Protein 1VE3 (pdb70)

Nearest PDB structures (foldseek):
  1ve3-assembly1_A-3  TM=1.005E+00  e=2.078E-43  Pyrococcus horikoshii
  1ve3-assembly2_B-2  TM=9.599E-01  e=2.653E-37  Pyrococcus horikoshii
  3ujd-assembly1_A  TM=7.142E-01  e=8.315E-11  Plasmodium falciparum
  4mwz-assembly1_A  TM=7.120E-01  e=3.456E-10  Plasmodium vivax Sal-1
  3ujc-assembly1_A  TM=6.939E-01  e=1.133E-10  Plasmodium falciparum

Structure (mmCIF, N/CA/C/O backbone):
data_1VE3
#
_entry.id   1VE3
#
_cell.length_a   58.167
_cell.length_b   58.167
_cell.length_c   252.463
_cell.angle_alpha   90.00
_cell.angle_beta   90.00
_cell.angle_gamma   120.00
#
_symmetry.space_group_name_H-M   'P 32 2 1'
#
loop_
_entity.id
_entity.type
_entity.pdbx_description
1 polymer 'hypothetical protein PH0226'
2 non-polymer S-ADENOSYLMETHIONINE
3 water water
#
loop_
_atom_site.group_PDB
_atom_site.id
_atom_site.type_symbol
_atom_site.label_atom_id
_atom_site.label_alt_id
_atom_site.label_comp_id
_atom_site.label_asym_id
_atom_site.label_entity_id
_atom_site.label_seq_id
_atom_site.pdbx_PDB_ins_code
_atom_site.Cartn_x
_atom_site.Cartn_y
_atom_site.Cartn_z
_atom_site.occupancy
_atom_site.B_iso_or_equiv
_atom_site.auth_seq_id
_atom_site.auth_comp_id
_atom_site.auth_asym_id
_atom_site.auth_atom_id
_atom_site.pdbx_PDB_model_num
ATOM 1 N N . GLY A 1 2 ? 23.370 2.105 84.994 1.00 46.66 2 GLY A N 1
ATOM 2 C CA . GLY A 1 2 ? 23.194 2.922 83.759 1.00 46.93 2 GLY A CA 1
ATOM 3 C C . GLY A 1 2 ? 24.282 2.608 82.755 1.00 47.57 2 GLY A C 1
ATOM 4 O O . GLY A 1 2 ? 25.226 1.891 83.083 1.00 48.03 2 GLY A O 1
ATOM 5 N N . PHE A 1 3 ? 24.158 3.129 81.534 1.00 48.47 3 PHE A N 1
ATOM 6 C CA . PHE A 1 3 ? 25.170 2.879 80.515 1.00 47.16 3 PHE A CA 1
ATOM 7 C C . PHE A 1 3 ? 25.231 3.888 79.355 1.00 45.64 3 PHE A C 1
ATOM 8 O O . PHE A 1 3 ? 24.446 4.838 79.292 1.00 40.92 3 PHE A O 1
ATOM 16 N N . LYS A 1 4 ? 26.178 3.656 78.447 1.00 44.56 4 LYS A N 1
ATOM 17 C CA . LYS A 1 4 ? 26.419 4.517 77.287 1.00 44.34 4 LYS A CA 1
ATOM 18 C C . LYS A 1 4 ? 25.189 5.051 76.545 1.00 42.41 4 LYS A C 1
ATOM 19 O O . LYS A 1 4 ? 25.017 6.260 76.423 1.00 40.84 4 LYS A O 1
ATOM 25 N N . GLU A 1 5 ? 24.336 4.166 76.044 1.00 42.61 5 GLU A N 1
ATOM 26 C CA . GLU A 1 5 ? 23.150 4.612 75.311 1.00 41.85 5 GLU A CA 1
ATOM 27 C C . GLU A 1 5 ? 22.194 5.416 76.181 1.00 39.90 5 GLU A C 1
ATOM 28 O O . GLU A 1 5 ? 21.661 6.443 75.766 1.00 37.35 5 GLU A O 1
ATOM 34 N N . TYR A 1 6 ? 21.969 4.936 77.391 1.00 37.65 6 TYR A N 1
ATOM 35 C CA . TYR A 1 6 ? 21.088 5.612 78.328 1.00 39.04 6 TYR A CA 1
ATOM 36 C C . TYR A 1 6 ? 21.488 7.066 78.520 1.00 37.73 6 TYR A C 1
ATOM 37 O O . TYR A 1 6 ? 20.634 7.943 78.586 1.00 39.31 6 TYR A O 1
ATOM 46 N N . TYR A 1 7 ? 22.788 7.307 78.636 1.00 36.20 7 TYR A N 1
ATOM 47 C CA . TYR A 1 7 ? 23.282 8.661 78.841 1.00 36.83 7 TYR A CA 1
ATOM 48 C C . TYR A 1 7 ? 23.313 9.483 77.553 1.00 39.19 7 TYR A C 1
ATOM 49 O O . TYR A 1 7 ? 23.090 10.691 77.583 1.00 40.74 7 TYR A O 1
ATOM 58 N N . ARG A 1 8 ? 23.575 8.832 76.425 1.00 41.20 8 ARG A N 1
ATOM 59 C CA . ARG A 1 8 ? 23.604 9.527 75.137 1.00 42.82 8 ARG A CA 1
ATOM 60 C C . ARG A 1 8 ? 22.201 10.010 74.771 1.00 42.97 8 ARG A C 1
ATOM 61 O O . ARG A 1 8 ? 22.025 11.112 74.250 1.00 43.85 8 ARG A O 1
ATOM 69 N N . VAL A 1 9 ? 21.207 9.178 75.062 1.00 43.90 9 VAL A N 1
ATOM 70 C CA . VAL A 1 9 ? 19.814 9.490 74.769 1.00 45.04 9 VAL A CA 1
ATOM 71 C C . VAL A 1 9 ? 19.185 10.588 75.635 1.00 45.22 9 VAL A C 1
ATOM 72 O O . VAL A 1 9 ? 18.482 11.456 75.115 1.00 44.40 9 VAL A O 1
ATOM 76 N N . PHE A 1 10 ? 19.422 10.550 76.946 1.00 44.50 10 PHE A N 1
ATOM 77 C CA . PHE A 1 10 ? 18.846 11.556 77.843 1.00 43.14 10 PHE A CA 1
ATOM 78 C C . PHE A 1 10 ? 19.840 12.643 78.247 1.00 39.94 10 PHE A C 1
ATOM 79 O O . PHE A 1 10 ? 21.016 12.369 78.472 1.00 40.85 10 PHE A O 1
ATOM 87 N N . PRO A 1 11 ? 19.369 13.899 78.342 1.00 36.54 11 PRO A N 1
ATOM 88 C CA . PRO A 1 11 ? 20.201 15.044 78.712 1.00 33.97 11 PRO A CA 1
ATOM 89 C C . PRO A 1 11 ? 20.360 15.258 80.212 1.00 32.95 11 PRO A C 1
ATOM 90 O O . PRO A 1 11 ? 21.283 15.951 80.649 1.00 33.28 11 PRO A O 1
ATOM 94 N N . THR A 1 12 ? 19.460 14.663 80.989 1.00 30.88 12 THR A N 1
ATOM 95 C CA . THR A 1 12 ? 19.450 14.797 82.446 1.00 31.97 12 THR A CA 1
ATOM 96 C C . THR A 1 12 ? 20.809 14.775 83.147 1.00 30.07 12 THR A C 1
ATOM 97 O O . THR A 1 12 ? 21.034 15.521 84.093 1.00 30.63 12 THR A O 1
ATOM 101 N N . TYR A 1 13 ? 21.723 13.936 82.684 1.00 29.02 13 TYR A N 1
ATOM 102 C CA . TYR A 1 13 ? 23.016 13.853 83.340 1.00 29.25 13 TYR A CA 1
ATOM 103 C C . TYR A 1 13 ? 24.190 14.209 82.435 1.00 30.89 13 TYR A C 1
ATOM 104 O O . TYR A 1 13 ? 25.350 14.126 82.854 1.00 29.48 13 TYR A O 1
ATOM 113 N N . THR A 1 14 ? 23.898 14.627 81.206 1.00 29.94 14 THR A N 1
ATOM 114 C CA . THR A 1 14 ? 24.968 14.953 80.273 1.00 32.29 14 THR A CA 1
ATOM 115 C C . THR A 1 14 ? 24.918 16.331 79.633 1.00 30.76 14 THR A C 1
ATOM 116 O O . THR A 1 14 ? 25.930 16.802 79.133 1.00 30.36 14 THR A O 1
ATOM 120 N N . ASP A 1 15 ? 23.759 16.983 79.665 1.00 32.05 15 ASP A N 1
ATOM 121 C CA . ASP A 1 15 ? 23.620 18.311 79.069 1.00 32.15 15 ASP A CA 1
ATOM 122 C C . ASP A 1 15 ? 23.333 19.364 80.133 1.00 32.50 15 ASP A C 1
ATOM 123 O O . ASP A 1 15 ? 22.177 19.664 80.437 1.00 31.15 15 ASP A O 1
ATOM 128 N N . ILE A 1 16 ? 24.405 19.933 80.679 1.00 34.08 16 ILE A N 1
ATOM 129 C CA . ILE A 1 16 ? 24.325 20.936 81.737 1.00 35.16 16 ILE A CA 1
ATOM 130 C C . ILE A 1 16 ? 23.393 22.103 81.449 1.00 34.00 16 ILE A C 1
ATOM 131 O O . ILE A 1 16 ? 22.906 22.739 82.378 1.00 35.16 16 ILE A O 1
ATOM 136 N N . ASN A 1 17 ? 23.132 22.391 80.179 1.00 34.99 17 ASN A N 1
ATOM 137 C CA . ASN A 1 17 ? 22.235 23.501 79.853 1.00 36.06 17 ASN A CA 1
ATOM 138 C C . ASN A 1 17 ? 20.796 23.082 79.545 1.00 35.82 17 ASN A C 1
ATOM 139 O O . ASN A 1 17 ? 19.946 23.930 79.267 1.00 35.48 17 ASN A O 1
ATOM 144 N N . SER A 1 18 ? 20.514 21.782 79.603 1.00 34.35 18 SER A N 1
ATOM 145 C CA . SER A 1 18 ? 19.160 21.307 79.347 1.00 32.43 18 SER A CA 1
ATOM 146 C C . SER A 1 18 ? 18.267 21.668 80.526 1.00 32.70 18 SER A C 1
ATOM 147 O O . SER A 1 18 ? 18.754 21.914 81.636 1.00 31.00 18 SER A O 1
ATOM 150 N N . GLN A 1 19 ? 16.959 21.702 80.282 1.00 32.36 19 GLN A N 1
ATOM 151 C CA . GLN A 1 19 ? 16.007 22.013 81.338 1.00 30.97 19 GLN A CA 1
ATOM 152 C C . GLN A 1 19 ? 16.031 20.879 82.368 1.00 30.49 19 GLN A C 1
ATOM 153 O O . GLN A 1 19 ? 15.870 21.117 83.564 1.00 29.70 19 GLN A O 1
ATOM 159 N N . GLU A 1 20 ? 16.245 19.651 81.899 1.00 29.34 20 GLU A N 1
ATOM 160 C CA . GLU A 1 20 ? 16.285 18.489 82.790 1.00 31.71 20 GLU A CA 1
ATOM 161 C C . GLU A 1 20 ? 17.389 18.626 83.838 1.00 32.71 20 GLU A C 1
ATOM 162 O O . GLU A 1 20 ? 17.142 18.475 85.037 1.00 31.55 20 GLU A O 1
ATOM 168 N N . TYR A 1 21 ? 18.601 18.921 83.373 1.00 30.54 21 TYR A N 1
ATOM 169 C CA . TYR A 1 21 ? 19.764 19.075 84.240 1.00 29.99 21 TYR A CA 1
ATOM 170 C C . TYR A 1 21 ? 19.618 20.276 85.182 1.00 31.08 21 TYR A C 1
ATOM 171 O O . TYR A 1 21 ? 19.928 20.182 86.375 1.00 28.76 21 TYR A O 1
ATOM 180 N N . ARG A 1 22 ? 19.149 21.403 84.649 1.00 31.70 22 ARG A N 1
ATOM 181 C CA . ARG A 1 22 ? 18.977 22.610 85.454 1.00 33.24 22 ARG A CA 1
ATOM 182 C C . ARG A 1 22 ? 17.987 22.369 86.581 1.00 32.14 22 ARG A C 1
ATOM 183 O O . ARG A 1 22 ? 18.171 22.857 87.695 1.00 30.66 22 ARG A O 1
ATOM 191 N N . SER A 1 23 ? 16.938 21.614 86.278 1.00 32.55 23 SER A N 1
ATOM 192 C CA . SER A 1 23 ? 15.916 21.276 87.258 1.00 35.33 23 SER A CA 1
ATOM 193 C C . SER A 1 23 ? 16.544 20.573 88.461 1.00 35.34 23 SER A C 1
ATOM 194 O O . SER A 1 23 ? 16.202 20.862 89.607 1.00 36.03 23 SER A O 1
ATOM 197 N N . ARG A 1 24 ? 17.462 19.648 88.189 1.00 35.15 24 ARG A N 1
ATOM 198 C CA . ARG A 1 24 ? 18.141 18.903 89.241 1.00 35.82 24 ARG A CA 1
ATOM 199 C C . ARG A 1 24 ? 19.011 19.835 90.081 1.00 37.18 24 ARG A C 1
ATOM 200 O O . ARG A 1 24 ? 19.016 19.757 91.311 1.00 36.33 24 ARG A O 1
ATOM 208 N N . ILE A 1 25 ? 19.741 20.722 89.414 1.00 37.52 25 ILE A N 1
ATOM 209 C CA . ILE A 1 25 ? 20.599 21.667 90.112 1.00 40.35 25 ILE A CA 1
ATOM 210 C C . ILE A 1 25 ? 19.792 22.586 91.027 1.00 42.07 25 ILE A C 1
ATOM 211 O O . ILE A 1 25 ? 20.054 22.674 92.227 1.00 42.30 25 ILE A O 1
ATOM 216 N N . GLU A 1 26 ? 18.792 23.253 90.467 1.00 43.62 26 GLU A N 1
ATOM 217 C CA . GLU A 1 26 ? 17.988 24.184 91.244 1.00 46.37 26 GLU A CA 1
ATOM 218 C C . GLU A 1 26 ? 17.184 23.528 92.364 1.00 46.50 26 GLU A C 1
ATOM 219 O O . GLU A 1 26 ? 16.772 24.192 93.317 1.00 45.20 26 GLU A O 1
ATOM 225 N N . THR A 1 27 ? 16.958 22.225 92.262 1.00 46.43 27 THR A N 1
ATOM 226 C CA . THR A 1 27 ? 16.218 21.541 93.310 1.00 46.71 27 THR A CA 1
ATOM 227 C C . THR A 1 27 ? 17.151 21.276 94.493 1.00 45.91 27 THR A C 1
ATOM 228 O O . THR A 1 27 ? 16.782 21.486 95.646 1.00 45.53 27 THR A O 1
ATOM 232 N N . LEU A 1 28 ? 18.370 20.839 94.197 1.00 45.89 28 LEU A N 1
ATOM 233 C CA . LEU A 1 28 ? 19.347 20.536 95.240 1.00 46.41 28 LEU A CA 1
ATOM 234 C C . LEU A 1 28 ? 20.120 21.743 95.765 1.00 46.49 28 LEU A C 1
ATOM 235 O O . LEU A 1 28 ? 20.489 21.776 96.935 1.00 45.30 28 LEU A O 1
ATOM 240 N N . GLU A 1 29 ? 20.360 22.724 94.901 1.00 47.78 29 GLU A N 1
ATOM 241 C CA . GLU A 1 29 ? 21.108 23.927 95.265 1.00 50.00 29 GLU A CA 1
ATOM 242 C C . GLU A 1 29 ? 20.825 24.488 96.665 1.00 49.51 29 GLU A C 1
ATOM 243 O O . GLU A 1 29 ? 21.739 24.634 97.476 1.00 48.71 29 GLU A O 1
ATOM 249 N N . PRO A 1 30 ? 19.557 24.812 96.965 1.00 49.36 30 PRO A N 1
ATOM 250 C CA . PRO A 1 30 ? 19.212 25.356 98.282 1.00 49.96 30 PRO A CA 1
ATOM 251 C C . PRO A 1 30 ? 19.509 24.401 99.441 1.00 50.59 30 PRO A C 1
ATOM 252 O O . PRO A 1 30 ? 19.886 24.826 100.533 1.00 49.87 30 PRO A O 1
ATOM 256 N N . LEU A 1 31 ? 19.342 23.107 99.198 1.00 50.96 31 LEU A N 1
ATOM 257 C CA . LEU A 1 31 ? 19.598 22.110 100.226 1.00 50.44 31 LEU A CA 1
ATOM 258 C C . LEU A 1 31 ? 21.097 21.961 100.479 1.00 50.67 31 LEU A C 1
ATOM 259 O O . LEU A 1 31 ? 21.526 21.755 101.614 1.00 49.99 31 LEU A O 1
ATOM 264 N N . LEU A 1 32 ? 21.892 22.074 99.419 1.00 50.84 32 LEU A N 1
ATOM 265 C CA . LEU A 1 32 ? 23.338 21.947 99.536 1.00 51.63 32 LEU A CA 1
ATOM 266 C C . LEU A 1 32 ? 23.947 23.118 100.295 1.00 53.73 32 LEU A C 1
ATOM 267 O O . LEU A 1 32 ? 24.947 22.965 100.997 1.00 53.54 32 LEU A O 1
ATOM 280 N N . LYS A 1 34 ? 22.368 24.742 102.621 1.00 52.52 34 LYS A N 1
ATOM 281 C CA . LYS A 1 34 ? 21.872 24.664 103.983 1.00 52.47 34 LYS A CA 1
ATOM 282 C C . LYS A 1 34 ? 22.845 23.882 104.857 1.00 52.18 34 LYS A C 1
ATOM 283 O O . LYS A 1 34 ? 22.825 24.006 106.082 1.00 54.09 34 LYS A O 1
ATOM 289 N N . TYR A 1 35 ? 23.705 23.089 104.226 1.00 49.47 35 TYR A N 1
ATOM 290 C CA . TYR A 1 35 ? 24.664 22.280 104.967 1.00 47.85 35 TYR A CA 1
ATOM 291 C C . TYR A 1 35 ? 26.109 22.504 104.541 1.00 47.23 35 TYR A C 1
ATOM 292 O O . TYR A 1 35 ? 27.012 21.798 104.983 1.00 47.15 35 TYR A O 1
ATOM 309 N N . LYS A 1 37 ? 27.629 25.782 104.585 1.00 51.71 37 LYS A N 1
ATOM 310 C CA . LYS A 1 37 ? 27.850 27.185 104.901 1.00 52.73 37 LYS A CA 1
ATOM 311 C C . LYS A 1 37 ? 29.336 27.522 104.884 1.00 52.22 37 LYS A C 1
ATOM 312 O O . LYS A 1 37 ? 29.739 28.530 104.304 1.00 53.61 37 LYS A O 1
ATOM 318 N N . LYS A 1 38 ? 30.155 26.678 105.504 1.00 51.83 38 LYS A N 1
ATOM 319 C CA . LYS A 1 38 ? 31.595 26.917 105.522 1.00 51.31 38 LYS A CA 1
ATOM 320 C C . LYS A 1 38 ? 32.244 26.416 104.236 1.00 50.94 38 LYS A C 1
ATOM 321 O O . LYS A 1 38 ? 32.146 25.235 103.900 1.00 51.12 38 LYS A O 1
ATOM 327 N N . ARG A 1 39 ? 32.910 27.314 103.518 1.00 49.25 39 ARG A N 1
ATOM 328 C CA . ARG A 1 39 ? 33.568 26.943 102.274 1.00 49.18 39 ARG A CA 1
ATOM 329 C C . ARG A 1 39 ? 34.745 26.039 102.587 1.00 48.33 39 ARG A C 1
ATOM 330 O O . ARG A 1 39 ? 35.240 26.029 103.715 1.00 49.21 39 ARG A O 1
ATOM 338 N N . GLY A 1 40 ? 35.189 25.284 101.586 1.00 46.38 40 GLY A N 1
ATOM 339 C CA . GLY A 1 40 ? 36.310 24.386 101.777 1.00 45.45 40 GLY A CA 1
ATOM 340 C C . GLY A 1 40 ? 36.648 23.602 100.525 1.00 44.58 40 GLY A C 1
ATOM 341 O O . GLY A 1 40 ? 36.264 23.981 99.419 1.00 46.25 40 GLY A O 1
ATOM 342 N N . LYS A 1 41 ? 37.367 22.500 100.698 1.00 44.05 41 LYS A N 1
ATOM 343 C CA . LYS A 1 41 ? 37.766 21.655 99.576 1.00 43.08 41 LYS A CA 1
ATOM 344 C C . LYS A 1 41 ? 36.692 20.586 99.344 1.00 42.80 41 LYS A C 1
ATOM 345 O O . LYS A 1 41 ? 36.407 19.773 100.229 1.00 41.70 41 LYS A O 1
ATOM 351 N N . VAL A 1 42 ? 36.100 20.587 98.152 1.00 41.42 42 VAL A N 1
ATOM 352 C CA . VAL A 1 42 ? 35.043 19.635 97.831 1.00 39.81 42 VAL A CA 1
ATOM 353 C C . VAL A 1 42 ? 35.413 18.604 96.767 1.00 38.33 42 VAL A C 1
ATOM 354 O O . VAL A 1 42 ? 36.100 18.916 95.795 1.00 36.41 42 VAL A O 1
ATOM 358 N N . LEU A 1 43 ? 34.951 17.372 96.966 1.00 36.23 43 LEU A N 1
ATOM 359 C CA . LEU A 1 43 ? 35.189 16.299 96.006 1.00 35.67 43 LEU A CA 1
ATOM 360 C C . LEU A 1 43 ? 33.847 15.876 95.402 1.00 35.94 43 LEU A C 1
ATOM 361 O O . LEU A 1 43 ? 32.943 15.433 96.117 1.00 35.18 43 LEU A O 1
ATOM 366 N N . ASP A 1 44 ? 33.716 16.033 94.088 1.00 35.80 44 ASP A N 1
ATOM 367 C CA . ASP A 1 44 ? 32.491 15.652 93.388 1.00 36.01 44 ASP A CA 1
ATOM 368 C C . ASP A 1 44 ? 32.714 14.229 92.865 1.00 34.22 44 ASP A C 1
ATOM 369 O O . ASP A 1 44 ? 33.205 14.033 91.753 1.00 34.80 44 ASP A O 1
ATOM 374 N N . LEU A 1 45 ? 32.357 13.243 93.679 1.00 32.63 45 LEU A N 1
ATOM 375 C CA . LEU A 1 45 ? 32.548 11.844 93.318 1.00 31.13 45 LEU A CA 1
ATOM 376 C C . LEU A 1 45 ? 31.494 11.394 92.303 1.00 29.89 45 LEU A C 1
ATOM 377 O O . LEU A 1 45 ? 30.283 11.499 92.553 1.00 30.45 45 LEU A O 1
ATOM 382 N N . ALA A 1 46 ? 31.966 10.875 91.170 1.00 27.34 46 ALA A N 1
ATOM 383 C CA . ALA A 1 46 ? 31.086 10.457 90.076 1.00 27.19 46 ALA A CA 1
ATOM 384 C C . ALA A 1 46 ? 30.394 11.751 89.623 1.00 26.80 46 ALA A C 1
ATOM 385 O O . ALA A 1 46 ? 29.167 11.853 89.641 1.00 22.88 46 ALA A O 1
ATOM 387 N N . CYS A 1 47 ? 31.208 12.733 89.225 1.00 26.92 47 CYS A N 1
ATOM 388 C CA . CYS A 1 47 ? 30.722 14.056 88.813 1.00 28.72 47 CYS A CA 1
ATOM 389 C C . CYS A 1 47 ? 29.976 14.178 87.484 1.00 28.00 47 CYS A C 1
ATOM 390 O O . CYS A 1 47 ? 29.355 15.211 87.218 1.00 26.10 47 CYS A O 1
ATOM 393 N N . GLY A 1 48 ? 30.032 13.149 86.649 1.00 27.55 48 GLY A N 1
ATOM 394 C CA . GLY A 1 48 ? 29.347 13.236 85.373 1.00 28.10 48 GLY A CA 1
ATOM 395 C C . GLY A 1 48 ? 29.974 14.338 84.539 1.00 29.84 48 GLY A C 1
ATOM 396 O O . GLY A 1 48 ? 31.198 14.385 84.390 1.00 31.43 48 GLY A O 1
ATOM 397 N N . VAL A 1 49 ? 29.155 15.242 84.010 1.00 29.60 49 VAL A N 1
ATOM 398 C CA . VAL A 1 49 ? 29.683 16.328 83.194 1.00 31.68 49 VAL A CA 1
ATOM 399 C C . VAL A 1 49 ? 30.105 17.566 83.995 1.00 31.70 49 VAL A C 1
ATOM 400 O O . VAL A 1 49 ? 30.432 18.607 83.423 1.00 29.74 49 VAL A O 1
ATOM 404 N N . GLY A 1 50 ? 30.100 17.439 85.322 1.00 33.01 50 GLY A N 1
ATOM 405 C CA . GLY A 1 50 ? 30.538 18.525 86.187 1.00 32.11 50 GLY A CA 1
ATOM 406 C C . GLY A 1 50 ? 29.565 19.631 86.563 1.00 33.17 50 GLY A C 1
ATOM 407 O O . GLY A 1 50 ? 29.973 20.645 87.139 1.00 34.23 50 GLY A O 1
ATOM 408 N N . GLY A 1 51 ? 28.285 19.449 86.262 1.00 30.62 51 GLY A N 1
ATOM 409 C CA . GLY A 1 51 ? 27.313 20.470 86.595 1.00 31.96 51 GLY A CA 1
ATOM 410 C C . GLY A 1 51 ? 27.323 20.952 88.042 1.00 34.04 51 GLY A C 1
ATOM 411 O O . GLY A 1 51 ? 27.312 22.159 88.302 1.00 32.08 51 GLY A O 1
ATOM 412 N N . PHE A 1 52 ? 27.339 20.027 88.998 1.00 31.49 52 PHE A N 1
ATOM 413 C CA . PHE A 1 52 ? 27.322 20.438 90.398 1.00 33.14 52 PHE A CA 1
ATOM 414 C C . PHE A 1 52 ? 28.664 20.996 90.852 1.00 33.28 52 PHE A C 1
ATOM 415 O O . PHE A 1 52 ? 28.746 21.676 91.867 1.00 32.04 52 PHE A O 1
ATOM 423 N N . SER A 1 53 ? 29.712 20.714 90.091 1.00 35.06 53 SER A N 1
ATOM 424 C CA . SER A 1 53 ? 31.027 21.233 90.425 1.00 37.94 53 SER A CA 1
ATOM 425 C C . SER A 1 53 ? 31.015 22.741 90.162 1.00 38.69 53 SER A C 1
ATOM 426 O O . SER A 1 53 ? 31.309 23.536 91.050 1.00 39.08 53 SER A O 1
ATOM 429 N N . PHE A 1 54 ? 30.652 23.126 88.941 1.00 38.80 54 PHE A N 1
ATOM 430 C CA . PHE A 1 54 ? 30.592 24.534 88.572 1.00 37.80 54 PHE A CA 1
ATOM 431 C C . PHE A 1 54 ? 29.704 25.294 89.549 1.00 39.38 54 PHE A C 1
ATOM 432 O O . PHE A 1 54 ? 30.015 26.417 89.940 1.00 38.71 54 PHE A O 1
ATOM 440 N N . LEU A 1 55 ? 28.599 24.681 89.951 1.00 40.59 55 LEU A N 1
ATOM 441 C CA . LEU A 1 55 ? 27.700 25.331 90.899 1.00 43.39 55 LEU A CA 1
ATOM 442 C C . LEU A 1 55 ? 28.427 25.657 92.207 1.00 44.97 55 LEU A C 1
ATOM 443 O O . LEU A 1 55 ? 28.338 26.778 92.711 1.00 45.00 55 LEU A O 1
ATOM 448 N N . LEU A 1 56 ? 29.140 24.677 92.759 1.00 44.21 56 LEU A N 1
ATOM 449 C CA . LEU A 1 56 ? 29.866 24.887 94.009 1.00 46.18 56 LEU A CA 1
ATOM 450 C C . LEU A 1 56 ? 31.013 25.868 93.825 1.00 46.52 56 LEU A C 1
ATOM 451 O O . LEU A 1 56 ? 31.270 26.703 94.692 1.00 45.90 56 LEU A O 1
ATOM 456 N N . GLU A 1 57 ? 31.704 25.759 92.696 1.00 47.12 57 GLU A N 1
ATOM 457 C CA . GLU A 1 57 ? 32.817 26.650 92.399 1.00 49.62 57 GLU A CA 1
ATOM 458 C C . GLU A 1 57 ? 32.373 28.112 92.406 1.00 50.62 57 GLU A C 1
ATOM 459 O O . GLU A 1 57 ? 33.127 28.989 92.822 1.00 52.09 57 GLU A O 1
ATOM 465 N N . ASP A 1 58 ? 31.153 28.376 91.947 1.00 51.43 58 ASP A N 1
ATOM 466 C CA . ASP A 1 58 ? 30.643 29.745 91.912 1.00 52.23 58 ASP A CA 1
ATOM 467 C C . ASP A 1 58 ? 30.246 30.231 93.299 1.00 52.34 58 ASP A C 1
ATOM 468 O O . ASP A 1 58 ? 30.117 31.433 93.533 1.00 52.31 58 ASP A O 1
ATOM 473 N N . TYR A 1 59 ? 30.041 29.292 94.216 1.00 52.68 59 TYR A N 1
ATOM 474 C CA . TYR A 1 59 ? 29.669 29.632 95.581 1.00 52.68 59 TYR A CA 1
ATOM 475 C C . TYR A 1 59 ? 30.912 29.806 96.446 1.00 51.47 59 TYR A C 1
ATOM 476 O O . TYR A 1 59 ? 30.822 29.963 97.665 1.00 50.60 59 TYR A O 1
ATOM 485 N N . GLY A 1 60 ? 32.073 29.772 95.802 1.00 49.56 60 GLY A N 1
ATOM 486 C CA . GLY A 1 60 ? 33.319 29.948 96.521 1.00 50.44 60 GLY A CA 1
ATOM 487 C C . GLY A 1 60 ? 33.906 28.692 97.137 1.00 50.13 60 GLY A C 1
ATOM 488 O O . GLY A 1 60 ? 34.379 28.725 98.270 1.00 51.16 60 GLY A O 1
ATOM 489 N N . PHE A 1 61 ? 33.873 27.586 96.400 1.00 48.87 61 PHE A N 1
ATOM 490 C CA . PHE A 1 61 ? 34.431 26.326 96.880 1.00 47.16 61 PHE A CA 1
ATOM 491 C C . PHE A 1 61 ? 35.568 25.885 95.969 1.00 47.67 61 PHE A C 1
ATOM 492 O O . PHE A 1 61 ? 35.568 26.182 94.775 1.00 48.18 61 PHE A O 1
ATOM 500 N N . GLU A 1 62 ? 36.542 25.186 96.542 1.00 47.97 62 GLU A N 1
ATOM 501 C CA . GLU A 1 62 ? 37.672 24.665 95.780 1.00 47.82 62 GLU A CA 1
ATOM 502 C C . GLU A 1 62 ? 37.192 23.276 95.365 1.00 47.44 62 GLU A C 1
ATOM 503 O O . GLU A 1 62 ? 37.089 22.373 96.203 1.00 47.23 62 GLU A O 1
ATOM 509 N N . VAL A 1 63 ? 36.909 23.103 94.076 1.00 45.55 63 VAL A N 1
ATOM 510 C CA . VAL A 1 63 ? 36.357 21.840 93.591 1.00 43.30 63 VAL A CA 1
ATOM 511 C C . VAL A 1 63 ? 37.205 20.893 92.753 1.00 42.45 63 VAL A C 1
ATOM 512 O O . VAL A 1 63 ? 37.960 21.306 91.872 1.00 43.49 63 VAL A O 1
ATOM 516 N N . VAL A 1 64 ? 37.044 19.605 93.035 1.00 40.39 64 VAL A N 1
ATOM 517 C CA . VAL A 1 64 ? 37.727 18.547 92.307 1.00 40.94 64 VAL A CA 1
ATOM 518 C C . VAL A 1 64 ? 36.663 17.540 91.877 1.00 39.84 64 VAL A C 1
ATOM 519 O O . VAL A 1 64 ? 35.925 17.008 92.711 1.00 40.58 64 VAL A O 1
ATOM 523 N N . GLY A 1 65 ? 36.579 17.288 90.575 1.00 38.21 65 GLY A N 1
ATOM 524 C CA . GLY A 1 65 ? 35.593 16.351 90.069 1.00 36.55 65 GLY A CA 1
ATOM 525 C C . GLY A 1 65 ? 36.213 15.061 89.569 1.00 34.64 65 GLY A C 1
ATOM 526 O O . GLY A 1 65 ? 37.157 15.085 88.777 1.00 33.48 65 GLY A O 1
ATOM 527 N N . VAL A 1 66 ? 35.669 13.933 90.018 1.00 32.09 66 VAL A N 1
ATOM 528 C CA . VAL A 1 66 ? 36.173 12.619 89.629 1.00 32.28 66 VAL A CA 1
ATOM 529 C C . VAL A 1 66 ? 35.082 11.714 89.041 1.00 30.98 66 VAL A C 1
ATOM 530 O O . VAL A 1 66 ? 34.012 11.577 89.616 1.00 30.59 66 VAL A O 1
ATOM 534 N N . ASP A 1 67 ? 35.362 11.093 87.899 1.00 30.62 67 ASP A N 1
ATOM 535 C CA . ASP A 1 67 ? 34.405 10.186 87.260 1.00 30.09 67 ASP A CA 1
ATOM 536 C C . ASP A 1 67 ? 35.198 9.117 86.517 1.00 29.64 67 ASP A C 1
ATOM 537 O O . ASP A 1 67 ? 36.314 9.371 86.060 1.00 29.02 67 ASP A O 1
ATOM 542 N N . ILE A 1 68 ? 34.620 7.924 86.417 1.00 29.09 68 ILE A N 1
ATOM 543 C CA . ILE A 1 68 ? 35.270 6.792 85.768 1.00 31.43 68 ILE A CA 1
ATOM 544 C C . ILE A 1 68 ? 35.155 6.821 84.243 1.00 32.71 68 ILE A C 1
ATOM 545 O O . ILE A 1 68 ? 35.885 6.125 83.545 1.00 33.57 68 ILE A O 1
ATOM 550 N N . SER A 1 69 ? 34.236 7.624 83.727 1.00 33.53 69 SER A N 1
ATOM 551 C CA . SER A 1 69 ? 34.042 7.698 82.288 1.00 37.54 69 SER A CA 1
ATOM 552 C C . SER A 1 69 ? 34.909 8.736 81.591 1.00 37.83 69 SER A C 1
ATOM 553 O O . SER A 1 69 ? 34.899 9.915 81.945 1.00 37.60 69 SER A O 1
ATOM 556 N N . GLU A 1 70 ? 35.655 8.285 80.591 1.00 38.95 70 GLU A N 1
ATOM 557 C CA . GLU A 1 70 ? 36.502 9.179 79.820 1.00 40.72 70 GLU A CA 1
ATOM 558 C C . GLU A 1 70 ? 35.628 10.215 79.107 1.00 40.12 70 GLU A C 1
ATOM 559 O O . GLU A 1 70 ? 36.002 11.386 78.998 1.00 39.85 70 GLU A O 1
ATOM 565 N N . ASP A 1 71 ? 34.456 9.781 78.646 1.00 39.37 71 ASP A N 1
ATOM 566 C CA . ASP A 1 71 ? 33.529 10.661 77.938 1.00 39.96 71 ASP A CA 1
ATOM 567 C C . ASP A 1 71 ? 32.945 11.741 78.845 1.00 40.09 71 ASP A C 1
ATOM 568 O O . ASP A 1 71 ? 32.845 12.905 78.451 1.00 37.98 71 ASP A O 1
ATOM 581 N N . ILE A 1 73 ? 34.235 12.931 81.605 1.00 34.46 73 ILE A N 1
ATOM 582 C CA . ILE A 1 73 ? 35.331 13.829 81.927 1.00 35.48 73 ILE A CA 1
ATOM 583 C C . ILE A 1 73 ? 35.690 14.738 80.752 1.00 36.79 73 ILE A C 1
ATOM 584 O O . ILE A 1 73 ? 35.962 15.924 80.943 1.00 36.53 73 ILE A O 1
ATOM 589 N N . ARG A 1 74 ? 35.680 14.190 79.541 1.00 39.10 74 ARG A N 1
ATOM 590 C CA . ARG A 1 74 ? 35.993 14.986 78.359 1.00 43.00 74 ARG A CA 1
ATOM 591 C C . ARG A 1 74 ? 34.997 16.139 78.211 1.00 43.37 74 ARG A C 1
ATOM 592 O O . ARG A 1 74 ? 35.394 17.281 77.990 1.00 44.05 74 ARG A O 1
ATOM 600 N N . LYS A 1 75 ? 33.706 15.843 78.335 1.00 43.46 75 LYS A N 1
ATOM 601 C CA . LYS A 1 75 ? 32.691 16.888 78.225 1.00 43.94 75 LYS A CA 1
ATOM 602 C C . LYS A 1 75 ? 32.827 17.890 79.368 1.00 42.58 75 LYS A C 1
ATOM 603 O O . LYS A 1 75 ? 32.635 19.091 79.182 1.00 41.86 75 LYS A O 1
ATOM 609 N N . ALA A 1 76 ? 33.154 17.388 80.553 1.00 42.03 76 ALA A N 1
ATOM 610 C CA . ALA A 1 76 ? 33.299 18.237 81.727 1.00 41.60 76 ALA A CA 1
ATOM 611 C C . ALA A 1 76 ? 34.316 19.335 81.447 1.00 42.15 76 ALA A C 1
ATOM 612 O O . ALA A 1 76 ? 34.062 20.508 81.710 1.00 40.13 76 ALA A O 1
ATOM 614 N N . ARG A 1 77 ? 35.463 18.941 80.906 1.00 42.56 77 ARG A N 1
ATOM 615 C CA . ARG A 1 77 ? 36.526 19.883 80.591 1.00 45.19 77 ARG A CA 1
ATOM 616 C C . ARG A 1 77 ? 36.091 20.955 79.599 1.00 46.24 77 ARG A C 1
ATOM 617 O O . ARG A 1 77 ? 36.410 22.131 79.776 1.00 47.50 77 ARG A O 1
ATOM 625 N N . GLU A 1 78 ? 35.356 20.562 78.563 1.00 47.04 78 GLU A N 1
ATOM 626 C CA . GLU A 1 78 ? 34.878 21.532 77.583 1.00 47.97 78 GLU A CA 1
ATOM 627 C C . GLU A 1 78 ? 33.917 22.516 78.244 1.00 47.75 78 GLU A C 1
ATOM 628 O O . GLU A 1 78 ? 33.912 23.701 77.912 1.00 47.61 78 GLU A O 1
ATOM 634 N N . TYR A 1 79 ? 33.099 22.026 79.176 1.00 46.89 79 TYR A N 1
ATOM 635 C CA . TYR A 1 79 ? 32.166 22.904 79.879 1.00 47.39 79 TYR A CA 1
ATOM 636 C C . TYR A 1 79 ? 32.948 23.869 80.753 1.00 48.08 79 TYR A C 1
ATOM 637 O O . TYR A 1 79 ? 32.600 25.043 80.866 1.00 47.73 79 TYR A O 1
ATOM 646 N N . ALA A 1 80 ? 34.007 23.360 81.374 1.00 49.49 80 ALA A N 1
ATOM 647 C CA . ALA A 1 80 ? 34.851 24.171 82.241 1.00 50.35 80 ALA A CA 1
ATOM 648 C C . ALA A 1 80 ? 35.557 25.228 81.402 1.00 51.55 80 ALA A C 1
ATOM 649 O O . ALA A 1 80 ? 35.754 26.361 81.844 1.00 50.50 80 ALA A O 1
ATOM 651 N N . LYS A 1 81 ? 35.934 24.849 80.186 1.00 52.78 81 LYS A N 1
ATOM 652 C CA . LYS A 1 81 ? 36.615 25.766 79.283 1.00 55.07 81 LYS A CA 1
ATOM 653 C C . LYS A 1 81 ? 35.662 26.896 78.901 1.00 55.37 81 LYS A C 1
ATOM 654 O O . LYS A 1 81 ? 35.976 28.074 79.080 1.00 55.71 81 LYS A O 1
ATOM 660 N N . SER A 1 82 ? 34.489 26.529 78.392 1.00 55.10 82 SER A N 1
ATOM 661 C CA . SER A 1 82 ? 33.496 27.514 77.981 1.00 55.59 82 SER A CA 1
ATOM 662 C C . SER A 1 82 ? 33.037 28.401 79.133 1.00 56.06 82 SER A C 1
ATOM 663 O O . SER A 1 82 ? 32.688 29.561 78.925 1.00 56.31 82 SER A O 1
ATOM 666 N N . ARG A 1 83 ? 33.033 27.860 80.347 1.00 56.84 83 ARG A N 1
ATOM 667 C CA . ARG A 1 83 ? 32.620 28.645 81.504 1.00 58.03 83 ARG A CA 1
ATOM 668 C C . ARG A 1 83 ? 33.818 29.254 82.215 1.00 57.74 83 ARG A C 1
ATOM 669 O O . ARG A 1 83 ? 33.661 29.939 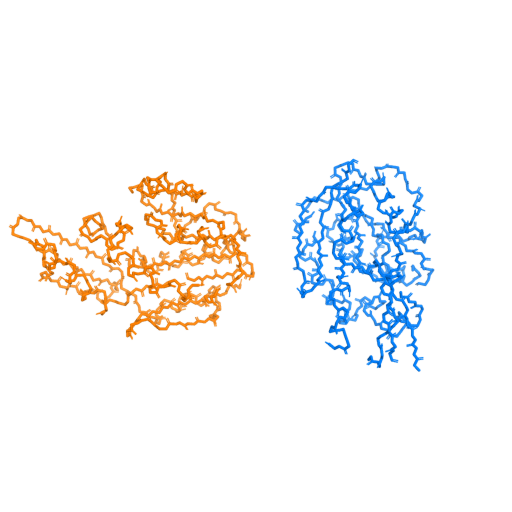83.224 1.00 57.40 83 ARG A O 1
ATOM 677 N N . GLU A 1 84 ? 35.012 29.010 81.681 1.00 57.65 84 GLU A N 1
ATOM 678 C CA . GLU A 1 84 ? 36.233 29.531 82.284 1.00 57.86 84 GLU A CA 1
ATOM 679 C C . GLU A 1 84 ? 36.257 29.170 83.766 1.00 57.07 84 GLU A C 1
ATOM 680 O O . GLU A 1 84 ? 36.282 30.035 84.637 1.00 56.70 84 GLU A O 1
ATOM 686 N N . SER A 1 85 ? 36.248 27.867 84.025 1.00 56.91 85 SER A N 1
ATOM 687 C CA . SER A 1 85 ? 36.246 27.324 85.375 1.00 56.61 85 SER A CA 1
ATOM 688 C C . SER A 1 85 ? 37.606 26.749 85.749 1.00 56.84 85 SER A C 1
ATOM 689 O O . SER A 1 85 ? 38.342 26.255 84.890 1.00 56.65 85 SER A O 1
ATOM 692 N N . ASN A 1 86 ? 37.928 26.811 87.038 1.00 56.71 86 ASN A N 1
ATOM 693 C CA . ASN A 1 86 ? 39.192 26.292 87.547 1.00 56.38 86 ASN A CA 1
ATOM 694 C C . ASN A 1 86 ? 39.018 24.930 88.214 1.00 56.02 86 ASN A C 1
ATOM 695 O O . ASN A 1 86 ? 39.927 24.436 88.884 1.00 56.20 86 ASN A O 1
ATOM 700 N N . VAL A 1 87 ? 37.847 24.329 88.036 1.00 54.95 87 VAL A N 1
ATOM 701 C CA . VAL A 1 87 ? 37.574 23.016 88.608 1.00 53.41 87 VAL A CA 1
ATOM 702 C C . VAL A 1 87 ? 38.407 21.975 87.870 1.00 53.13 87 VAL A C 1
ATOM 703 O O . VAL A 1 87 ? 38.394 21.921 86.640 1.00 52.73 87 VAL A O 1
ATOM 707 N N . GLU A 1 88 ? 39.138 21.159 88.624 1.00 53.55 88 GLU A N 1
ATOM 708 C CA . GLU A 1 88 ? 39.967 20.120 88.031 1.00 53.36 88 GLU A CA 1
ATOM 709 C C . GLU A 1 88 ? 39.230 18.793 87.959 1.00 51.77 88 GLU A C 1
ATOM 710 O O . GLU A 1 88 ? 38.793 18.256 88.978 1.00 52.91 88 GLU A O 1
ATOM 716 N N . PHE A 1 89 ? 39.110 18.265 86.748 1.00 48.35 89 PHE A N 1
ATOM 717 C CA . PHE A 1 89 ? 38.440 16.996 86.532 1.00 45.35 89 PHE A CA 1
ATOM 718 C C . PHE A 1 89 ? 39.463 15.896 86.328 1.00 44.37 89 PHE A C 1
ATOM 719 O O . PHE A 1 89 ? 40.419 16.050 85.565 1.00 43.21 89 PHE A O 1
ATOM 727 N N . ILE A 1 90 ? 39.255 14.785 87.025 1.00 43.50 90 ILE A N 1
ATOM 728 C CA . ILE A 1 90 ? 40.161 13.652 86.935 1.00 43.08 90 ILE A CA 1
ATOM 729 C C . ILE A 1 90 ? 39.383 12.374 86.686 1.00 41.46 90 ILE A C 1
ATOM 730 O O . ILE A 1 90 ? 38.319 12.167 87.264 1.00 41.00 90 ILE A O 1
ATOM 735 N N . VAL A 1 91 ? 39.919 11.521 85.822 1.00 40.59 91 VAL A N 1
ATOM 736 C CA . VAL A 1 91 ? 39.287 10.249 85.515 1.00 40.65 91 VAL A CA 1
ATOM 737 C C . VAL A 1 91 ? 39.727 9.258 86.586 1.00 41.41 91 VAL A C 1
ATOM 738 O O . VAL A 1 91 ? 40.877 8.808 86.589 1.00 41.36 91 VAL A O 1
ATOM 742 N N . GLY A 1 92 ? 38.817 8.930 87.501 1.00 39.70 92 GLY A N 1
ATOM 743 C CA . GLY A 1 92 ? 39.148 8.003 88.568 1.00 38.79 92 GLY A CA 1
ATOM 744 C C . GLY A 1 92 ? 38.009 7.092 88.988 1.00 37.75 92 GLY A C 1
ATOM 745 O O . GLY A 1 92 ? 36.869 7.248 88.544 1.00 37.38 92 GLY A O 1
ATOM 746 N N . ASP A 1 93 ? 38.325 6.137 89.859 1.00 36.50 93 ASP A N 1
ATOM 747 C CA . ASP A 1 93 ? 37.347 5.170 90.346 1.00 34.06 93 ASP A CA 1
ATOM 748 C C . ASP A 1 93 ? 36.956 5.484 91.786 1.00 32.98 93 ASP A C 1
ATOM 749 O O . ASP A 1 93 ? 37.803 5.482 92.680 1.00 34.79 93 ASP A O 1
ATOM 754 N N . ALA A 1 94 ? 35.668 5.738 92.002 1.00 30.35 94 ALA A N 1
ATOM 755 C CA . ALA A 1 94 ? 35.150 6.071 93.323 1.00 30.24 94 ALA A CA 1
ATOM 756 C C . ALA A 1 94 ? 35.415 4.964 94.329 1.00 29.95 94 ALA A C 1
ATOM 757 O O . ALA A 1 94 ? 35.475 5.222 95.531 1.00 29.46 94 ALA A O 1
ATOM 759 N N . ARG A 1 95 ? 35.565 3.738 93.832 1.00 30.82 95 ARG A N 1
ATOM 760 C CA . ARG A 1 95 ? 35.816 2.579 94.685 1.00 34.16 95 ARG A CA 1
ATOM 761 C C . ARG A 1 95 ? 37.249 2.559 95.218 1.00 36.61 95 ARG A C 1
ATOM 762 O O . ARG A 1 95 ? 37.534 1.895 96.213 1.00 37.00 95 ARG A O 1
ATOM 770 N N . LYS A 1 96 ? 38.143 3.294 94.562 1.00 38.18 96 LYS A N 1
ATOM 771 C CA . LYS A 1 96 ? 39.538 3.359 94.988 1.00 39.67 96 LYS A CA 1
ATOM 772 C C . LYS A 1 96 ? 40.217 4.640 94.507 1.00 39.10 96 LYS A C 1
ATOM 773 O O . LYS A 1 96 ? 40.840 4.666 93.446 1.00 37.68 96 LYS A O 1
ATOM 779 N N . LEU A 1 97 ? 40.099 5.693 95.311 1.00 39.48 97 LEU A N 1
ATOM 780 C CA . LEU A 1 97 ? 40.672 6.996 94.996 1.00 40.33 97 LEU A CA 1
ATOM 781 C C . LEU A 1 97 ? 42.140 7.066 95.380 1.00 42.29 97 LEU A C 1
ATOM 782 O O . LEU A 1 97 ? 42.572 6.416 96.332 1.00 42.56 97 LEU A O 1
ATOM 787 N N . SER A 1 98 ? 42.899 7.875 94.646 1.00 43.91 98 SER A N 1
ATOM 788 C CA . SER A 1 98 ? 44.328 8.027 94.896 1.00 46.06 98 SER A CA 1
ATOM 789 C C . SER A 1 98 ? 44.670 9.186 95.827 1.00 45.91 98 SER A C 1
ATOM 790 O O . SER A 1 98 ? 45.842 9.405 96.129 1.00 47.95 98 SER A O 1
ATOM 793 N N . PHE A 1 99 ? 43.663 9.932 96.272 1.00 44.42 99 PHE A N 1
ATOM 794 C CA . PHE A 1 99 ? 43.908 11.064 97.163 1.00 44.56 99 PHE A CA 1
ATOM 795 C C . PHE A 1 99 ? 44.444 10.591 98.508 1.00 45.05 99 PHE A C 1
ATOM 796 O O . PHE A 1 99 ? 44.222 9.445 98.908 1.00 44.86 99 PHE A O 1
ATOM 804 N N . GLU A 1 100 ? 45.150 11.480 99.198 1.00 44.92 100 GLU A N 1
ATOM 805 C CA . GLU A 1 100 ? 45.701 11.167 100.510 1.00 45.81 100 GLU A CA 1
ATOM 806 C C . GLU A 1 100 ? 44.547 11.163 101.499 1.00 45.00 100 GLU A C 1
ATOM 807 O O . GLU A 1 100 ? 43.446 11.624 101.185 1.00 43.80 100 GLU A O 1
ATOM 813 N N . ASP A 1 101 ? 44.804 10.647 102.692 1.00 45.36 101 ASP A N 1
ATOM 814 C CA . ASP A 1 101 ? 43.791 10.587 103.733 1.00 45.60 101 ASP A CA 1
ATOM 815 C C . ASP A 1 101 ? 43.465 11.990 104.233 1.00 44.81 101 ASP A C 1
ATOM 816 O O . ASP A 1 101 ? 44.319 12.877 104.217 1.00 44.18 101 ASP A O 1
ATOM 821 N N . LYS A 1 102 ? 42.224 12.191 104.662 1.00 43.85 102 LYS A N 1
ATOM 822 C CA . LYS A 1 102 ? 41.795 13.483 105.182 1.00 45.09 102 LYS A CA 1
ATOM 823 C C . LYS A 1 102 ? 42.144 14.638 104.247 1.00 44.57 102 LYS A C 1
ATOM 824 O O . LYS A 1 102 ? 42.743 15.626 104.661 1.00 45.46 102 LYS A O 1
ATOM 830 N N . THR A 1 103 ? 41.762 14.520 102.985 1.00 44.64 103 THR A N 1
ATOM 831 C CA . THR A 1 103 ? 42.051 15.566 102.015 1.00 43.56 103 THR A CA 1
ATOM 832 C C . THR A 1 103 ? 40.896 16.543 101.810 1.00 42.52 103 THR A C 1
ATOM 833 O O . THR A 1 103 ? 41.122 17.712 101.505 1.00 43.28 103 THR A O 1
ATOM 837 N N . PHE A 1 104 ? 39.664 16.086 102.002 1.00 40.27 104 PHE A N 1
ATOM 838 C CA . PHE A 1 104 ? 38.512 16.954 101.757 1.00 38.68 104 PHE A CA 1
ATOM 839 C C . PHE A 1 104 ? 37.665 17.394 102.941 1.00 36.87 104 PHE A C 1
ATOM 840 O O . PHE A 1 104 ? 37.621 16.738 103.980 1.00 37.20 104 PHE A O 1
ATOM 848 N N . ASP A 1 105 ? 36.998 18.530 102.761 1.00 36.60 105 ASP A N 1
ATOM 849 C CA . ASP A 1 105 ? 36.097 19.086 103.766 1.00 37.36 105 ASP A CA 1
ATOM 850 C C . ASP A 1 105 ? 34.691 18.608 103.415 1.00 36.50 105 ASP A C 1
ATOM 851 O O . ASP A 1 105 ? 33.822 18.506 104.280 1.00 37.68 105 ASP A O 1
ATOM 856 N N . TYR A 1 106 ? 34.486 18.334 102.127 1.00 35.94 106 TYR A N 1
ATOM 857 C CA . TYR A 1 106 ? 33.203 17.861 101.612 1.00 34.97 106 TYR A CA 1
ATOM 858 C C . TYR A 1 106 ? 33.407 16.887 100.465 1.00 33.41 106 TYR A C 1
ATOM 859 O O . TYR A 1 106 ? 34.381 16.964 99.720 1.00 32.16 106 TYR A O 1
ATOM 868 N N . VAL A 1 107 ? 32.454 15.978 100.334 1.00 32.67 107 VAL A N 1
ATOM 869 C CA . VAL A 1 107 ? 32.438 14.992 99.275 1.00 31.85 107 VAL A CA 1
ATOM 870 C C . VAL A 1 107 ? 30.969 14.860 98.925 1.00 31.43 107 VAL A C 1
ATOM 871 O O . VAL A 1 107 ? 30.169 14.465 99.769 1.00 33.10 107 VAL A O 1
ATOM 875 N N . ILE A 1 108 ? 30.604 15.227 97.700 1.00 31.96 108 ILE A N 1
ATOM 876 C CA . ILE A 1 108 ? 29.213 15.116 97.274 1.00 31.14 108 ILE A CA 1
ATOM 877 C C . ILE A 1 108 ? 29.104 13.936 96.327 1.00 29.16 108 ILE A C 1
ATOM 878 O O . ILE A 1 108 ? 30.011 13.673 95.530 1.00 28.34 108 ILE A O 1
ATOM 883 N N . PHE A 1 109 ? 27.985 13.228 96.431 1.00 29.40 109 PHE A N 1
ATOM 884 C CA . PHE A 1 109 ? 27.727 12.015 95.661 1.00 29.30 109 PHE A CA 1
ATOM 885 C C . PHE A 1 109 ? 26.246 12.078 95.270 1.00 30.24 109 PHE A C 1
ATOM 886 O O . PHE A 1 109 ? 25.351 11.779 96.077 1.00 28.35 109 PHE A O 1
ATOM 894 N N . ILE A 1 110 ? 25.997 12.470 94.023 1.00 29.51 110 ILE A N 1
ATOM 895 C CA . ILE A 1 110 ? 24.636 12.655 93.540 1.00 30.74 110 ILE A CA 1
ATOM 896 C C . ILE A 1 110 ? 24.145 11.724 92.429 1.00 30.38 110 ILE A C 1
ATOM 897 O O . ILE A 1 110 ? 24.846 11.488 91.454 1.00 30.68 110 ILE A O 1
ATOM 902 N N . ASP A 1 111 ? 22.923 11.215 92.589 1.00 32.12 111 ASP A N 1
ATOM 903 C CA . ASP A 1 111 ? 22.290 10.335 91.601 1.00 31.92 111 ASP A CA 1
ATOM 904 C C . ASP A 1 111 ? 23.243 9.326 90.965 1.00 31.00 111 ASP A C 1
ATOM 905 O O . ASP A 1 111 ? 23.302 9.241 89.742 1.00 29.72 111 ASP A O 1
ATOM 910 N N . SER A 1 112 ? 23.971 8.547 91.757 1.00 28.38 112 SER A N 1
ATOM 911 C CA . SER A 1 112 ? 24.908 7.601 91.152 1.00 28.98 112 SER A CA 1
ATOM 912 C C . SER A 1 112 ? 24.903 6.166 91.658 1.00 27.85 112 SER A C 1
ATOM 913 O O . SER A 1 112 ? 25.564 5.315 91.065 1.00 28.09 112 SER A O 1
ATOM 916 N N . ILE A 1 113 ? 24.168 5.886 92.731 1.00 27.35 113 ILE A N 1
ATOM 917 C CA . ILE A 1 113 ? 24.161 4.548 93.296 1.00 26.93 113 ILE A CA 1
ATOM 918 C C . ILE A 1 113 ? 23.695 3.415 92.386 1.00 27.96 113 ILE A C 1
ATOM 919 O O . ILE A 1 113 ? 24.070 2.265 92.622 1.00 26.44 113 ILE A O 1
ATOM 924 N N . VAL A 1 114 ? 22.899 3.711 91.354 1.00 26.32 114 VAL A N 1
ATOM 925 C CA . VAL A 1 114 ? 22.445 2.640 90.462 1.00 27.03 114 VAL A CA 1
ATOM 926 C C . VAL A 1 114 ? 23.630 1.937 89.829 1.00 25.98 114 VAL A C 1
ATOM 927 O O . VAL A 1 114 ? 23.501 0.830 89.325 1.00 26.79 114 VAL A O 1
ATOM 931 N N . HIS A 1 115 ? 24.792 2.583 89.874 1.00 28.78 115 HIS A N 1
ATOM 932 C CA . HIS A 1 115 ? 26.015 2.034 89.294 1.00 29.00 115 HIS A CA 1
ATOM 933 C C . HIS A 1 115 ? 26.783 1.100 90.223 1.00 29.20 115 HIS A C 1
ATOM 934 O O . HIS A 1 115 ? 27.736 0.454 89.800 1.00 28.36 115 HIS A O 1
ATOM 941 N N . PHE A 1 116 ? 26.371 1.012 91.480 1.00 28.61 116 PHE A N 1
ATOM 942 C CA . PHE A 1 116 ? 27.108 0.183 92.417 1.00 28.72 116 PHE A CA 1
ATOM 943 C C . PHE A 1 116 ? 26.320 -0.945 93.083 1.00 28.34 116 PHE A C 1
ATOM 944 O O . PHE A 1 116 ? 25.230 -0.732 93.615 1.00 27.69 116 PHE A O 1
ATOM 952 N N . GLU A 1 117 ? 26.876 -2.151 93.047 1.00 27.53 117 GLU A N 1
ATOM 953 C CA . GLU A 1 117 ? 26.233 -3.263 93.729 1.00 27.59 117 GLU A CA 1
ATOM 954 C C . GLU A 1 117 ? 26.699 -3.107 95.190 1.00 26.94 117 GLU A C 1
ATOM 955 O O . GLU A 1 117 ? 27.594 -2.305 95.474 1.00 25.43 117 GLU A O 1
ATOM 961 N N . PRO A 1 118 ? 26.098 -3.853 96.130 1.00 27.44 118 PRO A N 1
ATOM 962 C CA . PRO A 1 118 ? 26.484 -3.745 97.544 1.00 27.27 118 PRO A CA 1
ATOM 963 C C . PRO A 1 118 ? 27.973 -3.703 97.891 1.00 27.45 118 PRO A C 1
ATOM 964 O O . PRO A 1 118 ? 28.427 -2.780 98.579 1.00 27.00 118 PRO A O 1
ATOM 968 N N . LEU A 1 119 ? 28.748 -4.671 97.426 1.00 28.65 119 LEU A N 1
ATOM 969 C CA . LEU A 1 119 ? 30.165 -4.660 97.773 1.00 31.46 119 LEU A CA 1
ATOM 970 C C . LEU A 1 119 ? 30.933 -3.485 97.178 1.00 30.59 119 LEU A C 1
ATOM 971 O O . LEU A 1 119 ? 31.973 -3.095 97.703 1.00 31.44 119 LEU A O 1
ATOM 976 N N . GLU A 1 120 ? 30.424 -2.916 96.091 1.00 27.66 120 GLU A N 1
ATOM 977 C CA . GLU A 1 120 ? 31.093 -1.783 95.454 1.00 28.79 120 GLU A CA 1
ATOM 978 C C . GLU A 1 120 ? 30.746 -0.500 96.201 1.00 27.16 120 GLU A C 1
ATOM 979 O O . GLU A 1 120 ? 31.607 0.358 96.419 1.00 26.74 120 GLU A O 1
ATOM 985 N N . LEU A 1 121 ? 29.482 -0.364 96.588 1.00 25.24 121 LEU A N 1
ATOM 986 C CA . LEU A 1 121 ? 29.080 0.830 97.317 1.00 27.09 121 LEU A CA 1
ATOM 987 C C . LEU A 1 121 ? 29.774 0.806 98.677 1.00 26.79 121 LEU A C 1
ATOM 988 O O . LEU A 1 121 ? 30.072 1.852 99.238 1.00 25.11 121 LEU A O 1
ATOM 993 N N . ASN A 1 122 ? 30.036 -0.395 99.194 1.00 27.76 122 ASN A N 1
ATOM 994 C CA . ASN A 1 122 ? 30.723 -0.532 100.472 1.00 29.15 122 ASN A CA 1
ATOM 995 C C . ASN A 1 122 ? 32.127 0.057 100.344 1.00 29.23 122 ASN A C 1
ATOM 996 O O . ASN A 1 122 ? 32.586 0.768 101.234 1.00 30.53 122 ASN A O 1
ATOM 1001 N N . GLN A 1 123 ? 32.796 -0.236 99.229 1.00 30.12 123 GLN A N 1
ATOM 1002 C CA . GLN A 1 123 ? 34.150 0.261 98.975 1.00 29.94 123 GLN A CA 1
ATOM 1003 C C . GLN A 1 123 ? 34.152 1.781 98.823 1.00 28.71 123 GLN A C 1
ATOM 1004 O O . GLN A 1 123 ? 35.055 2.456 99.306 1.00 25.58 123 GLN A O 1
ATOM 1010 N N . VAL A 1 124 ? 33.144 2.319 98.142 1.00 27.00 124 VAL A N 1
ATOM 1011 C CA . VAL A 1 124 ? 33.056 3.762 97.956 1.00 26.50 124 VAL A CA 1
ATOM 1012 C C . VAL A 1 124 ? 32.920 4.480 99.300 1.00 26.45 124 VAL A C 1
ATOM 1013 O O . VAL A 1 124 ? 33.645 5.438 99.572 1.00 23.89 124 VAL A O 1
ATOM 1017 N N . PHE A 1 125 ? 31.994 4.016 100.139 1.00 27.12 125 PHE A N 1
ATOM 1018 C CA . PHE A 1 125 ? 31.798 4.633 101.447 1.00 28.14 125 PHE A CA 1
ATOM 1019 C C . PHE A 1 125 ? 33.084 4.591 102.262 1.00 30.98 125 PHE A C 1
ATOM 1020 O O . PHE A 1 125 ? 33.424 5.559 102.944 1.00 29.53 125 PHE A O 1
ATOM 1028 N N . LYS A 1 126 ? 33.797 3.468 102.188 1.00 32.36 126 LYS A N 1
ATOM 1029 C CA . LYS A 1 126 ? 35.046 3.317 102.919 1.00 35.97 126 LYS A CA 1
ATOM 1030 C C . LYS A 1 126 ? 36.048 4.358 102.427 1.00 36.14 126 LYS A C 1
ATOM 1031 O O . LYS A 1 126 ? 36.692 5.039 103.229 1.00 36.54 126 LYS A O 1
ATOM 1037 N N . GLU A 1 127 ? 36.165 4.488 101.108 1.00 34.17 127 GLU A N 1
ATOM 1038 C CA . GLU A 1 127 ? 37.078 5.462 100.513 1.00 34.21 127 GLU A CA 1
ATOM 1039 C C . GLU A 1 127 ? 36.687 6.901 100.846 1.00 34.41 127 GLU A C 1
ATOM 1040 O O . GLU A 1 127 ? 37.555 7.745 101.084 1.00 32.51 127 GLU A O 1
ATOM 1046 N N . VAL A 1 128 ? 35.383 7.177 100.864 1.00 32.50 128 VAL A N 1
ATOM 1047 C CA . VAL A 1 128 ? 34.897 8.516 101.170 1.00 31.73 128 VAL A CA 1
ATOM 1048 C C . VAL A 1 128 ? 35.304 8.902 102.587 1.00 34.30 128 VAL A C 1
ATOM 1049 O O . VAL A 1 128 ? 35.806 10.000 102.825 1.00 30.48 128 VAL A O 1
ATOM 1053 N N . ARG A 1 129 ? 35.067 8.000 103.533 1.00 34.97 129 ARG A N 1
ATOM 1054 C CA . ARG A 1 129 ? 35.425 8.281 104.910 1.00 38.08 129 ARG A CA 1
ATOM 1055 C C . ARG A 1 129 ? 36.916 8.577 105.024 1.00 37.19 129 ARG A C 1
ATOM 1056 O O . ARG A 1 129 ? 37.314 9.499 105.725 1.00 37.39 129 ARG A O 1
ATOM 1064 N N . ARG A 1 130 ? 37.728 7.802 104.308 1.00 36.69 130 ARG A N 1
ATOM 1065 C CA . ARG A 1 130 ? 39.178 7.955 104.345 1.00 36.98 130 ARG A CA 1
ATOM 1066 C C . ARG A 1 130 ? 39.716 9.294 103.845 1.00 38.16 130 ARG A C 1
ATOM 1067 O O . ARG A 1 130 ? 40.567 9.901 104.498 1.00 36.79 130 ARG A O 1
ATOM 1075 N N . VAL A 1 131 ? 39.233 9.746 102.688 1.00 37.41 131 VAL A N 1
ATOM 1076 C CA . VAL A 1 131 ? 39.691 11.006 102.096 1.00 37.68 131 VAL A CA 1
ATOM 1077 C C . VAL A 1 131 ? 39.013 12.232 102.714 1.00 37.50 131 VAL A C 1
ATOM 1078 O O . VAL A 1 131 ? 39.361 13.373 102.416 1.00 37.97 131 VAL A O 1
ATOM 1082 N N . LEU A 1 132 ? 38.050 11.988 103.588 1.00 38.38 132 LEU A N 1
ATOM 1083 C CA . LEU A 1 132 ? 37.330 13.071 104.239 1.00 39.61 132 LEU A CA 1
ATOM 1084 C C . LEU A 1 132 ? 38.004 13.452 105.559 1.00 41.87 132 LEU A C 1
ATOM 1085 O O . LEU A 1 132 ? 38.449 12.582 106.315 1.00 42.43 132 LEU A O 1
ATOM 1090 N N . LYS A 1 133 ? 38.097 14.751 105.832 1.00 40.39 133 LYS A N 1
ATOM 1091 C CA . LYS A 1 133 ? 38.681 15.202 107.085 1.00 40.12 133 LYS A CA 1
ATOM 1092 C C . LYS A 1 133 ? 37.681 14.849 108.180 1.00 41.01 133 LYS A C 1
ATOM 1093 O O . LYS A 1 133 ? 36.473 14.904 107.961 1.00 39.32 133 LYS A O 1
ATOM 1099 N N . PRO A 1 134 ? 38.169 14.483 109.377 1.00 41.72 134 PRO A N 1
ATOM 1100 C CA . PRO A 1 134 ? 37.231 14.140 110.452 1.00 41.02 134 PRO A CA 1
ATOM 1101 C C . PRO A 1 134 ? 36.162 15.218 110.667 1.00 39.88 134 PRO A C 1
ATOM 1102 O O . PRO A 1 134 ? 35.049 14.925 111.097 1.00 38.17 134 PRO A O 1
ATOM 1106 N N . SER A 1 135 ? 36.492 16.464 110.348 1.00 40.94 135 SER A N 1
ATOM 1107 C CA . SER A 1 135 ? 35.533 17.559 110.513 1.00 41.42 135 SER A CA 1
ATOM 1108 C C . SER A 1 135 ? 34.725 17.780 109.236 1.00 41.15 135 SER A C 1
ATOM 1109 O O . SER A 1 135 ? 33.875 18.671 109.178 1.00 39.73 135 SER A O 1
ATOM 1112 N N . GLY A 1 136 ? 34.999 16.959 108.223 1.00 40.84 136 GLY A N 1
ATOM 1113 C CA . GLY A 1 136 ? 34.323 17.083 106.942 1.00 38.98 136 GLY A CA 1
ATOM 1114 C C . GLY A 1 136 ? 32.917 16.525 106.887 1.00 38.35 136 GLY A C 1
ATOM 1115 O O . GLY A 1 136 ? 32.415 15.984 107.872 1.00 37.80 136 GLY A O 1
ATOM 1116 N N . LYS A 1 137 ? 32.278 16.661 105.727 1.00 36.42 137 LYS A N 1
ATOM 1117 C CA . LYS A 1 137 ? 30.920 16.168 105.551 1.00 35.48 137 LYS A CA 1
ATOM 1118 C C . LYS A 1 137 ? 30.703 15.421 104.237 1.00 33.87 137 LYS A C 1
ATOM 1119 O O . LYS A 1 137 ? 31.148 15.857 103.183 1.00 32.89 137 LYS A O 1
ATOM 1125 N N . PHE A 1 138 ? 30.036 14.274 104.331 1.00 33.17 138 PHE A N 1
ATOM 1126 C CA . PHE A 1 138 ? 29.705 13.451 103.173 1.00 32.20 138 PHE A CA 1
ATOM 1127 C C . PHE A 1 138 ? 28.245 13.764 102.874 1.00 30.69 138 PHE A C 1
ATOM 1128 O O . PHE A 1 138 ? 27.385 13.534 103.713 1.00 31.74 138 PHE A O 1
ATOM 1136 N N . ILE A 1 139 ? 27.964 14.291 101.688 1.00 29.53 139 ILE A N 1
ATOM 1137 C CA . ILE A 1 139 ? 26.592 14.628 101.326 1.00 29.88 139 ILE A CA 1
ATOM 1138 C C . ILE A 1 139 ? 26.141 13.883 100.075 1.00 29.56 139 ILE A C 1
ATOM 1139 O O . ILE A 1 139 ? 26.660 14.131 98.983 1.00 27.97 139 ILE A O 1
ATOM 1152 N N . TYR A 1 141 ? 22.824 12.259 97.558 1.00 30.93 141 TYR A N 1
ATOM 1153 C CA . TYR A 1 141 ? 21.432 12.331 97.160 1.00 31.74 141 TYR A CA 1
ATOM 1154 C C . TYR A 1 141 ? 21.170 11.081 96.350 1.00 32.24 141 TYR A C 1
ATOM 1155 O O . TYR A 1 141 ? 21.919 10.763 95.423 1.00 31.43 141 TYR A O 1
ATOM 1164 N N . PHE A 1 142 ? 20.123 10.355 96.711 1.00 34.52 142 PHE A N 1
ATOM 1165 C CA . PHE A 1 142 ? 19.800 9.133 95.996 1.00 36.88 142 PHE A CA 1
ATOM 1166 C C . PHE A 1 142 ? 18.307 8.914 95.984 1.00 38.24 142 PHE A C 1
ATOM 1167 O O . PHE A 1 142 ? 17.558 9.546 96.736 1.00 38.61 142 PHE A O 1
ATOM 1175 N N . THR A 1 143 ? 17.880 8.003 95.125 1.00 36.09 143 THR A N 1
ATOM 1176 C CA . THR A 1 143 ? 16.474 7.690 95.003 1.00 36.14 143 THR A CA 1
ATOM 1177 C C . THR A 1 143 ? 16.245 6.265 95.479 1.00 36.24 143 THR A C 1
ATOM 1178 O O . THR A 1 143 ? 16.996 5.358 95.124 1.00 34.87 143 THR A O 1
ATOM 1182 N N . ASP A 1 144 ? 15.222 6.082 96.307 1.00 36.09 144 ASP A N 1
ATOM 1183 C CA . ASP A 1 144 ? 14.888 4.759 96.800 1.00 37.52 144 ASP A CA 1
ATOM 1184 C C . ASP A 1 144 ? 14.213 4.065 95.620 1.00 37.79 144 ASP A C 1
ATOM 1185 O O . ASP A 1 144 ? 12.985 4.088 95.480 1.00 35.73 144 ASP A O 1
ATOM 1190 N N . LEU A 1 145 ? 15.030 3.470 94.759 1.00 38.96 145 LEU A N 1
ATOM 1191 C CA . LEU A 1 145 ? 14.326 2.922 93.612 1.00 41.48 145 LEU A CA 1
ATOM 1192 C C . LEU A 1 145 ? 13.612 1.626 93.982 1.00 42.61 145 LEU A C 1
ATOM 1193 O O . LEU A 1 145 ? 12.673 1.195 93.326 1.00 41.93 145 LEU A O 1
ATOM 1198 N N . ARG A 1 146 ? 13.877 1.026 95.135 1.00 43.78 146 ARG A N 1
ATOM 1199 C CA . ARG A 1 146 ? 13.075 -0.102 95.589 1.00 47.97 146 ARG A CA 1
ATOM 1200 C C . ARG A 1 146 ? 11.624 0.289 95.860 1.00 48.55 146 ARG A C 1
ATOM 1201 O O . ARG A 1 146 ? 10.705 -0.457 95.535 1.00 48.64 146 ARG A O 1
ATOM 1209 N N . GLU A 1 147 ? 11.422 1.460 96.452 1.00 51.16 147 GLU A N 1
ATOM 1210 C CA . GLU A 1 147 ? 10.076 1.934 96.752 1.00 54.27 147 GLU A CA 1
ATOM 1211 C C . GLU A 1 147 ? 9.392 2.457 95.490 1.00 54.90 147 GLU A C 1
ATOM 1212 O O . GLU A 1 147 ? 8.176 2.345 95.337 1.00 54.87 147 GLU A O 1
ATOM 1218 N N . LEU A 1 148 ? 10.186 3.025 94.589 1.00 55.41 148 LEU A N 1
ATOM 1219 C CA . LEU A 1 148 ? 9.675 3.576 93.338 1.00 56.52 148 LEU A CA 1
ATOM 1220 C C . LEU A 1 148 ? 9.333 2.491 92.316 1.00 57.28 148 LEU A C 1
ATOM 1221 O O . LEU A 1 148 ? 8.469 2.683 91.460 1.00 57.97 148 LEU A O 1
ATOM 1226 N N . LEU A 1 149 ? 10.015 1.355 92.414 1.00 57.08 149 LEU A N 1
ATOM 1227 C CA . LEU A 1 149 ? 9.822 0.229 91.494 1.00 58.06 149 LEU A CA 1
ATOM 1228 C C . LEU A 1 149 ? 8.341 -0.021 91.158 1.00 58.63 149 LEU A C 1
ATOM 1229 O O . LEU A 1 149 ? 7.930 -0.025 90.005 1.00 57.98 149 LEU A O 1
ATOM 1234 N N . PRO A 1 150 ? 7.489 -0.243 92.178 1.00 59.98 150 PRO A N 1
ATOM 1235 C CA . PRO A 1 150 ? 6.060 -0.504 91.961 1.00 61.41 150 PRO A CA 1
ATOM 1236 C C . PRO A 1 150 ? 5.393 0.399 90.924 1.00 62.81 150 PRO A C 1
ATOM 1237 O O . PRO A 1 150 ? 4.769 -0.086 89.981 1.00 62.99 150 PRO A O 1
ATOM 1241 N N . ARG A 1 151 ? 5.518 1.710 91.102 1.00 64.34 151 ARG A N 1
ATOM 1242 C CA . ARG A 1 151 ? 4.924 2.655 90.166 1.00 66.50 151 ARG A CA 1
ATOM 1243 C C . ARG A 1 151 ? 5.975 3.478 89.429 1.00 67.72 151 ARG A C 1
ATOM 1244 O O . ARG A 1 151 ? 5.933 4.706 89.425 1.00 67.71 151 ARG A O 1
ATOM 1252 N N . LEU A 1 152 ? 6.911 2.780 88.790 1.00 69.59 152 LEU A N 1
ATOM 1253 C CA . LEU A 1 152 ? 7.990 3.424 88.050 1.00 72.15 152 LEU A CA 1
ATOM 1254 C C . LEU A 1 152 ? 7.616 3.679 86.588 1.00 73.72 152 LEU A C 1
ATOM 1255 O O . LEU A 1 152 ? 7.981 4.709 86.017 1.00 73.52 152 LEU A O 1
ATOM 1260 N N . LYS A 1 153 ? 6.883 2.742 85.993 1.00 75.46 153 LYS A N 1
ATOM 1261 C CA . LYS A 1 153 ? 6.468 2.845 84.595 1.00 77.34 153 LYS A CA 1
ATOM 1262 C C . LYS A 1 153 ? 5.821 4.187 84.235 1.00 78.26 153 LYS A C 1
ATOM 1263 O O . LYS A 1 153 ? 5.592 4.473 83.060 1.00 78.60 153 LYS A O 1
ATOM 1269 N N . GLU A 1 154 ? 5.530 5.007 85.241 1.00 79.61 154 GLU A N 1
ATOM 1270 C CA . GLU A 1 154 ? 4.925 6.318 85.010 1.00 80.66 154 GLU A CA 1
ATOM 1271 C C . GLU A 1 154 ? 4.853 7.146 86.290 1.00 80.59 154 GLU A C 1
ATOM 1272 O O . GLU A 1 154 ? 4.296 6.707 87.296 1.00 80.85 154 GLU A O 1
ATOM 1278 N N . ILE A 1 164 ? 8.864 4.316 78.351 1.00 55.21 164 ILE A N 1
ATOM 1279 C CA . ILE A 1 164 ? 9.211 3.077 79.040 1.00 56.91 164 ILE A CA 1
ATOM 1280 C C . ILE A 1 164 ? 8.259 1.947 78.648 1.00 57.64 164 ILE A C 1
ATOM 1281 O O . ILE A 1 164 ? 7.052 2.028 78.876 1.00 57.94 164 ILE A O 1
ATOM 1286 N N . SER A 1 165 ? 8.813 0.888 78.067 1.00 58.45 165 SER A N 1
ATOM 1287 C CA . SER A 1 165 ? 8.006 -0.239 77.632 1.00 58.76 165 SER A CA 1
ATOM 1288 C C . SER A 1 165 ? 7.918 -1.380 78.639 1.00 59.43 165 SER A C 1
ATOM 1289 O O . SER A 1 165 ? 6.861 -1.991 78.787 1.00 60.27 165 SER A O 1
ATOM 1292 N N . LYS A 1 166 ? 9.011 -1.668 79.340 1.00 59.28 166 LYS A N 1
ATOM 1293 C CA . LYS A 1 166 ? 8.992 -2.769 80.296 1.00 58.98 166 LYS A CA 1
ATOM 1294 C C . LYS A 1 166 ? 9.879 -2.561 81.526 1.00 57.52 166 LYS A C 1
ATOM 1295 O O . LYS A 1 166 ? 10.852 -1.806 81.488 1.00 57.76 166 LYS A O 1
ATOM 1301 N N . VAL A 1 167 ? 9.525 -3.237 82.616 1.00 55.35 167 VAL A N 1
ATOM 1302 C CA . VAL A 1 167 ? 10.274 -3.168 83.869 1.00 53.45 167 VAL A CA 1
ATOM 1303 C C . VAL A 1 167 ? 10.427 -4.581 84.429 1.00 53.02 167 VAL A C 1
ATOM 1304 O O . VAL A 1 167 ? 9.485 -5.143 84.992 1.00 51.69 167 VAL A O 1
ATOM 1308 N N . ILE A 1 168 ? 11.620 -5.146 84.275 1.00 52.89 168 ILE A N 1
ATOM 1309 C CA . ILE A 1 168 ? 11.893 -6.495 84.744 1.00 52.31 168 ILE A CA 1
ATOM 1310 C C . ILE A 1 168 ? 12.793 -6.489 85.965 1.00 52.55 168 ILE A C 1
ATOM 1311 O O . ILE A 1 168 ? 14.018 -6.370 85.864 1.00 52.34 168 ILE A O 1
ATOM 1316 N N . PRO A 1 169 ? 12.188 -6.621 87.142 1.00 53.48 169 PRO A N 1
ATOM 1317 C CA . PRO A 1 169 ? 12.982 -6.623 88.363 1.00 54.90 169 PRO A CA 1
ATOM 1318 C C . PRO A 1 169 ? 13.636 -7.976 88.654 1.00 56.27 169 PRO A C 1
ATOM 1319 O O . PRO A 1 169 ? 13.566 -8.911 87.867 1.00 55.04 169 PRO A O 1
ATOM 1323 N N . ASP A 1 170 ? 14.298 -7.998 89.824 1.00 59.03 170 ASP A N 1
ATOM 1324 C CA . ASP A 1 170 ? 14.931 -9.243 90.215 1.00 61.15 170 ASP A CA 1
ATOM 1325 C C . ASP A 1 170 ? 15.568 -8.968 91.563 1.00 61.84 170 ASP A C 1
ATOM 1326 O O . ASP A 1 170 ? 16.773 -8.792 91.686 1.00 60.65 170 ASP A O 1
ATOM 1331 N N . GLN A 1 171 ? 14.767 -8.935 92.620 1.00 62.97 171 GLN A N 1
ATOM 1332 C CA . GLN A 1 171 ? 15.245 -8.653 93.940 1.00 62.90 171 GLN A CA 1
ATOM 1333 C C . GLN A 1 171 ? 16.091 -9.752 94.515 1.00 63.02 171 GLN A C 1
ATOM 1334 O O . GLN A 1 171 ? 16.696 -9.578 95.557 1.00 62.58 171 GLN A O 1
ATOM 1340 N N . GLU A 1 172 ? 16.139 -10.893 93.842 1.00 63.42 172 GLU A N 1
ATOM 1341 C CA . GLU A 1 172 ? 16.924 -12.034 94.261 1.00 64.73 172 GLU A CA 1
ATOM 1342 C C . GLU A 1 172 ? 18.347 -11.696 93.823 1.00 64.71 172 GLU A C 1
ATOM 1343 O O . GLU A 1 172 ? 19.258 -12.521 93.893 1.00 65.56 172 GLU A O 1
ATOM 1349 N N . GLU A 1 173 ? 18.515 -10.452 93.376 1.00 63.60 173 GLU A N 1
ATOM 1350 C CA . GLU A 1 173 ? 19.790 -9.943 92.885 1.00 60.92 173 GLU A CA 1
ATOM 1351 C C . GLU A 1 173 ? 19.907 -8.445 93.170 1.00 58.29 173 GLU A C 1
ATOM 1352 O O . GLU A 1 173 ? 20.997 -7.869 93.096 1.00 58.75 173 GLU A O 1
ATOM 1358 N N . ARG A 1 174 ? 18.777 -7.819 93.491 1.00 53.00 174 ARG A N 1
ATOM 1359 C CA . ARG A 1 174 ? 18.746 -6.393 93.784 1.00 46.69 174 ARG A CA 1
ATOM 1360 C C . ARG A 1 174 ? 19.054 -5.565 92.531 1.00 42.43 174 ARG A C 1
ATOM 1361 O O . ARG A 1 174 ? 19.787 -4.578 92.592 1.00 39.53 174 ARG A O 1
ATOM 1369 N N . THR A 1 175 ? 18.506 -5.979 91.394 1.00 38.42 175 THR A N 1
ATOM 1370 C CA . THR A 1 175 ? 18.719 -5.260 90.141 1.00 37.90 175 THR A CA 1
ATOM 1371 C C . THR A 1 175 ? 17.419 -5.218 89.361 1.00 38.10 175 THR A C 1
ATOM 1372 O O . THR A 1 175 ? 16.461 -5.913 89.697 1.00 37.64 175 THR A O 1
ATOM 1376 N N . VAL A 1 176 ? 17.390 -4.409 88.310 1.00 38.21 176 VAL A N 1
ATOM 1377 C CA . VAL A 1 176 ? 16.193 -4.295 87.491 1.00 38.06 176 VAL A CA 1
ATOM 1378 C C . VAL A 1 176 ? 16.544 -3.854 86.077 1.00 38.74 176 VAL A C 1
ATO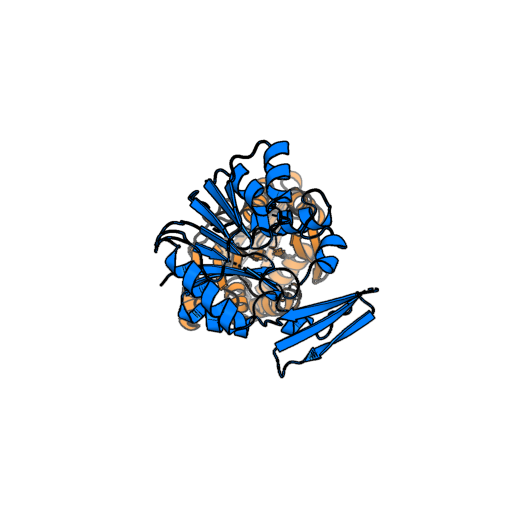M 1379 O O . VAL A 1 176 ? 17.458 -3.050 85.868 1.00 37.66 176 VAL A O 1
ATOM 1383 N N . VAL A 1 177 ? 15.810 -4.399 85.113 1.00 38.61 177 VAL A N 1
ATOM 1384 C CA . VAL A 1 177 ? 15.998 -4.071 83.712 1.00 40.29 177 VAL A CA 1
ATOM 1385 C C . VAL A 1 177 ? 14.830 -3.208 83.264 1.00 41.64 177 VAL A C 1
ATOM 1386 O O . VAL A 1 177 ? 13.673 -3.600 83.408 1.00 41.97 177 VAL A O 1
ATOM 1390 N N . ILE A 1 178 ? 15.136 -2.024 82.746 1.00 43.41 178 ILE A N 1
ATOM 1391 C CA . ILE A 1 178 ? 14.106 -1.121 82.251 1.00 45.22 178 ILE A CA 1
ATOM 1392 C C . ILE A 1 178 ? 14.322 -0.934 80.755 1.00 46.44 178 ILE A C 1
ATOM 1393 O O . ILE A 1 178 ? 15.412 -0.571 80.317 1.00 44.96 178 ILE A O 1
ATOM 1398 N N . GLU A 1 179 ? 13.284 -1.208 79.975 1.00 49.00 179 GLU A N 1
ATOM 1399 C CA . GLU A 1 179 ? 13.360 -1.065 78.527 1.00 51.64 179 GLU A CA 1
ATOM 1400 C C . GLU A 1 179 ? 12.686 0.235 78.110 1.00 51.96 179 GLU A C 1
ATOM 1401 O O . GLU A 1 179 ? 11.600 0.560 78.592 1.00 51.66 179 GLU A O 1
ATOM 1407 N N . PHE A 1 180 ? 13.335 0.978 77.221 1.00 53.37 180 PHE A N 1
ATOM 1408 C CA . PHE A 1 180 ? 12.787 2.244 76.742 1.00 54.73 180 PHE A CA 1
ATOM 1409 C C . PHE A 1 180 ? 12.251 2.125 75.320 1.00 54.41 180 PHE A C 1
ATOM 1410 O O . PHE A 1 180 ? 12.864 1.478 74.472 1.00 55.71 180 PHE A O 1
ATOM 1418 N N . SER A 1 186 ? 14.954 -0.190 70.131 1.00 58.86 186 SER A N 1
ATOM 1419 C CA . SER A 1 186 ? 14.976 0.327 71.499 1.00 57.94 186 SER A CA 1
ATOM 1420 C C . SER A 1 186 ? 16.256 -0.102 72.207 1.00 56.18 186 SER A C 1
ATOM 1421 O O . SER A 1 186 ? 17.230 -0.484 71.560 1.00 55.57 186 SER A O 1
ATOM 1424 N N . PHE A 1 187 ? 16.252 -0.026 73.536 1.00 53.59 187 PHE A N 1
ATOM 1425 C CA . PHE A 1 187 ? 17.417 -0.418 74.323 1.00 51.78 187 PHE A CA 1
ATOM 1426 C C . PHE A 1 187 ? 17.054 -0.713 75.768 1.00 50.72 187 PHE A C 1
ATOM 1427 O O . PHE A 1 187 ? 16.045 -0.227 76.278 1.00 50.55 187 PHE A O 1
ATOM 1435 N N . ARG A 1 188 ? 17.888 -1.516 76.421 1.00 50.08 188 ARG A N 1
ATOM 1436 C CA . ARG A 1 188 ? 17.665 -1.899 77.810 1.00 48.41 188 ARG A CA 1
ATOM 1437 C C . ARG A 1 188 ? 18.817 -1.488 78.714 1.00 45.92 188 ARG A C 1
ATOM 1438 O O . ARG A 1 188 ? 19.968 -1.423 78.288 1.00 45.06 188 ARG A O 1
ATOM 1446 N N . VAL A 1 189 ? 18.492 -1.215 79.972 1.00 43.42 189 VAL A N 1
ATOM 1447 C CA . VAL A 1 189 ? 19.493 -0.829 80.954 1.00 41.57 189 VAL A CA 1
ATOM 1448 C C . VAL A 1 189 ? 19.215 -1.578 82.250 1.00 39.70 189 VAL A C 1
ATOM 1449 O O . VAL A 1 189 ? 18.060 -1.725 82.646 1.00 39.43 189 VAL A O 1
ATOM 1453 N N . ARG A 1 190 ? 20.269 -2.068 82.893 1.00 38.52 190 ARG A N 1
ATOM 1454 C CA . ARG A 1 190 ? 20.124 -2.759 84.169 1.00 37.36 190 ARG A CA 1
ATOM 1455 C C . ARG A 1 190 ? 20.666 -1.838 85.262 1.00 34.84 190 ARG A C 1
ATOM 1456 O O . ARG A 1 190 ? 21.794 -1.365 85.183 1.00 35.68 190 ARG A O 1
ATOM 1464 N N . PHE A 1 191 ? 19.845 -1.571 86.270 1.00 33.19 191 PHE A N 1
ATOM 1465 C CA . PHE A 1 191 ? 20.232 -0.701 87.377 1.00 33.27 191 PHE A CA 1
ATOM 1466 C C . PHE A 1 191 ? 20.336 -1.498 88.666 1.00 31.59 191 PHE A C 1
ATOM 1467 O O . PHE A 1 191 ? 19.583 -2.450 88.861 1.00 29.22 191 PHE A O 1
ATOM 1475 N N . ASN A 1 192 ? 21.257 -1.107 89.546 1.00 30.53 192 ASN A N 1
ATOM 1476 C CA . ASN A 1 192 ? 21.358 -1.752 90.854 1.00 30.88 192 ASN A CA 1
ATOM 1477 C C . ASN A 1 192 ? 20.222 -1.079 91.616 1.00 30.91 192 ASN A C 1
ATOM 1478 O O . ASN A 1 192 ? 20.099 0.146 91.578 1.00 31.42 192 ASN A O 1
ATOM 1483 N N . VAL A 1 193 ? 19.388 -1.864 92.291 1.00 30.64 193 VAL A N 1
ATOM 1484 C CA . VAL A 1 193 ? 18.263 -1.295 93.024 1.00 29.42 193 VAL A CA 1
ATOM 1485 C C . VAL A 1 193 ? 18.573 -1.101 94.507 1.00 29.56 193 VAL A C 1
ATOM 1486 O O . VAL A 1 193 ? 18.941 -2.047 95.204 1.00 28.55 193 VAL A O 1
ATOM 1490 N N . TRP A 1 194 ? 18.420 0.130 94.981 1.00 27.53 194 TRP A N 1
ATOM 1491 C CA . TRP A 1 194 ? 18.670 0.447 96.384 1.00 29.07 194 TRP A CA 1
ATOM 1492 C C . TRP A 1 194 ? 17.446 1.018 97.097 1.00 30.53 194 TRP A C 1
ATOM 1493 O O . TRP A 1 194 ? 16.643 1.741 96.505 1.00 30.31 194 TRP A O 1
ATOM 1504 N N . GLY A 1 195 ? 17.314 0.672 98.372 1.00 31.35 195 GLY A N 1
ATOM 1505 C CA . GLY A 1 195 ? 16.227 1.182 99.180 1.00 33.54 195 GLY A CA 1
ATOM 1506 C C . GLY A 1 195 ? 16.900 2.002 100.266 1.00 35.32 195 GLY A C 1
ATOM 1507 O O . GLY A 1 195 ? 18.053 1.730 100.615 1.00 35.87 195 GLY A O 1
ATOM 1508 N N . LYS A 1 196 ? 16.211 3.013 100.788 1.00 34.70 196 LYS A N 1
ATOM 1509 C CA . LYS A 1 196 ? 16.779 3.851 101.836 1.00 35.50 196 LYS A CA 1
ATOM 1510 C C . LYS A 1 196 ? 17.375 3.021 102.985 1.00 33.97 196 LYS A C 1
ATOM 1511 O O . LYS A 1 196 ? 18.414 3.381 103.537 1.00 33.04 196 LYS A O 1
ATOM 1517 N N . THR A 1 197 ? 16.730 1.910 103.334 1.00 31.64 197 THR A N 1
ATOM 1518 C CA . THR A 1 197 ? 17.216 1.060 104.425 1.00 32.70 197 THR A CA 1
ATOM 1519 C C . THR A 1 197 ? 18.538 0.364 104.101 1.00 31.86 197 THR A C 1
ATOM 1520 O O . THR A 1 197 ? 19.362 0.149 104.988 1.00 33.30 197 THR A O 1
ATOM 1524 N N . GLY A 1 198 ? 18.741 0.011 102.834 1.00 29.67 198 GLY A N 1
ATOM 1525 C CA . GLY A 1 198 ? 19.975 -0.651 102.454 1.00 28.27 198 GLY A CA 1
ATOM 1526 C C . GLY A 1 198 ? 21.141 0.321 102.402 1.00 27.60 198 GLY A C 1
ATOM 1527 O O . GLY A 1 198 ? 22.251 0.012 102.843 1.00 25.09 198 GLY A O 1
ATOM 1528 N N . VAL A 1 199 ? 20.887 1.506 101.857 1.00 26.80 199 VAL A N 1
ATOM 1529 C CA . VAL A 1 199 ? 21.913 2.528 101.748 1.00 27.51 199 VAL A CA 1
ATOM 1530 C C . VAL A 1 199 ? 22.410 2.928 103.133 1.00 28.62 199 VAL A C 1
ATOM 1531 O O . VAL A 1 199 ? 23.610 2.927 103.401 1.00 28.23 199 VAL A O 1
ATOM 1535 N N . GLU A 1 200 ? 21.471 3.254 104.014 1.00 30.01 200 GLU A N 1
ATOM 1536 C CA 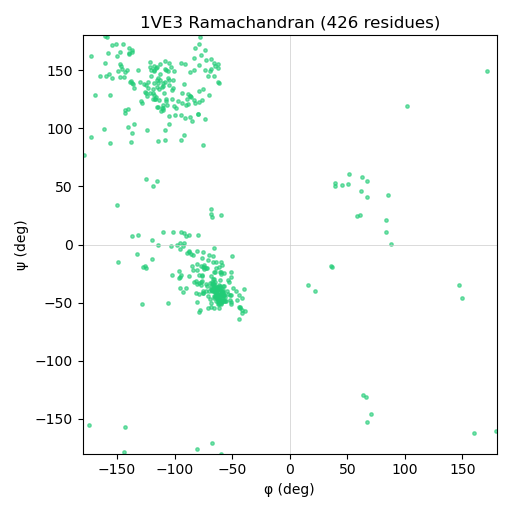. GLU A 1 200 ? 21.799 3.678 105.369 1.00 32.20 200 GLU A CA 1
ATOM 1537 C C . GLU A 1 200 ? 22.525 2.617 106.184 1.00 31.06 200 GLU A C 1
ATOM 1538 O O . GLU A 1 200 ? 23.398 2.948 106.981 1.00 29.58 200 GLU A O 1
ATOM 1544 N N . LEU A 1 201 ? 22.150 1.398 106.210 1.00 28.29 201 LEU A N 1
ATOM 1545 C CA . LEU A 1 201 ? 22.912 0.245 106.765 1.00 28.67 201 LEU A CA 1
ATOM 1546 C C . LEU A 1 201 ? 24.442 0.225 106.451 1.00 28.65 201 LEU A C 1
ATOM 1547 O O . LEU A 1 201 ? 25.277 -0.007 107.315 1.00 29.01 201 LEU A O 1
ATOM 1552 N N . LEU A 1 202 ? 24.750 0.479 105.166 1.00 28.49 202 LEU A N 1
ATOM 1553 C CA . LEU A 1 202 ? 26.148 0.415 104.786 1.00 26.30 202 LEU A CA 1
ATOM 1554 C C . LEU A 1 202 ? 26.724 1.708 105.302 1.00 26.09 202 LEU A C 1
ATOM 1555 O O . LEU A 1 202 ? 27.887 1.732 105.707 1.00 27.32 202 LEU A O 1
ATOM 1560 N N . ALA A 1 203 ? 25.950 2.787 105.267 1.00 26.68 203 ALA A N 1
ATOM 1561 C CA . ALA A 1 203 ? 26.445 4.075 105.731 1.00 29.22 203 ALA A CA 1
ATOM 1562 C C . ALA A 1 203 ? 26.799 4.012 107.221 1.00 29.11 203 ALA A C 1
ATOM 1563 O O . ALA A 1 203 ? 27.804 4.584 107.647 1.00 27.42 203 ALA A O 1
ATOM 1565 N N . LYS A 1 204 ? 25.984 3.299 107.998 1.00 31.21 204 LYS A N 1
ATOM 1566 C CA . LYS A 1 204 ? 26.206 3.170 109.444 1.00 32.93 204 LYS A CA 1
ATOM 1567 C C . LYS A 1 204 ? 27.547 2.541 109.823 1.00 34.27 204 LYS A C 1
ATOM 1568 O O . LYS A 1 204 ? 27.967 2.627 110.982 1.00 34.23 204 LYS A O 1
ATOM 1574 N N . LEU A 1 205 ? 28.216 1.906 108.863 1.00 33.16 205 LEU A N 1
ATOM 1575 C CA . LEU A 1 205 ? 29.509 1.288 109.144 1.00 34.97 205 LEU A CA 1
ATOM 1576 C C . LEU A 1 205 ? 30.626 2.326 109.129 1.00 35.07 205 LEU A C 1
ATOM 1577 O O . LEU A 1 205 ? 31.685 2.119 109.728 1.00 36.41 205 LEU A O 1
ATOM 1582 N N . TYR A 1 206 ? 30.384 3.448 108.459 1.00 34.67 206 TYR A N 1
ATOM 1583 C CA . TYR A 1 206 ? 31.405 4.482 108.330 1.00 34.56 206 TYR A CA 1
ATOM 1584 C C . TYR A 1 206 ? 31.015 5.879 108.784 1.00 33.85 206 TYR A C 1
ATOM 1585 O O . TYR A 1 206 ? 31.887 6.701 109.052 1.00 34.74 206 TYR A O 1
ATOM 1594 N N . PHE A 1 207 ? 29.721 6.169 108.861 1.00 33.66 207 PHE A N 1
ATOM 1595 C CA . PHE A 1 207 ? 29.308 7.516 109.246 1.00 34.58 207 PHE A CA 1
ATOM 1596 C C . PHE A 1 207 ? 28.162 7.589 110.239 1.00 33.93 207 PHE A C 1
ATOM 1597 O O . PHE A 1 207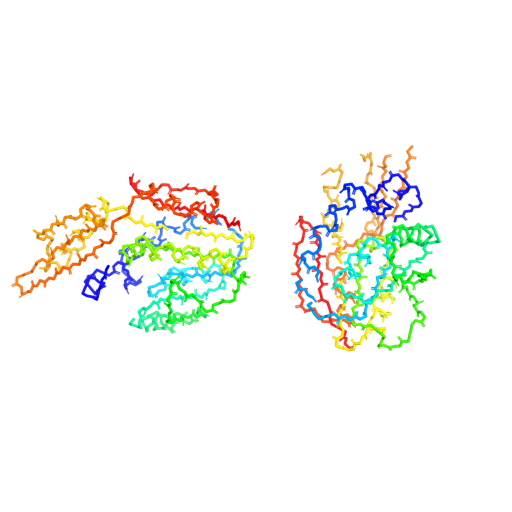 ? 27.458 6.606 110.471 1.00 34.19 207 PHE A O 1
ATOM 1605 N N . THR A 1 208 ? 27.985 8.772 110.818 1.00 32.01 208 THR A N 1
ATOM 1606 C CA . THR A 1 208 ? 26.881 9.058 111.713 1.00 35.40 208 THR A CA 1
ATOM 1607 C C . THR A 1 208 ? 26.137 10.126 110.909 1.00 36.06 208 THR A C 1
ATOM 1608 O O . THR A 1 208 ? 26.768 10.945 110.236 1.00 37.10 208 THR A O 1
ATOM 1612 N N . LYS A 1 209 ? 24.810 10.118 110.927 1.00 38.47 209 LYS A N 1
ATOM 1613 C CA . LYS A 1 209 ? 24.121 11.129 110.136 1.00 40.35 209 LYS A CA 1
ATOM 1614 C C . LYS A 1 209 ? 23.861 12.443 110.852 1.00 41.44 209 LYS A C 1
ATOM 1615 O O . LYS A 1 209 ? 23.353 12.487 111.980 1.00 41.41 209 LYS A O 1
ATOM 1621 N N . GLU A 1 210 ? 24.247 13.514 110.167 1.00 39.93 210 GLU A N 1
ATOM 1622 C CA . GLU A 1 210 ? 24.082 14.881 110.647 1.00 40.32 210 GLU A CA 1
ATOM 1623 C C . GLU A 1 210 ? 22.648 15.350 110.389 1.00 39.40 210 GLU A C 1
ATOM 1624 O O . GLU A 1 210 ? 21.9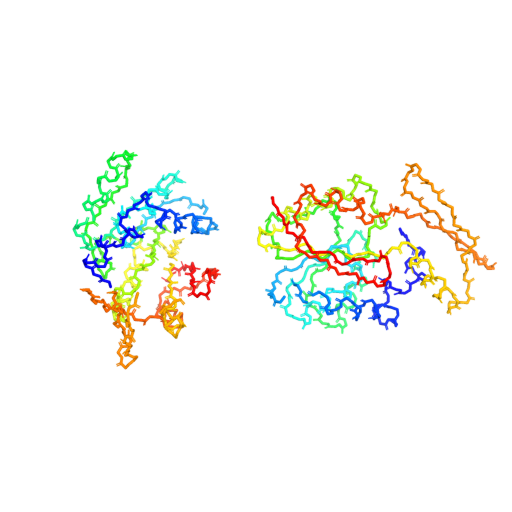85 15.853 111.288 1.00 36.70 210 GLU A O 1
ATOM 1630 N N . ALA A 1 211 ? 22.172 15.170 109.157 1.00 38.40 211 ALA A N 1
ATOM 1631 C CA . ALA A 1 211 ? 20.823 15.589 108.789 1.00 39.12 211 ALA A CA 1
ATOM 1632 C C . ALA A 1 211 ? 20.280 14.769 107.619 1.00 40.20 211 ALA A C 1
ATOM 1633 O O . ALA A 1 211 ? 21.010 13.997 106.999 1.00 39.59 211 ALA A O 1
ATOM 1635 N N . GLU A 1 212 ? 18.997 14.953 107.318 1.00 41.15 212 GLU A N 1
ATOM 1636 C CA . GLU A 1 212 ? 18.363 14.237 106.221 1.00 43.18 212 GLU A CA 1
ATOM 1637 C C . GLU A 1 212 ? 17.151 15.004 105.709 1.00 44.24 212 GLU A C 1
ATOM 1638 O O . GLU A 1 212 ? 16.287 15.405 106.487 1.00 44.29 212 GLU A O 1
ATOM 1644 N N . GLU A 1 213 ? 17.099 15.213 104.397 1.00 44.36 213 GLU A N 1
ATOM 1645 C CA . GLU A 1 213 ? 15.999 15.938 103.774 1.00 45.03 213 GLU A CA 1
ATOM 1646 C C . GLU A 1 213 ? 15.280 15.033 102.781 1.00 46.07 213 GLU A C 1
ATOM 1647 O O . GLU A 1 213 ? 15.920 14.402 101.935 1.00 45.81 213 GLU A O 1
ATOM 1653 N N . LYS A 1 214 ? 13.955 14.971 102.873 1.00 45.33 214 LYS A N 1
ATOM 1654 C CA . LYS A 1 214 ? 13.187 14.159 101.941 1.00 45.39 214 LYS A CA 1
ATOM 1655 C C . LYS A 1 214 ? 12.897 15.013 100.710 1.00 44.82 214 LYS A C 1
ATOM 1656 O O . LYS A 1 214 ? 12.397 16.127 100.824 1.00 45.35 214 LYS A O 1
ATOM 1662 N N . VAL A 1 215 ? 13.226 14.487 99.536 1.00 44.41 215 VAL A N 1
ATOM 1663 C CA . VAL A 1 215 ? 13.026 15.202 98.279 1.00 44.34 215 VAL A CA 1
ATOM 1664 C C . VAL A 1 215 ? 12.066 14.432 97.383 1.00 44.76 215 VAL A C 1
ATOM 1665 O O . VAL A 1 215 ? 12.277 13.256 97.092 1.00 43.09 215 VAL A O 1
ATOM 1669 N N . GLY A 1 216 ? 11.006 15.100 96.950 1.00 45.26 216 GLY A N 1
ATOM 1670 C CA . GLY A 1 216 ? 10.038 14.443 96.098 1.00 46.90 216 GLY A CA 1
ATOM 1671 C C . GLY A 1 216 ? 9.312 13.349 96.852 1.00 48.29 216 GLY A C 1
ATOM 1672 O O . GLY A 1 216 ? 9.191 13.404 98.077 1.00 47.29 216 GLY A O 1
ATOM 1673 N N . ASN A 1 217 ? 8.841 12.345 96.124 1.00 50.02 217 ASN A N 1
ATOM 1674 C CA . ASN A 1 217 ? 8.109 11.245 96.735 1.00 52.93 217 ASN A CA 1
ATOM 1675 C C . ASN A 1 217 ? 8.987 10.177 97.365 1.00 53.21 217 ASN A C 1
ATOM 1676 O O . ASN A 1 217 ? 8.593 9.559 98.353 1.00 54.48 217 ASN A O 1
ATOM 1681 N N . TYR A 1 218 ? 10.175 9.958 96.812 1.00 52.67 218 TYR A N 1
ATOM 1682 C CA . TYR A 1 218 ? 11.056 8.945 97.376 1.00 52.24 218 TYR A CA 1
ATOM 1683 C C . TYR A 1 218 ? 12.551 9.182 97.232 1.00 48.01 218 TYR A C 1
ATOM 1684 O O . TYR A 1 218 ? 13.320 8.236 97.099 1.00 48.69 218 TYR A O 1
ATOM 1693 N N . SER A 1 219 ? 12.966 10.441 97.275 1.00 43.61 219 SER A N 1
ATOM 1694 C CA . SER A 1 219 ? 14.383 10.767 97.169 1.00 42.19 219 SER A CA 1
ATOM 1695 C C . SER A 1 219 ? 14.871 11.400 98.461 1.00 40.30 219 SER A C 1
ATOM 1696 O O . SER A 1 219 ? 14.093 12.021 99.195 1.00 40.38 219 SER A O 1
ATOM 1699 N N . TYR A 1 220 ? 16.161 11.240 98.741 1.00 38.92 220 TYR A N 1
ATOM 1700 C CA . TYR A 1 220 ? 16.737 11.767 99.977 1.00 37.01 220 TYR A CA 1
ATOM 1701 C C . TYR A 1 220 ? 18.089 12.428 99.849 1.00 34.95 220 TYR A C 1
ATOM 1702 O O . TYR A 1 220 ? 18.957 11.963 99.109 1.00 34.08 220 TYR A O 1
ATOM 1711 N N . LEU A 1 221 ? 18.263 13.525 100.580 1.00 34.49 221 LEU A N 1
ATOM 1712 C CA . LEU A 1 221 ? 19.531 14.228 100.631 1.00 34.85 221 LEU A CA 1
ATOM 1713 C C . LEU A 1 221 ? 19.990 13.944 102.049 1.00 32.98 221 LEU A C 1
ATOM 1714 O O . LEU A 1 221 ? 19.315 14.328 103.001 1.00 34.67 221 LEU A O 1
ATOM 1719 N N . THR A 1 222 ? 21.119 13.258 102.193 1.00 32.36 222 THR A N 1
ATOM 1720 C CA . THR A 1 222 ? 21.624 12.926 103.522 1.00 30.55 222 THR A CA 1
ATOM 1721 C C . THR A 1 222 ? 22.984 13.545 103.814 1.00 30.82 222 THR A C 1
ATOM 1722 O O . THR A 1 222 ? 23.858 13.573 102.953 1.00 30.21 222 THR A O 1
ATOM 1726 N N . VAL A 1 223 ? 23.157 14.043 105.035 1.00 30.55 223 VAL A N 1
ATOM 1727 C CA . VAL A 1 223 ? 24.420 14.644 105.443 1.00 31.32 223 VAL A CA 1
ATOM 1728 C C . VAL A 1 223 ? 25.088 13.729 106.473 1.00 30.79 223 VAL A C 1
ATOM 1729 O O . VAL A 1 223 ? 24.529 13.458 107.532 1.00 30.38 223 VAL A O 1
ATOM 1733 N N . TYR A 1 224 ? 26.288 13.259 106.152 1.00 31.10 224 TYR A N 1
ATOM 1734 C CA . TYR A 1 224 ? 27.022 12.347 107.026 1.00 31.74 224 TYR A CA 1
ATOM 1735 C C . TYR A 1 224 ? 28.348 12.901 107.539 1.00 31.89 224 TYR A C 1
ATOM 1736 O O . TYR A 1 224 ? 29.001 13.699 106.873 1.00 32.76 224 TYR A O 1
ATOM 1745 N N . ASN A 1 225 ? 28.740 12.455 108.729 1.00 32.08 225 ASN A N 1
ATOM 1746 C CA . ASN A 1 225 ? 30.007 12.854 109.330 1.00 32.48 225 ASN A CA 1
ATOM 1747 C C . ASN A 1 225 ? 30.800 11.559 109.494 1.00 34.06 225 ASN A C 1
ATOM 1748 O O . ASN A 1 225 ? 30.265 10.557 109.964 1.00 32.33 225 ASN A O 1
ATOM 1753 N N . PRO A 1 226 ? 32.083 11.566 109.104 1.00 35.30 226 PRO A N 1
ATOM 1754 C CA . PRO A 1 226 ? 32.958 10.396 109.200 1.00 38.84 226 PRO A CA 1
ATOM 1755 C C . PRO A 1 226 ? 33.307 9.993 110.628 1.00 42.01 226 PRO A C 1
ATOM 1756 O O . PRO A 1 226 ? 33.347 10.831 111.526 1.00 42.42 226 PRO A O 1
ATOM 1760 N N . LYS A 1 227 ? 33.550 8.701 110.826 1.00 45.34 227 LYS A N 1
ATOM 1761 C CA . LYS A 1 227 ? 33.918 8.180 112.135 1.00 49.31 227 LYS A CA 1
ATOM 1762 C C . LYS A 1 227 ? 35.431 7.990 112.191 1.00 51.44 227 LYS A C 1
ATOM 1763 O O . LYS A 1 227 ? 36.080 8.102 111.127 1.00 50.73 227 LYS A O 1
ATOM 1770 N N . GLY B 1 2 ? -8.164 43.042 124.743 1.00 42.61 2 GLY B N 1
ATOM 1771 C CA . GLY B 1 2 ? -8.444 42.285 125.997 1.00 41.07 2 GLY B CA 1
ATOM 1772 C C . GLY B 1 2 ? -7.550 42.749 127.125 1.00 42.85 2 GLY B C 1
ATOM 1773 O O . GLY B 1 2 ? -6.585 43.480 126.897 1.00 43.95 2 GLY B O 1
ATOM 1774 N N . PHE B 1 3 ? -7.870 42.341 128.348 1.00 44.34 3 PHE B N 1
ATOM 1775 C CA . PHE B 1 3 ? -7.073 42.734 129.496 1.00 42.87 3 PHE B CA 1
ATOM 1776 C C . PHE B 1 3 ? -7.281 41.838 130.721 1.00 42.22 3 PHE B C 1
ATOM 1777 O O . PHE B 1 3 ? -8.061 40.880 130.679 1.00 35.20 3 PHE B O 1
ATOM 1785 N N . LYS B 1 4 ? -6.561 42.162 131.796 1.00 40.47 4 LYS B N 1
ATOM 1786 C CA . LYS B 1 4 ? -6.590 41.398 133.038 1.00 42.23 4 LYS B CA 1
ATOM 1787 C C . LYS B 1 4 ? -7.959 40.956 133.539 1.00 40.89 4 LYS B C 1
ATOM 1788 O O . LYS B 1 4 ? -8.232 39.762 133.620 1.00 40.66 4 LYS B O 1
ATOM 1794 N N . GLU B 1 5 ? -8.816 41.904 133.894 1.00 40.00 5 GLU B N 1
ATOM 1795 C CA . GLU B 1 5 ? -10.131 41.539 134.404 1.00 39.28 5 GLU B CA 1
ATOM 1796 C C . GLU B 1 5 ? -10.927 40.693 133.413 1.00 35.37 5 GLU B C 1
ATOM 1797 O O . GLU B 1 5 ? -11.553 39.709 133.791 1.00 36.31 5 GLU B O 1
ATOM 1803 N N . TYR B 1 6 ? -10.891 41.081 132.145 1.00 31.25 6 TYR B N 1
ATOM 1804 C CA . TYR B 1 6 ? -11.600 40.377 131.083 1.00 28.71 6 TYR B CA 1
ATOM 1805 C C . TYR B 1 6 ? -11.226 38.892 131.026 1.00 27.51 6 TYR B C 1
ATOM 1806 O O . TYR B 1 6 ? -12.100 38.029 130.968 1.00 24.97 6 TYR B O 1
ATOM 1815 N N . TYR B 1 7 ? -9.929 38.596 131.037 1.00 26.26 7 TYR B N 1
ATOM 1816 C CA . TYR B 1 7 ? -9.476 37.205 130.969 1.00 28.90 7 TYR B CA 1
ATOM 1817 C C . TYR B 1 7 ? -9.666 36.428 132.276 1.00 31.01 7 TYR B C 1
ATOM 1818 O O . TYR B 1 7 ? -9.714 35.193 132.273 1.00 30.18 7 TYR B O 1
ATOM 1827 N N . ARG B 1 8 ? -9.782 37.141 133.390 1.00 31.76 8 ARG B N 1
ATOM 1828 C CA . ARG B 1 8 ? -9.994 36.465 134.661 1.00 36.90 8 ARG B CA 1
ATOM 1829 C C . ARG B 1 8 ? -11.460 36.097 134.794 1.00 35.33 8 ARG B C 1
ATOM 1830 O O . ARG B 1 8 ? -11.784 35.062 135.346 1.00 37.13 8 ARG B O 1
ATOM 1838 N N . VAL B 1 9 ? -12.338 36.938 134.256 1.00 35.25 9 VAL B N 1
ATOM 1839 C CA . VAL B 1 9 ? -13.777 36.700 134.332 1.00 35.36 9 VAL B CA 1
ATOM 1840 C C . VAL B 1 9 ? -14.272 35.612 133.382 1.00 34.50 9 VAL B C 1
ATOM 1841 O O . VAL B 1 9 ? -15.140 34.814 133.737 1.00 36.06 9 VAL B O 1
ATOM 1845 N N . PHE B 1 10 ? -13.733 35.584 132.171 1.00 31.66 10 PHE B N 1
ATOM 1846 C CA . PHE B 1 10 ? -14.142 34.577 131.203 1.00 32.87 10 PHE B CA 1
ATOM 1847 C C . PHE B 1 10 ? -13.128 33.443 131.159 1.00 31.54 10 PHE B C 1
ATOM 1848 O O . PHE B 1 10 ? -12.010 33.630 130.709 1.00 35.43 10 PHE B O 1
ATOM 1856 N N . PRO B 1 11 ? -13.516 32.246 131.621 1.00 30.17 11 PRO B N 1
ATOM 1857 C CA . PRO B 1 11 ? -12.636 31.070 131.637 1.00 28.09 11 PRO B CA 1
ATOM 1858 C C . PRO B 1 11 ? -12.293 30.574 130.229 1.00 27.28 11 PRO B C 1
ATOM 1859 O O . PRO B 1 11 ? -11.420 29.725 130.038 1.00 26.56 11 PRO B O 1
ATOM 1863 N N . THR B 1 12 ? -12.982 31.140 129.246 1.00 26.61 12 THR B N 1
ATOM 1864 C CA . THR B 1 12 ? -12.819 30.773 127.850 1.00 25.33 12 THR B CA 1
ATOM 1865 C C . THR B 1 12 ? -11.385 30.658 127.343 1.00 23.15 12 THR B C 1
ATOM 1866 O O . THR B 1 12 ? -11.074 29.758 126.563 1.00 19.37 12 THR B O 1
ATOM 1870 N N . TYR B 1 13 ? -10.532 31.581 127.778 1.00 21.54 13 TYR B N 1
ATOM 1871 C CA . TYR B 1 13 ? -9.143 31.639 127.338 1.00 24.40 13 TYR B CA 1
ATOM 1872 C C . TYR B 1 13 ? -8.094 31.357 128.426 1.00 25.78 13 TYR B C 1
ATOM 1873 O O . TYR B 1 13 ? -6.886 31.370 128.148 1.00 23.63 13 TYR B O 1
ATOM 1882 N N . THR B 1 14 ? -8.550 31.091 129.651 1.00 23.85 14 THR B N 1
ATOM 1883 C CA . THR B 1 14 ? -7.637 30.840 130.758 1.00 27.21 14 THR B CA 1
ATOM 1884 C C . THR B 1 14 ? -7.870 29.545 131.545 1.00 27.67 14 THR B C 1
ATOM 1885 O O . THR B 1 14 ? -6.967 29.077 132.230 1.00 26.54 14 THR B O 1
ATOM 1889 N N . ASP B 1 15 ? -9.064 28.965 131.450 1.00 27.03 15 ASP B N 1
ATOM 1890 C CA . ASP B 1 15 ? -9.362 27.721 132.169 1.00 26.26 15 ASP B CA 1
ATOM 1891 C C . ASP B 1 15 ? -9.429 26.599 131.147 1.00 26.47 15 ASP B C 1
ATOM 1892 O O . ASP B 1 15 ? -10.487 26.317 130.587 1.00 23.87 15 ASP B O 1
ATOM 1897 N N . ILE B 1 16 ? -8.283 25.972 130.891 1.00 28.02 16 ILE B N 1
ATOM 1898 C CA . ILE B 1 16 ? -8.206 24.876 129.927 1.00 29.92 16 ILE B CA 1
ATOM 1899 C C . ILE B 1 16 ? -9.155 23.730 130.270 1.00 27.79 16 ILE B C 1
ATOM 1900 O O . ILE B 1 16 ? -9.559 22.975 129.393 1.00 31.24 16 ILE B O 1
ATOM 1905 N N . ASN B 1 17 ? -9.522 23.608 131.537 1.00 28.92 17 ASN B N 1
ATOM 1906 C CA . ASN B 1 17 ? -10.424 22.531 131.945 1.00 30.40 17 ASN B CA 1
ATOM 1907 C C . ASN B 1 17 ? -11.902 22.920 131.816 1.00 29.09 17 ASN B C 1
ATOM 1908 O O . ASN B 1 17 ? -12.788 22.082 132.003 1.00 30.13 17 ASN B O 1
ATOM 1913 N N . SER B 1 18 ? -12.165 24.177 131.474 1.00 23.92 18 SER B N 1
ATOM 1914 C CA . SER B 1 18 ? -13.539 24.668 131.347 1.00 24.68 18 SER B CA 1
ATOM 1915 C C . SER B 1 18 ? -14.280 24.182 130.096 1.00 22.98 18 SER B C 1
ATOM 1916 O O . SER B 1 18 ? -13.668 23.931 129.054 1.00 19.47 18 SER B O 1
ATOM 1919 N N . GLN B 1 19 ? -15.605 24.060 130.201 1.00 22.25 19 GLN B N 1
ATOM 1920 C CA . GLN B 1 19 ? -16.414 23.635 129.053 1.00 23.40 19 GLN B CA 1
ATOM 1921 C C . GLN B 1 19 ? -16.256 24.641 127.915 1.00 22.79 19 GLN B C 1
ATOM 1922 O O . GLN B 1 19 ? -16.213 24.261 126.743 1.00 22.52 19 GLN B O 1
ATOM 1928 N N . GLU B 1 20 ? -16.149 25.922 128.252 1.00 22.35 20 GLU B N 1
ATOM 1929 C CA . GLU B 1 20 ? -15.978 26.938 127.218 1.00 24.10 20 GLU B CA 1
ATOM 1930 C C . GLU B 1 20 ? -14.672 26.708 126.445 1.00 23.96 20 GLU B C 1
ATOM 1931 O O . GLU B 1 20 ? -14.683 26.659 125.215 1.00 25.33 20 GLU B O 1
ATOM 1937 N N . TYR B 1 21 ? -13.560 26.564 127.165 1.00 23.22 21 TYR B N 1
ATOM 1938 C CA . TYR B 1 21 ? -12.245 26.349 126.538 1.00 24.45 21 TYR B CA 1
ATOM 1939 C C . TYR B 1 21 ? -12.262 25.068 125.700 1.00 25.13 21 TYR B C 1
ATOM 1940 O O . TYR B 1 21 ? -11.880 25.072 124.529 1.00 25.09 21 TYR B O 1
ATOM 1949 N N . ARG B 1 22 ? -12.718 23.969 126.298 1.00 28.45 22 ARG B N 1
ATOM 1950 C CA . ARG B 1 22 ? -12.809 22.693 125.581 1.00 28.06 22 ARG B CA 1
ATOM 1951 C C . ARG B 1 22 ? -13.569 22.855 124.271 1.00 28.22 22 ARG B C 1
ATOM 1952 O O . ARG B 1 22 ? -13.172 22.312 123.240 1.00 27.45 22 ARG B O 1
ATOM 1960 N N . SER B 1 23 ? -14.671 23.597 124.322 1.00 27.48 23 SER B N 1
ATOM 1961 C CA . SER B 1 23 ? -15.501 23.825 123.146 1.00 29.50 23 SER B CA 1
ATOM 1962 C C . SER B 1 23 ? -14.717 24.442 121.988 1.00 30.17 23 SER B C 1
ATOM 1963 O O . SER B 1 23 ? -14.858 24.018 120.836 1.00 31.10 23 SER B O 1
ATOM 1966 N N . ARG B 1 24 ? -13.904 25.450 122.286 1.00 28.08 24 ARG B N 1
ATOM 1967 C CA . ARG B 1 24 ? -13.095 26.083 121.250 1.00 28.86 24 ARG B CA 1
ATOM 1968 C C . ARG B 1 24 ? -12.093 25.056 120.721 1.00 26.80 24 ARG B C 1
ATOM 1969 O O . ARG B 1 24 ? -11.849 24.974 119.523 1.00 26.72 24 ARG B O 1
ATOM 1977 N N . ILE B 1 25 ? -11.520 24.262 121.615 1.00 28.79 25 ILE B N 1
ATOM 1978 C CA . ILE B 1 25 ? -10.545 23.263 121.191 1.00 30.63 25 ILE B CA 1
ATOM 1979 C C . ILE B 1 25 ? -11.160 22.251 120.229 1.00 33.00 25 ILE B C 1
ATOM 1980 O O . ILE B 1 25 ? -10.610 21.991 119.157 1.00 32.97 25 ILE B O 1
ATOM 1985 N N . GLU B 1 26 ? -12.312 21.702 120.597 1.00 32.15 26 GLU B N 1
ATOM 1986 C CA . GLU B 1 26 ? -12.963 20.705 119.761 1.00 35.61 26 GLU B CA 1
ATOM 1987 C C . GLU B 1 26 ? -13.503 21.281 118.460 1.00 36.12 26 GLU B C 1
ATOM 1988 O O . GLU B 1 26 ? -13.612 20.572 117.466 1.00 36.51 26 GLU B O 1
ATOM 1994 N N . THR B 1 27 ? -13.833 22.567 118.457 1.00 35.72 27 THR B N 1
ATOM 1995 C CA . THR B 1 27 ? -14.345 23.199 117.249 1.00 35.42 27 THR B CA 1
ATOM 1996 C C . THR B 1 27 ? -13.231 23.389 116.225 1.00 35.40 27 THR B C 1
ATOM 1997 O O . THR B 1 27 ? -13.460 23.288 115.018 1.00 35.31 27 THR B O 1
ATOM 2001 N N . LEU B 1 28 ? -12.022 23.657 116.703 1.00 35.90 28 LEU B N 1
ATOM 2002 C CA . LEU B 1 28 ? -10.906 23.882 115.795 1.00 38.21 28 LEU B CA 1
ATOM 2003 C C . LEU B 1 28 ? -10.048 22.654 115.540 1.00 38.86 28 LEU B C 1
ATOM 2004 O O . LEU B 1 28 ? -9.373 22.571 114.516 1.00 39.01 28 LEU B O 1
ATOM 2009 N N . GLU B 1 29 ? -10.086 21.700 116.466 1.00 40.72 29 GLU B N 1
ATOM 2010 C CA . GLU B 1 29 ? -9.278 20.485 116.362 1.00 42.52 29 GLU B CA 1
ATOM 2011 C C . GLU B 1 29 ? -9.245 19.841 114.971 1.00 41.67 29 GLU B C 1
ATOM 2012 O O . GLU B 1 29 ? -8.173 19.629 114.412 1.00 42.10 29 GLU B O 1
ATOM 2018 N N . PRO B 1 30 ? -10.416 19.531 114.391 1.00 41.33 30 PRO B N 1
ATOM 2019 C CA . PRO B 1 30 ? -10.451 18.908 113.060 1.00 42.66 30 PRO B CA 1
ATOM 2020 C C . PRO B 1 30 ? -9.960 19.811 111.933 1.00 42.61 30 PRO B C 1
ATOM 2021 O O . PRO B 1 30 ? -9.310 19.347 111.003 1.00 42.08 30 PRO B O 1
ATOM 2025 N N . LEU B 1 31 ? -10.277 21.099 112.021 1.00 43.17 31 LEU B N 1
ATOM 2026 C CA . LEU B 1 31 ? -9.851 21.984 110.948 1.00 43.56 31 LEU B CA 1
ATOM 2027 C C . LEU B 1 31 ? -8.334 22.158 110.949 1.00 43.62 31 LEU B C 1
ATOM 2028 O O . LEU B 1 31 ? -7.691 22.237 109.911 1.00 43.61 31 LEU B O 1
ATOM 2033 N N . LEU B 1 32 ? -7.698 22.143 112.113 1.00 43.88 32 LEU B N 1
ATOM 2034 C CA . LEU B 1 32 ? -6.244 22.229 112.191 1.00 45.94 32 LEU B CA 1
ATOM 2035 C C . LEU B 1 32 ? -5.551 20.979 111.651 1.00 49.06 32 LEU B C 1
ATOM 2036 O O . LEU B 1 32 ? -4.577 21.079 110.903 1.00 49.27 32 LEU B O 1
ATOM 2049 N N . LYS B 1 34 ? -6.630 18.959 109.499 1.00 51.12 34 LYS B N 1
ATOM 2050 C CA . LYS B 1 34 ? -6.917 18.785 108.085 1.00 49.59 34 LYS B CA 1
ATOM 2051 C C . LYS B 1 34 ? -5.870 19.519 107.256 1.00 48.45 34 LYS B C 1
ATOM 2052 O O . LYS B 1 34 ? -5.699 19.236 106.071 1.00 49.12 34 LYS B O 1
ATOM 2058 N N . TYR B 1 35 ? -5.170 20.458 107.891 1.00 45.82 35 TYR B N 1
ATOM 2059 C CA . TYR B 1 35 ? -4.147 21.253 107.220 1.00 42.69 35 TYR B CA 1
ATOM 2060 C C . TYR B 1 35 ? -2.768 21.083 107.816 1.00 41.86 35 TYR B C 1
ATOM 2061 O O . TYR B 1 35 ? -1.825 21.761 107.405 1.00 41.79 35 TYR B O 1
ATOM 2078 N N . LYS B 1 37 ? -1.410 17.743 108.383 1.00 46.33 37 LYS B N 1
ATOM 2079 C CA . LYS B 1 37 ? -1.190 16.303 108.298 1.00 48.54 37 LYS B CA 1
ATOM 2080 C C . LYS B 1 37 ? 0.279 15.955 108.501 1.00 48.89 37 LYS B C 1
ATOM 2081 O O . LYS B 1 37 ? 0.610 14.929 109.092 1.00 49.04 37 LYS B O 1
ATOM 2087 N N . LYS B 1 38 ? 1.158 16.826 108.026 1.00 50.37 38 LYS B N 1
ATOM 2088 C CA . LYS B 1 38 ? 2.590 16.607 108.154 1.00 50.62 38 LYS B CA 1
ATOM 2089 C C . LYS B 1 38 ? 3.070 17.157 109.495 1.00 51.53 38 LYS B C 1
ATOM 2090 O O . LYS B 1 38 ? 3.093 18.369 109.710 1.00 50.56 38 LYS B O 1
ATOM 2096 N N . ARG B 1 39 ? 3.444 16.259 110.401 1.00 51.77 39 ARG B N 1
ATOM 2097 C CA . ARG B 1 39 ? 3.918 16.660 111.720 1.00 52.11 39 ARG B CA 1
ATOM 2098 C C . ARG B 1 39 ? 5.236 17.427 111.607 1.00 50.14 39 ARG B C 1
ATOM 2099 O O . ARG B 1 39 ? 6.055 17.135 110.738 1.00 51.73 39 ARG B O 1
ATOM 2107 N N . GLY B 1 40 ? 5.435 18.409 112.481 1.00 47.30 40 GLY B N 1
ATOM 2108 C CA . GLY B 1 40 ? 6.660 19.189 112.447 1.00 45.15 40 GLY B CA 1
ATOM 2109 C C . GLY B 1 40 ? 6.800 20.177 113.591 1.00 43.89 40 GLY B C 1
ATOM 2110 O O . GLY B 1 40 ? 6.211 19.993 114.658 1.00 42.52 40 GLY B O 1
ATOM 2111 N N . LYS B 1 41 ? 7.588 21.227 113.365 1.00 42.93 41 LYS B N 1
ATOM 2112 C CA . LYS B 1 41 ? 7.828 22.264 114.368 1.00 42.65 41 LYS B CA 1
ATOM 2113 C C . LYS B 1 41 ? 6.710 23.315 114.295 1.00 41.72 41 LYS B C 1
ATOM 2114 O O . LYS B 1 41 ? 6.431 23.868 113.227 1.00 39.74 41 LYS B O 1
ATOM 2120 N N . VAL B 1 42 ? 6.080 23.591 115.435 1.00 39.46 42 VAL B N 1
ATOM 2121 C CA . VAL B 1 42 ? 4.976 24.545 115.491 1.00 37.81 42 VAL B CA 1
ATOM 2122 C C . VAL B 1 42 ? 5.144 25.678 116.503 1.00 35.21 42 VAL B C 1
ATOM 2123 O O . VAL B 1 42 ? 5.577 25.460 117.636 1.00 35.53 42 VAL B O 1
ATOM 2127 N N . LEU B 1 43 ? 4.792 26.888 116.077 1.00 33.97 43 LEU B N 1
ATOM 2128 C CA . LEU B 1 43 ? 4.844 28.066 116.942 1.00 31.72 43 LEU B CA 1
ATOM 2129 C C . LEU B 1 43 ? 3.406 28.498 117.250 1.00 29.98 43 LEU B C 1
ATOM 2130 O O . LEU B 1 43 ? 2.660 28.880 116.346 1.00 28.59 43 LEU B O 1
ATOM 2135 N N . ASP B 1 44 ? 3.028 28.416 118.523 1.00 29.89 44 ASP B N 1
ATOM 2136 C CA . ASP B 1 44 ? 1.703 28.822 118.988 1.00 30.07 44 ASP B CA 1
ATOM 2137 C C . ASP B 1 44 ? 1.890 30.285 119.383 1.00 27.65 44 ASP B C 1
ATOM 2138 O O . ASP B 1 44 ? 2.302 30.578 120.494 1.00 30.07 44 ASP B O 1
ATOM 2143 N N . LEU B 1 45 ? 1.595 31.196 118.465 1.00 27.41 45 LEU B N 1
ATOM 2144 C CA . LEU B 1 45 ? 1.773 32.636 118.701 1.00 25.25 45 LEU B CA 1
ATOM 2145 C C . LEU B 1 45 ? 0.624 33.209 119.534 1.00 24.05 45 LEU B C 1
ATOM 2146 O O . LEU B 1 45 ? -0.525 33.118 119.125 1.00 26.79 45 LEU B O 1
ATOM 2151 N N . ALA B 1 46 ? 0.940 33.819 120.676 1.00 23.05 46 ALA B N 1
ATOM 2152 C CA . ALA B 1 46 ? -0.088 34.345 121.584 1.00 23.19 46 ALA B CA 1
ATOM 2153 C C . ALA B 1 46 ? -0.807 33.093 122.120 1.00 23.45 46 ALA B C 1
ATOM 2154 O O . ALA B 1 46 ? -2.036 32.984 122.033 1.00 21.01 46 ALA B O 1
ATOM 2156 N N . CYS B 1 47 ? -0.024 32.168 122.684 1.00 21.79 47 CYS B N 1
ATOM 2157 C CA . CYS B 1 47 ? -0.526 30.877 123.175 1.00 23.19 47 CYS B CA 1
ATOM 2158 C C . CYS B 1 47 ? -1.463 30.853 124.376 1.00 22.19 47 CYS B C 1
ATOM 2159 O O . CYS B 1 47 ? -2.097 29.830 124.641 1.00 21.67 47 CYS B O 1
ATOM 2162 N N . GLY B 1 48 ? -1.547 31.957 125.108 1.00 21.95 48 GLY B N 1
ATOM 2163 C CA . GLY B 1 48 ? -2.414 31.981 126.273 1.00 23.27 48 GLY B CA 1
ATOM 2164 C C . GLY B 1 48 ? -1.881 31.019 127.319 1.00 24.85 48 GLY B C 1
ATOM 2165 O O . GLY B 1 48 ? -0.685 31.036 127.644 1.00 23.82 48 GLY B O 1
ATOM 2166 N N . VAL B 1 49 ? -2.760 30.170 127.842 1.00 23.61 49 VAL B N 1
ATOM 2167 C CA . VAL B 1 49 ? -2.349 29.190 128.835 1.00 23.60 49 VAL B CA 1
ATOM 2168 C C . VAL B 1 49 ? -1.937 27.858 128.213 1.00 24.47 49 VAL B C 1
ATOM 2169 O O . VAL B 1 49 ? -1.747 26.867 128.928 1.00 23.22 49 VAL B O 1
ATOM 2173 N N . GLY B 1 50 ? -1.816 27.843 126.884 1.00 24.75 50 GLY B N 1
ATOM 2174 C CA . GLY B 1 50 ? -1.332 26.672 126.171 1.00 25.81 50 GLY B CA 1
ATOM 2175 C C . GLY B 1 50 ? -2.225 25.548 125.701 1.00 27.98 50 GLY B C 1
ATOM 2176 O O . GLY B 1 50 ? -1.713 24.599 125.116 1.00 28.52 50 GLY B O 1
ATOM 2177 N N . GLY B 1 51 ? -3.529 25.622 125.942 1.00 28.02 51 GLY B N 1
ATOM 2178 C CA . GLY B 1 51 ? -4.419 24.553 125.513 1.00 28.37 51 GLY B CA 1
ATOM 2179 C C . GLY B 1 51 ? -4.182 24.021 124.102 1.00 30.65 51 GLY B C 1
ATOM 2180 O O . GLY B 1 51 ? -4.220 22.813 123.872 1.00 29.05 51 GLY B O 1
ATOM 2181 N N . PHE B 1 52 ? -3.959 24.904 123.139 1.00 28.96 52 PHE B N 1
ATOM 2182 C CA . PHE B 1 52 ? -3.716 24.451 121.778 1.00 30.43 52 PHE B CA 1
ATOM 2183 C C . PHE B 1 52 ? -2.302 23.886 121.603 1.00 32.17 52 PHE B C 1
ATOM 2184 O O . PHE B 1 52 ? -2.062 23.061 120.722 1.00 33.27 52 PHE B O 1
ATOM 2192 N N . SER B 1 53 ? -1.370 24.335 122.437 1.00 31.67 53 SER B N 1
ATOM 2193 C CA . SER B 1 53 ? -0.009 23.827 122.374 1.00 33.10 53 SER B CA 1
ATOM 2194 C C . SER B 1 53 ? -0.023 22.378 122.850 1.00 34.06 53 SER B C 1
ATOM 2195 O O . SER B 1 53 ? 0.556 21.503 122.205 1.00 33.85 53 SER B O 1
ATOM 2198 N N . PHE B 1 54 ? -0.699 22.129 123.973 1.00 34.34 54 PHE B N 1
ATOM 2199 C CA . PHE B 1 54 ? -0.805 20.780 124.529 1.00 33.48 54 PHE B CA 1
ATOM 2200 C C . PHE B 1 54 ? -1.528 19.869 123.536 1.00 35.02 54 PHE B C 1
ATOM 2201 O O . PHE B 1 54 ? -1.182 18.690 123.380 1.00 32.71 54 PHE B O 1
ATOM 2209 N N . LEU B 1 55 ? -2.533 20.417 122.861 1.00 34.16 55 LEU B N 1
ATOM 2210 C CA . LEU B 1 55 ? -3.264 19.640 121.879 1.00 35.35 55 LEU B CA 1
ATOM 2211 C C . LEU B 1 55 ? -2.287 19.159 120.800 1.00 37.03 55 LEU B C 1
ATOM 2212 O O . LEU B 1 55 ? -2.251 17.974 120.456 1.00 36.67 55 LEU B O 1
ATOM 2217 N N . LEU B 1 56 ? -1.487 20.086 120.282 1.00 36.11 56 LEU B N 1
ATOM 2218 C CA . LEU B 1 56 ? -0.531 19.768 119.228 1.00 37.33 56 LEU B CA 1
ATOM 2219 C C . LEU B 1 56 ? 0.571 18.825 119.681 1.00 37.84 56 LEU B C 1
ATOM 2220 O O . LEU B 1 56 ? 1.046 18.008 118.896 1.00 38.29 56 LEU B O 1
ATOM 2225 N N . GLU B 1 57 ? 0.983 18.941 120.939 1.00 38.20 57 GLU B N 1
ATOM 2226 C CA . GLU B 1 57 ? 2.018 18.064 121.469 1.00 40.76 57 GLU B CA 1
ATOM 2227 C C . GLU B 1 57 ? 1.457 16.647 121.497 1.00 41.99 57 GLU B C 1
ATOM 2228 O O . GLU B 1 57 ? 2.151 15.690 121.166 1.00 42.10 57 GLU B O 1
ATOM 2234 N N . ASP B 1 58 ? 0.189 16.524 121.882 1.00 43.40 58 ASP B N 1
ATOM 2235 C CA . ASP B 1 58 ? -0.467 15.223 121.937 1.00 44.63 58 ASP B CA 1
ATOM 2236 C C . ASP B 1 58 ? -0.496 14.582 120.560 1.00 45.70 58 ASP B C 1
ATOM 2237 O O . ASP B 1 58 ? -0.600 13.361 120.446 1.00 46.03 58 ASP B O 1
ATOM 2242 N N . TYR B 1 59 ? -0.415 15.405 119.517 1.00 45.64 59 TYR B N 1
ATOM 2243 C CA . TYR B 1 59 ? -0.435 14.897 118.149 1.00 46.49 59 TYR B CA 1
ATOM 2244 C C . TYR B 1 59 ? 0.958 14.683 117.567 1.00 44.45 59 TYR B C 1
ATOM 2245 O O . TYR B 1 59 ? 1.111 14.465 116.366 1.00 44.17 59 TYR B O 1
ATOM 2254 N N . GLY B 1 60 ? 1.973 14.758 118.420 1.00 43.56 60 GLY B N 1
ATOM 2255 C CA . GLY B 1 60 ? 3.333 14.529 117.968 1.00 42.05 60 GLY B CA 1
ATOM 2256 C C . GLY B 1 60 ? 4.079 15.688 117.334 1.00 42.05 60 GLY B C 1
ATOM 2257 O O . GLY B 1 60 ? 5.038 15.473 116.591 1.00 41.16 60 GLY B O 1
ATOM 2258 N N . PHE B 1 61 ? 3.649 16.915 117.608 1.00 39.99 61 PHE B N 1
ATOM 2259 C CA . PHE B 1 61 ? 4.329 18.083 117.062 1.00 37.16 61 PHE B CA 1
ATOM 2260 C C . PHE B 1 61 ? 5.329 18.586 118.089 1.00 36.50 61 PHE B C 1
ATOM 2261 O O . PHE B 1 61 ? 5.195 18.313 119.287 1.00 38.05 61 PHE B O 1
ATOM 2269 N N . GLU B 1 62 ? 6.347 19.294 117.615 1.00 35.86 62 GLU B N 1
ATOM 2270 C CA . GLU B 1 62 ? 7.338 19.891 118.501 1.00 36.70 62 GLU B CA 1
ATOM 2271 C C . GLU B 1 62 ? 6.782 21.305 118.672 1.00 34.98 62 GLU B C 1
ATOM 2272 O O . GLU B 1 62 ? 6.779 22.097 117.726 1.00 32.47 62 GLU B O 1
ATOM 2278 N N . VAL B 1 63 ? 6.318 21.614 119.878 1.00 33.43 63 VAL B N 1
ATOM 2279 C CA . VAL B 1 63 ? 5.681 22.897 120.140 1.00 31.22 63 VAL B CA 1
ATOM 2280 C C . VAL B 1 63 ? 6.382 23.931 121.003 1.00 30.14 63 VAL B C 1
ATOM 2281 O O . VAL B 1 63 ? 6.946 23.621 122.053 1.00 34.96 63 VAL B O 1
ATOM 2285 N N . VAL B 1 64 ? 6.325 25.176 120.549 1.00 30.05 64 VAL B N 1
ATOM 2286 C CA . VAL B 1 64 ? 6.867 26.297 121.301 1.00 28.94 64 VAL B CA 1
ATOM 2287 C C . VAL B 1 64 ? 5.705 27.275 121.438 1.00 28.72 64 VAL B C 1
ATOM 2288 O O . VAL B 1 64 ? 5.021 27.589 120.459 1.00 28.43 64 VAL B O 1
ATOM 2292 N N . GLY B 1 65 ? 5.463 27.741 122.654 1.00 28.72 65 GLY B N 1
ATOM 2293 C CA . GLY B 1 65 ? 4.374 28.676 122.866 1.00 26.99 65 GLY B CA 1
ATOM 2294 C C . GLY B 1 65 ? 4.911 29.991 123.378 1.00 25.99 65 GLY B C 1
ATOM 2295 O O . GLY B 1 65 ? 5.664 30.021 124.342 1.00 28.46 65 GLY B O 1
ATOM 2296 N N . VAL B 1 66 ? 4.528 31.079 122.728 1.00 24.69 66 VAL B N 1
ATOM 2297 C CA . VAL B 1 66 ? 4.975 32.412 123.120 1.00 24.59 66 VAL B CA 1
ATOM 2298 C C . VAL B 1 66 ? 3.776 33.300 123.411 1.00 24.23 66 VAL B C 1
ATOM 2299 O O . VAL B 1 66 ? 2.820 33.319 122.640 1.00 22.70 66 VAL B O 1
ATOM 2303 N N . ASP B 1 67 ? 3.844 34.030 124.523 1.00 24.38 67 ASP B N 1
ATOM 2304 C CA . ASP B 1 67 ? 2.792 34.963 124.908 1.00 25.45 67 ASP B CA 1
ATOM 2305 C C . ASP B 1 67 ? 3.460 36.125 125.651 1.00 24.96 67 ASP B C 1
ATOM 2306 O O . ASP B 1 67 ? 4.446 35.941 126.372 1.00 23.52 67 ASP B O 1
ATOM 2311 N N . ILE B 1 68 ? 2.935 37.327 125.444 1.00 26.36 68 ILE B N 1
ATOM 2312 C CA . ILE B 1 68 ? 3.473 38.525 126.079 1.00 27.31 68 ILE B CA 1
ATOM 2313 C C . ILE B 1 68 ? 3.151 38.595 127.571 1.00 27.12 68 ILE B C 1
ATOM 2314 O O . ILE B 1 68 ? 3.797 39.326 128.320 1.00 27.84 68 ILE B O 1
ATOM 2319 N N . SER B 1 69 ? 2.139 37.853 128.001 1.00 24.92 69 SER B N 1
ATOM 2320 C CA . SER B 1 69 ? 1.731 37.898 129.401 1.00 27.99 69 SER B CA 1
ATOM 2321 C C . SER B 1 69 ? 2.441 36.914 130.322 1.00 29.29 69 SER B C 1
ATOM 2322 O O . SER B 1 69 ? 2.371 35.696 130.126 1.00 28.62 69 SER B O 1
ATOM 2325 N N . GLU B 1 70 ? 3.115 37.456 131.330 1.00 30.56 70 GLU B N 1
ATOM 2326 C CA . GLU B 1 70 ? 3.810 36.642 132.327 1.00 33.36 70 GLU B CA 1
ATOM 2327 C C . GLU B 1 70 ? 2.799 35.732 133.023 1.00 33.17 70 GLU B C 1
ATOM 2328 O O . GLU B 1 70 ? 3.042 34.542 133.194 1.00 30.75 70 GLU B O 1
ATOM 2334 N N . ASP B 1 71 ? 1.662 36.295 133.426 1.00 33.05 71 ASP B N 1
ATOM 2335 C CA . ASP B 1 71 ? 0.651 35.500 134.113 1.00 35.03 71 ASP B CA 1
ATOM 2336 C C . ASP B 1 71 ? 0.171 34.348 133.257 1.00 33.57 71 ASP B C 1
ATOM 2337 O O . ASP B 1 71 ? -0.073 33.248 133.749 1.00 31.27 71 ASP B O 1
ATOM 2350 N N . ILE B 1 73 ? 1.870 32.846 130.782 1.00 26.80 73 ILE B N 1
ATOM 2351 C CA . ILE B 1 73 ? 2.933 31.856 130.701 1.00 25.96 73 ILE B CA 1
ATOM 2352 C C . ILE B 1 73 ? 3.121 31.114 132.027 1.00 27.21 73 ILE B C 1
ATOM 2353 O O . ILE B 1 73 ? 3.427 29.931 132.031 1.00 29.31 73 ILE B O 1
ATOM 2358 N N . ARG B 1 74 ? 2.932 31.802 133.148 1.00 28.72 74 ARG B N 1
ATOM 2359 C CA . ARG B 1 74 ? 3.080 31.170 134.459 1.00 31.88 74 ARG B CA 1
ATOM 2360 C C . ARG B 1 74 ? 2.038 30.052 134.580 1.00 32.91 74 ARG B C 1
ATOM 2361 O O . ARG B 1 74 ? 2.347 28.946 135.028 1.00 32.63 74 ARG B O 1
ATOM 2369 N N . LYS B 1 75 ? 0.806 30.334 134.164 1.00 31.62 75 LYS B N 1
ATOM 2370 C CA . LYS B 1 75 ? -0.257 29.332 134.212 1.00 31.91 75 LYS B CA 1
ATOM 2371 C C . LYS B 1 75 ? -0.026 28.196 133.213 1.00 28.74 75 LYS B C 1
ATOM 2372 O O . LYS B 1 75 ? -0.306 27.038 133.512 1.00 27.93 75 LYS B O 1
ATOM 2378 N N . ALA B 1 76 ? 0.474 28.524 132.025 1.00 26.98 76 ALA B N 1
ATOM 2379 C CA . ALA B 1 76 ? 0.730 27.497 131.017 1.00 26.10 76 ALA B CA 1
ATOM 2380 C C . ALA B 1 76 ? 1.768 26.517 131.557 1.00 27.47 76 ALA B C 1
ATOM 2381 O O . ALA B 1 76 ? 1.676 25.315 131.333 1.00 28.03 76 ALA B O 1
ATOM 2383 N N . ARG B 1 77 ? 2.761 27.033 132.270 1.00 28.41 77 ARG B N 1
ATOM 2384 C CA . ARG B 1 77 ? 3.799 26.167 132.816 1.00 31.82 77 ARG B CA 1
ATOM 2385 C C . ARG B 1 77 ? 3.218 25.285 133.915 1.00 32.39 77 ARG B C 1
ATOM 2386 O O . ARG B 1 77 ? 3.587 24.117 134.044 1.00 31.45 77 ARG B O 1
ATOM 2394 N N . GLU B 1 78 ? 2.292 25.842 134.691 1.00 34.74 78 GLU B N 1
ATOM 2395 C CA . GLU B 1 78 ? 1.630 25.083 135.750 1.00 34.98 78 GLU B CA 1
ATOM 2396 C C . GLU B 1 78 ? 0.887 23.927 135.077 1.00 35.63 78 GLU B C 1
ATOM 2397 O O . GLU B 1 78 ? 1.015 22.768 135.481 1.00 33.99 78 GLU B O 1
ATOM 2403 N N . TYR B 1 79 ? 0.125 24.241 134.032 1.00 34.59 79 TYR B N 1
ATOM 2404 C CA . TYR B 1 79 ? -0.617 23.210 133.320 1.00 35.21 79 TYR B CA 1
ATOM 2405 C C . TYR B 1 79 ? 0.341 22.159 132.746 1.00 35.71 79 TYR B C 1
ATOM 2406 O O . TYR B 1 79 ? 0.058 20.961 132.789 1.00 34.17 79 TYR B O 1
ATOM 2415 N N . ALA B 1 80 ? 1.472 22.620 132.217 1.00 34.21 80 ALA B N 1
ATOM 2416 C CA . ALA B 1 80 ? 2.470 21.730 131.627 1.00 35.92 80 ALA B CA 1
ATOM 2417 C C . ALA B 1 80 ? 3.056 20.775 132.667 1.00 35.97 80 ALA B C 1
ATOM 2418 O O . ALA B 1 80 ? 3.339 19.621 132.367 1.00 36.32 80 ALA B O 1
ATOM 2420 N N . LYS B 1 81 ? 3.228 21.264 133.888 1.00 39.45 81 LYS B N 1
ATOM 2421 C CA . LYS B 1 81 ? 3.774 20.456 134.974 1.00 43.00 81 LYS B CA 1
ATOM 2422 C C . LYS B 1 81 ? 2.818 19.308 135.322 1.00 43.73 81 LYS B C 1
ATOM 2423 O O . LYS B 1 81 ? 3.238 18.163 135.482 1.00 42.72 81 LYS B O 1
ATOM 2429 N N . SER B 1 82 ? 1.529 19.618 135.425 1.00 43.28 82 SER B N 1
ATOM 2430 C CA . SER B 1 82 ? 0.531 18.611 135.766 1.00 44.47 82 SER B CA 1
ATOM 2431 C C . SER B 1 82 ? 0.274 17.629 134.628 1.00 43.86 82 SER B C 1
ATOM 2432 O O . SER B 1 82 ? -0.241 16.538 134.852 1.00 42.83 82 SER B O 1
ATOM 2435 N N . ARG B 1 83 ? 0.627 18.017 133.407 1.00 44.28 83 ARG B N 1
ATOM 2436 C CA . ARG B 1 83 ? 0.438 17.146 132.251 1.00 44.19 83 ARG B CA 1
ATOM 2437 C C . ARG B 1 83 ? 1.775 16.532 131.838 1.00 43.34 83 ARG B C 1
ATOM 2438 O O . ARG B 1 83 ? 1.842 15.747 130.890 1.00 42.33 83 ARG B O 1
ATOM 2446 N N . GLU B 1 84 ? 2.831 16.899 132.558 1.00 42.25 84 GLU B N 1
ATOM 2447 C CA . GLU B 1 84 ? 4.178 16.411 132.269 1.00 42.92 84 GLU B CA 1
ATOM 2448 C C . GLU B 1 84 ? 4.583 16.775 130.841 1.00 41.99 84 GLU B C 1
ATOM 2449 O O . GLU B 1 84 ? 5.441 16.125 130.241 1.00 42.16 84 GLU B O 1
ATOM 2455 N N . SER B 1 85 ? 3.964 17.832 130.314 1.00 38.52 85 SER B N 1
ATOM 2456 C CA . SER B 1 85 ? 4.217 18.308 128.952 1.00 35.58 85 SER B CA 1
ATOM 2457 C C . SER B 1 85 ? 5.650 18.772 128.695 1.00 33.84 85 SER B C 1
ATOM 2458 O O . SER B 1 85 ? 6.337 19.243 129.600 1.00 32.83 85 SER B O 1
ATOM 2461 N N . ASN B 1 86 ? 6.092 18.657 127.448 1.00 31.24 86 ASN B N 1
ATOM 2462 C CA . ASN B 1 86 ? 7.435 19.107 127.098 1.00 33.12 86 ASN B CA 1
ATOM 2463 C C . ASN B 1 86 ? 7.407 20.356 126.218 1.00 34.01 86 ASN B C 1
ATOM 2464 O O . ASN B 1 86 ? 8.436 20.766 125.662 1.00 33.51 86 ASN B O 1
ATOM 2469 N N . VAL B 1 87 ? 6.223 20.957 126.095 1.00 33.28 87 VAL B N 1
ATOM 2470 C CA . VAL B 1 87 ? 6.068 22.180 125.307 1.00 33.11 87 VAL B CA 1
ATOM 2471 C C . VAL B 1 87 ? 6.929 23.245 125.964 1.00 31.81 87 VAL B C 1
ATOM 2472 O O . VAL B 1 87 ? 7.001 23.327 127.185 1.00 33.44 87 VAL B O 1
ATOM 2476 N N . GLU B 1 88 ? 7.592 24.055 125.152 1.00 34.07 88 GLU B N 1
ATOM 2477 C CA . GLU B 1 88 ? 8.425 25.128 125.673 1.00 35.10 88 GLU B CA 1
ATOM 2478 C C . GLU B 1 88 ? 7.630 26.433 125.609 1.00 34.33 88 GLU B C 1
ATOM 2479 O O . GLU B 1 88 ? 7.243 26.881 124.531 1.00 32.59 88 GLU B O 1
ATOM 2485 N N . PHE B 1 89 ? 7.374 27.027 126.768 1.00 33.20 89 PHE B N 1
ATOM 2486 C CA . PHE B 1 89 ? 6.633 28.278 126.824 1.00 33.75 89 PHE B CA 1
ATOM 2487 C C . PHE B 1 89 ? 7.625 29.399 127.105 1.00 33.85 89 PHE B C 1
ATOM 2488 O O . PHE B 1 89 ? 8.518 29.253 127.943 1.00 34.88 89 PHE B O 1
ATOM 2496 N N . ILE B 1 90 ? 7.464 30.512 126.394 1.00 33.43 90 ILE B N 1
ATOM 2497 C CA . ILE B 1 90 ? 8.348 31.669 126.536 1.00 33.16 90 ILE B CA 1
ATOM 2498 C C . ILE B 1 90 ? 7.541 32.970 126.564 1.00 31.72 90 ILE B C 1
ATOM 2499 O O . ILE B 1 90 ? 6.578 33.122 125.816 1.00 29.99 90 ILE B O 1
ATOM 2504 N N . VAL B 1 91 ? 7.930 33.901 127.431 1.00 31.41 91 VAL B N 1
ATOM 2505 C CA . VAL B 1 91 ? 7.259 35.191 127.487 1.00 30.50 91 VAL B CA 1
ATOM 2506 C C . VAL B 1 91 ? 7.850 35.973 126.322 1.00 31.39 91 VAL B C 1
ATOM 2507 O O . VAL B 1 91 ? 9.031 36.298 126.342 1.00 34.42 91 VAL B O 1
ATOM 2511 N N . GLY B 1 92 ? 7.042 36.261 125.307 1.00 30.78 92 GLY B N 1
ATOM 2512 C CA . GLY B 1 92 ? 7.543 36.986 124.153 1.00 28.95 92 GLY B CA 1
ATOM 2513 C C . GLY B 1 92 ? 6.508 37.843 123.437 1.00 29.08 92 GLY B C 1
ATOM 2514 O O . GLY B 1 92 ? 5.307 37.772 123.729 1.00 25.10 92 GLY B O 1
ATOM 2515 N N . ASP B 1 93 ? 6.990 38.630 122.476 1.00 27.00 93 ASP B N 1
ATOM 2516 C CA . ASP B 1 93 ? 6.162 39.563 121.710 1.00 27.91 93 ASP B CA 1
ATOM 2517 C C . ASP B 1 93 ? 6.004 39.139 120.251 1.00 27.86 93 ASP B C 1
ATOM 2518 O O . ASP B 1 93 ? 6.987 39.079 119.504 1.00 28.74 93 ASP B O 1
ATOM 2523 N N . ALA B 1 94 ? 4.767 38.863 119.844 1.00 24.33 94 ALA B N 1
ATOM 2524 C CA . ALA B 1 94 ? 4.485 38.450 118.471 1.00 25.63 94 ALA B CA 1
ATOM 2525 C C . ALA B 1 94 ? 4.879 39.512 117.447 1.00 25.97 94 ALA B C 1
ATOM 2526 O O . ALA B 1 94 ? 5.047 39.212 116.260 1.00 25.47 94 ALA B O 1
ATOM 2528 N N . ARG B 1 95 ? 5.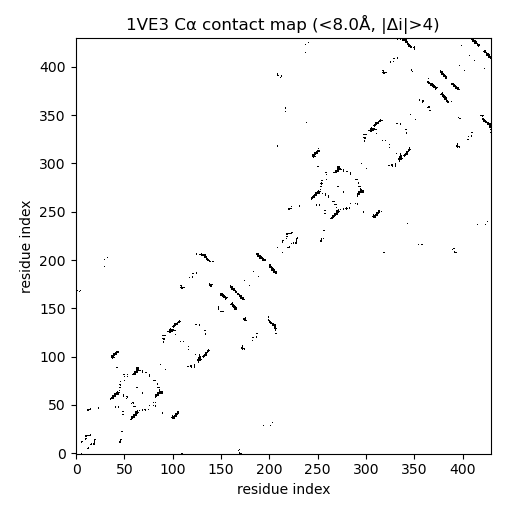026 40.755 117.896 1.00 26.48 95 ARG B N 1
ATOM 2529 C CA . ARG B 1 95 ? 5.379 41.834 116.976 1.00 29.18 95 ARG B CA 1
ATOM 2530 C C . ARG B 1 95 ? 6.857 41.799 116.614 1.00 30.61 95 ARG B C 1
ATOM 2531 O O . ARG B 1 95 ? 7.270 42.378 115.612 1.00 32.51 95 ARG B O 1
ATOM 2539 N N . LYS B 1 96 ? 7.643 41.097 117.425 1.00 32.97 96 LYS B N 1
ATOM 2540 C CA . LYS B 1 96 ? 9.072 40.948 117.180 1.00 33.51 96 LYS B CA 1
ATOM 2541 C C . LYS B 1 96 ? 9.600 39.752 117.972 1.00 32.91 96 LYS B C 1
ATOM 2542 O O . LYS B 1 96 ? 9.855 39.841 119.175 1.00 32.41 96 LYS B O 1
ATOM 2548 N N . LEU B 1 97 ? 9.755 38.629 117.280 1.00 32.24 97 LEU B N 1
ATOM 2549 C CA . LEU B 1 97 ? 10.228 37.391 117.891 1.00 32.98 97 LEU B CA 1
ATOM 2550 C C . LEU B 1 97 ? 11.748 37.233 117.826 1.00 34.40 97 LEU B C 1
ATOM 2551 O O . LEU B 1 97 ? 12.403 37.785 116.949 1.00 35.26 97 LEU B O 1
ATOM 2556 N N . SER B 1 98 ? 12.299 36.456 118.752 1.00 35.05 98 SER B N 1
ATOM 2557 C CA . SER B 1 98 ? 13.740 36.236 118.810 1.00 37.65 98 SER B CA 1
ATOM 2558 C C . SER B 1 98 ? 14.216 35.043 117.977 1.00 38.54 98 SER B C 1
ATOM 2559 O O . SER B 1 98 ? 15.419 34.830 117.830 1.00 39.24 98 SER B O 1
ATOM 2562 N N . PHE B 1 99 ? 13.280 34.270 117.436 1.00 37.37 99 PHE B N 1
ATOM 2563 C CA . PHE B 1 99 ? 13.641 33.104 116.644 1.00 40.06 99 PHE B CA 1
ATOM 2564 C C . PHE B 1 99 ? 14.371 33.487 115.365 1.00 41.45 99 PHE B C 1
ATOM 2565 O O . PHE B 1 99 ? 14.200 34.592 114.843 1.00 40.63 99 PHE B O 1
ATOM 2573 N N . GLU B 1 100 ? 15.190 32.568 114.866 1.00 42.83 100 GLU B N 1
ATOM 2574 C CA . GLU B 1 100 ? 15.933 32.808 113.636 1.00 44.43 100 GLU B CA 1
ATOM 2575 C C . GLU B 1 100 ? 14.961 32.628 112.485 1.00 43.35 100 GLU B C 1
ATOM 2576 O O . GLU B 1 100 ? 13.893 32.039 112.666 1.00 42.92 100 GLU B O 1
ATOM 2582 N N . ASP B 1 101 ? 15.318 33.132 111.308 1.00 41.64 101 ASP B N 1
ATOM 2583 C CA . ASP B 1 101 ? 14.450 33.010 110.145 1.00 42.03 101 ASP B CA 1
ATOM 2584 C C . ASP B 1 101 ? 14.239 31.543 109.782 1.00 41.91 101 ASP B C 1
ATOM 2585 O O . ASP B 1 101 ? 15.068 30.689 110.105 1.00 41.57 101 ASP B O 1
ATOM 2590 N N . LYS B 1 102 ? 13.125 31.265 109.114 1.00 40.49 102 LYS B N 1
ATOM 2591 C CA . LYS B 1 102 ? 12.782 29.916 108.670 1.00 41.45 102 LYS B CA 1
ATOM 2592 C C . LYS B 1 102 ? 12.993 28.835 109.725 1.00 40.94 102 LYS B C 1
ATOM 2593 O O . LYS B 1 102 ? 13.623 27.808 109.450 1.00 38.98 102 LYS B O 1
ATOM 2599 N N . THR B 1 103 ? 12.451 29.057 110.921 1.00 39.29 103 THR B N 1
ATOM 2600 C CA . THR B 1 103 ? 12.588 28.098 112.012 1.00 38.77 103 THR B CA 1
ATOM 2601 C C . THR B 1 103 ? 11.443 27.091 112.095 1.00 37.79 103 THR B C 1
ATOM 2602 O O . THR B 1 103 ? 11.669 25.907 112.334 1.00 37.19 103 THR B O 1
ATOM 2606 N N . PHE B 1 104 ? 10.218 27.561 111.880 1.00 36.18 104 PHE B N 1
ATOM 2607 C CA . PHE B 1 104 ? 9.041 26.715 112.016 1.00 33.94 104 PHE B CA 1
ATOM 2608 C C . PHE B 1 104 ? 8.364 26.194 110.756 1.00 33.64 104 PHE B C 1
ATOM 2609 O O . PHE B 1 104 ? 8.421 26.806 109.692 1.00 33.09 104 PHE B O 1
ATOM 2617 N N . ASP B 1 105 ? 7.706 25.049 110.907 1.00 32.27 105 ASP B N 1
ATOM 2618 C CA . ASP B 1 105 ? 6.952 24.436 109.825 1.00 34.04 105 ASP B CA 1
ATOM 2619 C C . ASP B 1 105 ? 5.537 25.022 109.865 1.00 34.50 105 ASP B C 1
ATOM 2620 O O . ASP B 1 105 ? 4.847 25.090 108.845 1.00 35.67 105 ASP B O 1
ATOM 2625 N N . TYR B 1 106 ? 5.119 25.440 111.059 1.00 33.80 106 TYR B N 1
ATOM 2626 C CA . TYR B 1 106 ? 3.795 26.031 111.266 1.00 33.34 106 TYR B CA 1
ATOM 2627 C C . TYR B 1 106 ? 3.821 27.108 112.341 1.00 30.88 106 TYR B C 1
ATOM 2628 O O . TYR B 1 106 ? 4.647 27.081 113.255 1.00 31.71 106 TYR B O 1
ATOM 2637 N N . VAL B 1 107 ? 2.883 28.039 112.223 1.00 30.63 107 VAL B N 1
ATOM 2638 C CA . VAL B 1 107 ? 2.686 29.106 113.195 1.00 28.19 107 VAL B CA 1
ATOM 2639 C C . VAL B 1 107 ? 1.167 29.240 113.287 1.00 28.69 107 VAL B C 1
ATOM 2640 O O . VAL B 1 107 ? 0.520 29.545 112.285 1.00 29.42 107 VAL B O 1
ATOM 2644 N N . ILE B 1 108 ? 0.597 28.968 114.461 1.00 26.02 108 ILE B N 1
ATOM 2645 C CA . ILE B 1 108 ? -0.850 29.105 114.645 1.00 26.83 108 ILE B CA 1
ATOM 2646 C C . ILE B 1 108 ? -1.104 30.374 115.452 1.00 24.07 108 ILE B C 1
ATOM 2647 O O . ILE B 1 108 ? -0.371 30.684 116.389 1.00 23.42 108 ILE B O 1
ATOM 2652 N N . PHE B 1 109 ? -2.161 31.088 115.085 1.00 24.87 109 PHE B N 1
ATOM 2653 C CA . PHE B 1 109 ? -2.532 32.356 115.718 1.00 23.42 109 PHE B CA 1
ATOM 2654 C C . PHE B 1 109 ? -4.049 32.310 115.910 1.00 23.48 109 PHE B C 1
ATOM 2655 O O . PHE B 1 109 ? -4.807 32.634 115.004 1.00 22.01 109 PHE B O 1
ATOM 2663 N N . ILE B 1 110 ? -4.475 31.907 117.105 1.00 24.22 110 ILE B N 1
ATOM 2664 C CA . ILE B 1 110 ? -5.895 31.734 117.415 1.00 24.59 110 ILE B CA 1
ATOM 2665 C C . ILE B 1 110 ? -6.504 32.741 118.401 1.00 23.60 110 ILE B C 1
ATOM 2666 O O . ILE B 1 110 ? -5.918 33.021 119.437 1.00 23.09 110 ILE B O 1
ATOM 2671 N N . ASP B 1 111 ? -7.693 33.249 118.073 1.00 25.22 111 ASP B N 1
ATOM 2672 C CA . ASP B 1 111 ? -8.439 34.192 118.916 1.00 26.20 111 ASP B CA 1
ATOM 2673 C C . ASP B 1 111 ? -7.621 35.265 119.640 1.00 24.24 111 ASP B C 1
ATOM 2674 O O . ASP B 1 111 ? -7.782 35.446 120.833 1.00 19.58 111 ASP B O 1
ATOM 2679 N N . SER B 1 112 ? -6.754 35.992 118.958 1.00 24.71 112 SER B N 1
ATOM 2680 C CA . SER B 1 112 ? -6.003 36.992 119.704 1.00 26.63 112 SER B CA 1
ATOM 2681 C C . SER B 1 112 ? -5.891 38.311 118.966 1.00 24.46 112 SER B C 1
ATOM 2682 O O . SER B 1 112 ? -5.199 39.228 119.412 1.00 24.33 112 SER B O 1
ATOM 2685 N N . ILE B 1 113 ? -6.607 38.417 117.855 1.00 23.04 113 ILE B N 1
ATOM 2686 C CA . ILE B 1 113 ? -6.532 39.606 117.032 1.00 24.26 113 ILE B CA 1
ATOM 2687 C C . ILE B 1 113 ? -7.039 40.916 117.662 1.00 22.79 113 ILE B C 1
ATOM 2688 O O . ILE B 1 113 ? -6.603 41.990 117.259 1.00 23.09 113 ILE B O 1
ATOM 2693 N N . VAL B 1 114 ? -7.918 40.844 118.660 1.00 21.25 114 VAL B N 1
ATOM 2694 C CA . VAL B 1 114 ? -8.429 42.068 119.284 1.00 22.28 114 VAL B CA 1
ATOM 2695 C C . VAL B 1 114 ? -7.344 42.872 119.992 1.00 21.17 114 VAL B C 1
ATOM 2696 O O . VAL B 1 114 ? -7.541 44.038 120.301 1.00 21.77 114 VAL B O 1
ATOM 2700 N N . HIS B 1 115 ? -6.194 42.253 120.234 1.00 22.48 115 HIS B N 1
ATOM 2701 C CA . HIS B 1 115 ? -5.092 42.937 120.907 1.00 21.29 115 HIS B CA 1
ATOM 2702 C C . HIS B 1 115 ? -4.228 43.759 119.964 1.00 20.81 115 HIS B C 1
ATOM 2703 O O . HIS B 1 115 ? -3.376 44.513 120.419 1.00 18.63 115 HIS B O 1
ATOM 2710 N N . PHE B 1 116 ? -4.443 43.630 118.658 1.00 21.10 116 PHE B N 1
ATOM 2711 C CA . PHE B 1 116 ? -3.593 44.344 117.705 1.00 21.46 116 PHE B CA 1
ATOM 2712 C C . PHE B 1 116 ? -4.250 45.400 116.809 1.00 21.67 116 PHE B C 1
ATOM 2713 O O . PHE B 1 116 ? -5.216 45.114 116.109 1.00 22.05 116 PHE B O 1
ATOM 2721 N N . GLU B 1 117 ? -3.717 46.618 116.834 1.00 22.18 117 GLU B N 1
ATOM 2722 C CA . GLU B 1 117 ? -4.217 47.668 115.946 1.00 23.30 117 GLU B CA 1
ATOM 2723 C C . GLU B 1 117 ? -3.566 47.327 114.585 1.00 22.72 117 GLU B C 1
ATOM 2724 O O . GLU B 1 117 ? -2.718 46.438 114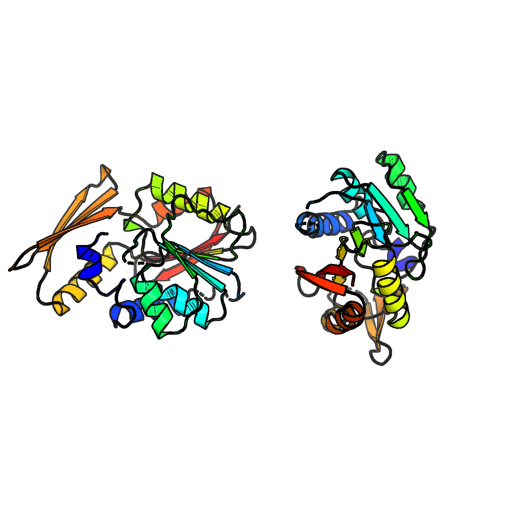.508 1.00 23.28 117 GLU B O 1
ATOM 2730 N N . PRO B 1 118 ? -3.949 48.016 113.506 1.00 23.55 118 PRO B N 1
ATOM 2731 C CA . PRO B 1 118 ? -3.357 47.706 112.199 1.00 22.93 118 PRO B CA 1
ATOM 2732 C C . PRO B 1 118 ? -1.836 47.651 112.084 1.00 23.86 118 PRO B C 1
ATOM 2733 O O . PRO B 1 118 ? -1.290 46.678 111.558 1.00 23.23 118 PRO B O 1
ATOM 2737 N N . LEU B 1 119 ? -1.131 48.659 112.577 1.00 22.33 119 LEU B N 1
ATOM 2738 C CA . LEU B 1 119 ? 0.322 48.612 112.457 1.00 22.50 119 LEU B CA 1
ATOM 2739 C C . LEU B 1 119 ? 0.944 47.481 113.274 1.00 22.86 119 LEU B C 1
ATOM 2740 O O . LEU B 1 119 ? 1.982 46.937 112.893 1.00 23.95 119 LEU B O 1
ATOM 2745 N N . GLU B 1 120 ? 0.313 47.104 114.381 1.00 20.94 120 GLU B N 1
ATOM 2746 C CA . GLU B 1 120 ? 0.855 46.022 115.197 1.00 23.09 120 GLU B CA 1
ATOM 2747 C C . GLU B 1 120 ? 0.613 44.658 114.547 1.00 23.03 120 GLU B C 1
ATOM 2748 O O . GLU B 1 120 ? 1.499 43.804 114.563 1.00 24.24 120 GLU B O 1
ATOM 2754 N N . LEU B 1 121 ? -0.580 44.449 113.990 1.00 23.07 121 LEU B N 1
ATOM 2755 C CA . LEU B 1 121 ? -0.889 43.176 113.331 1.00 24.73 121 LEU B CA 1
ATOM 2756 C C . LEU B 1 121 ? 0.028 43.042 112.115 1.00 25.35 121 LEU B C 1
ATOM 2757 O O . LEU B 1 121 ? 0.431 41.945 111.753 1.00 26.27 121 LEU B O 1
ATOM 2762 N N . ASN B 1 122 ? 0.363 44.169 111.496 1.00 26.22 122 ASN B N 1
ATOM 2763 C CA . ASN B 1 122 ? 1.256 44.173 110.340 1.00 27.53 122 ASN B CA 1
ATOM 2764 C C . ASN B 1 122 ? 2.639 43.655 110.744 1.00 28.30 122 ASN B C 1
ATOM 2765 O O . ASN B 1 122 ? 3.249 42.872 110.016 1.00 31.18 122 ASN B O 1
ATOM 2770 N N . GLN B 1 123 ? 3.134 44.098 111.899 1.00 26.57 123 GLN B N 1
ATOM 2771 C CA . GLN B 1 123 ? 4.438 43.652 112.383 1.00 27.91 123 GLN B CA 1
ATOM 2772 C C . GLN B 1 123 ? 4.409 42.155 112.696 1.00 27.99 123 GLN B C 1
ATOM 2773 O O . GLN B 1 123 ? 5.394 41.440 112.476 1.00 27.77 123 GLN B O 1
ATOM 2779 N N . VAL B 1 124 ? 3.275 41.682 113.207 1.00 24.74 124 VAL B N 1
ATOM 2780 C CA . VAL B 1 124 ? 3.138 40.268 113.525 1.00 24.06 124 VAL B CA 1
ATOM 2781 C C . VAL B 1 124 ? 3.232 39.458 112.235 1.00 25.43 124 VAL B C 1
ATOM 2782 O O . VAL B 1 124 ? 3.983 38.482 112.167 1.00 26.02 124 VAL B O 1
ATOM 2786 N N . PHE B 1 125 ? 2.481 39.863 111.213 1.00 24.98 125 PHE B N 1
ATOM 2787 C CA . PHE B 1 125 ? 2.515 39.140 109.955 1.00 28.08 125 PHE B CA 1
ATOM 2788 C C . PHE B 1 125 ? 3.926 39.085 109.346 1.00 30.97 125 PHE B C 1
ATOM 2789 O O . PHE B 1 125 ? 4.334 38.046 108.811 1.00 32.31 125 PHE B O 1
ATOM 2797 N N . LYS B 1 126 ? 4.679 40.180 109.422 1.00 31.61 126 LYS B N 1
ATOM 2798 C CA . LYS B 1 126 ? 6.033 40.168 108.874 1.00 31.39 126 LYS B CA 1
ATOM 2799 C C . LYS B 1 126 ? 6.942 39.230 109.663 1.00 31.16 126 LYS B C 1
ATOM 2800 O O . LYS B 1 126 ? 7.848 38.620 109.097 1.00 31.84 126 LYS B O 1
ATOM 2806 N N . GLU B 1 127 ? 6.707 39.108 110.967 1.00 30.84 127 GLU B N 1
ATOM 2807 C CA . GLU B 1 127 ? 7.512 38.217 111.789 1.00 30.98 127 GLU B CA 1
ATOM 2808 C C . GLU B 1 127 ? 7.125 36.764 111.572 1.00 31.75 127 GLU B C 1
ATOM 2809 O O . GLU B 1 127 ? 7.970 35.875 111.673 1.00 32.85 127 GLU B O 1
ATOM 2815 N N . VAL B 1 128 ? 5.853 36.526 111.275 1.00 29.15 128 VAL B N 1
ATOM 2816 C CA . VAL B 1 128 ? 5.384 35.174 111.028 1.00 30.76 128 VAL B CA 1
ATOM 2817 C C . VAL B 1 128 ? 6.010 34.706 109.707 1.00 33.04 128 VAL B C 1
ATOM 2818 O O . VAL B 1 128 ? 6.603 33.636 109.637 1.00 32.63 128 VAL B O 1
ATOM 2822 N N . ARG B 1 129 ? 5.891 35.526 108.670 1.00 34.55 129 ARG B N 1
ATOM 2823 C CA . ARG B 1 129 ? 6.470 35.201 107.372 1.00 37.97 129 ARG B CA 1
ATOM 2824 C C . ARG B 1 129 ? 7.976 34.956 107.508 1.00 37.45 129 ARG B C 1
ATOM 2825 O O . ARG B 1 129 ? 8.539 34.092 106.842 1.00 36.97 129 ARG B O 1
ATOM 2833 N N . ARG B 1 130 ? 8.617 35.715 108.389 1.00 36.71 130 ARG B N 1
ATOM 2834 C CA . ARG B 1 130 ? 10.044 35.586 108.602 1.00 35.37 130 ARG B CA 1
ATOM 2835 C C . ARG B 1 130 ? 10.471 34.278 109.259 1.00 35.41 130 ARG B C 1
ATOM 2836 O O . ARG B 1 130 ? 11.334 33.577 108.733 1.00 36.55 130 ARG B O 1
ATOM 2844 N N . VAL B 1 131 ? 9.880 33.943 110.404 1.00 33.75 131 VAL B N 1
ATOM 2845 C CA . VAL B 1 131 ? 10.268 32.723 111.106 1.00 32.82 131 VAL B CA 1
ATOM 2846 C C . VAL B 1 131 ? 9.754 31.422 110.496 1.00 32.22 131 VAL B C 1
ATOM 2847 O O . VAL B 1 131 ? 10.136 30.336 110.934 1.00 32.11 131 VAL B O 1
ATOM 2851 N N . LEU B 1 132 ? 8.900 31.524 109.483 1.00 31.53 132 LEU B N 1
ATOM 2852 C CA . LEU B 1 132 ? 8.377 30.331 108.824 1.00 34.66 132 LEU B CA 1
ATOM 2853 C C . LEU B 1 132 ? 9.308 29.857 107.713 1.00 37.41 132 LEU B C 1
ATOM 2854 O O . LEU B 1 132 ? 9.985 30.659 107.073 1.00 37.12 132 LEU B O 1
ATOM 2859 N N . LYS B 1 133 ? 9.336 28.547 107.494 1.00 40.27 133 LYS B N 1
ATOM 2860 C CA . LYS B 1 133 ? 10.144 27.973 106.429 1.00 40.55 133 LYS B CA 1
ATOM 2861 C C . LYS B 1 133 ? 9.317 28.214 105.178 1.00 40.83 133 LYS B C 1
ATOM 2862 O O . LYS B 1 133 ? 8.098 28.350 105.257 1.00 40.10 133 LYS B O 1
ATOM 2868 N N . PRO B 1 134 ? 9.969 28.283 104.009 1.00 41.35 134 PRO B N 1
ATOM 2869 C CA . PRO B 1 134 ? 9.264 28.517 102.746 1.00 40.64 134 PRO B CA 1
ATOM 2870 C C . PRO B 1 134 ? 8.124 27.536 102.515 1.00 40.08 134 PRO B C 1
ATOM 2871 O O . PRO B 1 134 ? 7.109 27.880 101.912 1.00 39.69 134 PRO B O 1
ATOM 2875 N N . SER B 1 135 ? 8.296 26.312 103.001 1.00 40.01 135 SER B N 1
ATOM 2876 C CA . SER B 1 135 ? 7.271 25.288 102.850 1.00 39.32 135 SER B CA 1
ATOM 2877 C C . SER B 1 135 ? 6.262 25.344 103.999 1.00 38.26 135 SER B C 1
ATOM 2878 O O . SER B 1 135 ? 5.252 24.639 103.982 1.00 37.77 135 SER B O 1
ATOM 2881 N N . GLY B 1 136 ? 6.540 26.194 104.987 1.00 37.80 136 GLY B N 1
ATOM 2882 C CA . GLY B 1 136 ? 5.675 26.321 106.148 1.00 36.43 136 GLY B CA 1
ATOM 2883 C C . GLY B 1 136 ? 4.236 26.743 105.905 1.00 35.53 136 GLY B C 1
ATOM 2884 O O . GLY B 1 136 ? 3.818 26.968 104.774 1.00 35.34 136 GLY B O 1
ATOM 2885 N N . LYS B 1 137 ? 3.474 26.852 106.991 1.00 35.28 137 LYS B N 1
ATOM 2886 C CA . LYS B 1 137 ? 2.072 27.244 106.916 1.00 35.19 137 LYS B CA 1
ATOM 2887 C C . LYS B 1 137 ? 1.717 28.210 108.039 1.00 34.04 137 LYS B C 1
ATOM 2888 O O . LYS B 1 137 ? 2.171 28.048 109.172 1.00 35.17 137 LYS B O 1
ATOM 2894 N N . PHE B 1 138 ? 0.913 29.217 107.715 1.00 32.67 138 PHE B N 1
ATOM 2895 C CA . PHE B 1 138 ? 0.456 30.185 108.709 1.00 31.83 138 PHE B CA 1
ATOM 2896 C C . PHE B 1 138 ? -1.032 29.937 108.861 1.00 30.02 138 PHE B C 1
ATOM 2897 O O . PHE B 1 138 ? -1.798 30.140 107.919 1.00 29.93 138 PHE B O 1
ATOM 2905 N N . ILE B 1 139 ? -1.437 29.494 110.044 1.00 28.60 139 ILE B N 1
ATOM 2906 C CA . ILE B 1 139 ? -2.845 29.212 110.299 1.00 29.87 139 ILE B CA 1
ATOM 2907 C C . ILE B 1 139 ? -3.393 30.108 111.396 1.00 29.10 139 ILE B C 1
ATOM 2908 O O . ILE B 1 139 ? -2.913 30.071 112.529 1.00 29.14 139 ILE B O 1
ATOM 2921 N N . TYR B 1 141 ? -7.010 32.156 113.250 1.00 30.01 141 TYR B N 1
ATOM 2922 C CA . TYR B 1 141 ? -8.442 32.148 113.433 1.00 30.20 141 TYR B CA 1
ATOM 2923 C C . TYR B 1 141 ? -8.823 33.204 114.445 1.00 31.19 141 TYR B C 1
ATOM 2924 O O . TYR B 1 141 ? -8.046 33.508 115.345 1.00 29.55 141 TYR B O 1
ATOM 2933 N N . PHE B 1 142 ? -10.019 33.762 114.288 1.00 32.68 142 PHE B N 1
ATOM 2934 C CA . PHE B 1 142 ? -10.531 34.731 115.247 1.00 35.26 142 PHE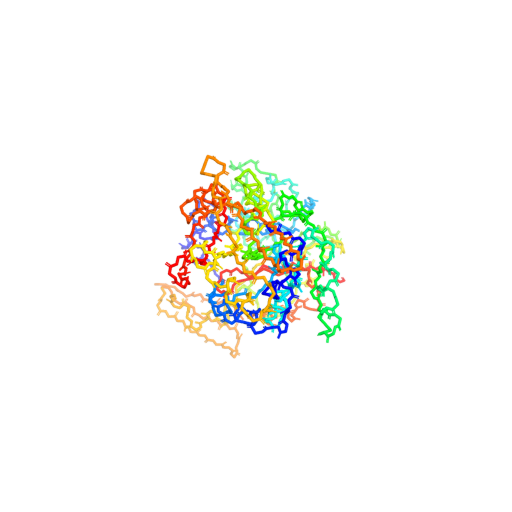 B CA 1
ATOM 2935 C C . PHE B 1 142 ? -12.051 34.836 115.133 1.00 35.99 142 PHE B C 1
ATOM 2936 O O . PHE B 1 142 ? -12.615 34.708 114.047 1.00 36.35 142 PHE B O 1
ATOM 2944 N N . THR B 1 143 ? -12.702 35.055 116.271 1.00 35.56 143 THR B N 1
ATOM 2945 C CA . THR B 1 143 ? -14.150 35.139 116.338 1.00 33.86 143 THR B CA 1
ATOM 2946 C C . THR B 1 143 ? -14.674 36.513 115.975 1.00 34.25 143 THR B C 1
ATOM 2947 O O . THR B 1 143 ? -14.283 37.520 116.569 1.00 32.74 143 THR B O 1
ATOM 2951 N N . ASP B 1 144 ? -15.565 36.548 114.991 1.00 33.44 144 ASP B N 1
ATOM 2952 C CA . ASP B 1 144 ? -16.156 37.798 114.549 1.00 35.26 144 ASP B CA 1
ATOM 2953 C C . ASP B 1 144 ? -16.911 38.383 115.734 1.00 35.12 144 ASP B C 1
ATOM 2954 O O . ASP B 1 144 ? -17.560 37.652 116.472 1.00 33.00 144 ASP B O 1
ATOM 2959 N N . LEU B 1 145 ? -16.816 39.698 115.913 1.00 36.75 145 LEU B N 1
ATOM 2960 C CA . LEU B 1 145 ? -17.472 40.378 117.026 1.00 39.23 145 LEU B CA 1
ATOM 2961 C C . LEU B 1 145 ? -18.959 40.027 117.137 1.00 40.52 145 LEU B C 1
ATOM 2962 O O . LEU B 1 145 ? -19.465 39.781 118.231 1.00 39.21 145 LEU B O 1
ATOM 2967 N N . ARG B 1 146 ? -19.656 40.005 116.007 1.00 41.28 146 ARG B N 1
ATOM 2968 C CA . ARG B 1 146 ? -21.072 39.678 116.021 1.00 43.90 146 ARG B CA 1
ATOM 2969 C C . ARG B 1 146 ? -21.345 38.350 116.737 1.00 43.74 146 ARG B C 1
ATOM 2970 O O . ARG B 1 146 ? -22.395 38.186 117.344 1.00 42.15 146 ARG B O 1
ATOM 2978 N N . GLU B 1 147 ? -20.392 37.419 116.681 1.00 44.53 147 GLU B N 1
ATOM 2979 C CA . GLU B 1 147 ? -20.544 36.110 117.327 1.00 45.25 147 GLU B CA 1
ATOM 2980 C C . GLU B 1 147 ? -19.926 36.047 118.731 1.00 44.76 147 GLU B C 1
ATOM 2981 O O . GLU B 1 147 ? -20.373 35.270 119.578 1.00 44.74 147 GLU B O 1
ATOM 2987 N N . LEU B 1 148 ? -18.899 36.859 118.970 1.00 43.88 148 LEU B N 1
ATOM 2988 C CA . LEU B 1 148 ? -18.215 36.877 120.264 1.00 44.25 148 LEU B CA 1
ATOM 2989 C C . LEU B 1 148 ? -19.042 37.480 121.400 1.00 43.83 148 LEU B C 1
ATOM 2990 O O . LEU B 1 148 ? -19.015 36.984 122.530 1.00 43.12 148 LEU B O 1
ATOM 2995 N N . LEU B 1 149 ? -19.759 38.558 121.099 1.00 43.55 149 LEU B N 1
ATOM 2996 C CA . LEU B 1 149 ? -20.587 39.227 122.097 1.00 43.25 149 LEU B CA 1
ATOM 2997 C C . LEU B 1 149 ? -21.624 38.284 122.700 1.00 42.17 149 LEU B C 1
ATOM 2998 O O . LEU B 1 149 ? -21.776 38.220 123.922 1.00 41.37 149 LEU B O 1
ATOM 3003 N N . PRO B 1 150 ? -22.354 37.542 121.850 1.00 41.56 150 PRO B N 1
ATOM 3004 C CA . PRO B 1 150 ? -23.368 36.611 122.351 1.00 42.35 150 PRO B CA 1
ATOM 3005 C C . PRO B 1 150 ? -22.766 35.573 123.288 1.00 42.78 150 PRO B C 1
ATOM 3006 O O . PRO B 1 150 ? -23.343 35.252 124.329 1.00 43.57 150 PRO B O 1
ATOM 3010 N N . ARG B 1 151 ? -21.600 35.052 122.911 1.00 44.43 151 ARG B N 1
ATOM 3011 C CA . ARG B 1 151 ? -20.909 34.050 123.717 1.00 46.16 151 ARG B CA 1
ATOM 3012 C C . ARG B 1 151 ? -20.503 34.631 125.070 1.00 44.45 151 ARG B C 1
ATOM 3013 O O . ARG B 1 151 ? -20.641 33.980 126.105 1.00 44.24 151 ARG B O 1
ATOM 3021 N N . LEU B 1 152 ? -20.012 35.863 125.061 1.00 42.65 152 LEU B N 1
ATOM 3022 C CA . LEU B 1 152 ? -19.603 36.505 126.298 1.00 42.86 152 LEU B CA 1
ATOM 3023 C C . LEU B 1 152 ? -20.802 36.682 127.241 1.00 44.06 152 LEU B C 1
ATOM 3024 O O . LEU B 1 152 ? -20.705 36.377 128.431 1.00 41.39 152 LEU B O 1
ATOM 3029 N N . LYS B 1 153 ? -21.929 37.157 126.711 1.00 43.48 153 LYS B N 1
ATOM 3030 C CA . LYS B 1 153 ? -23.122 37.352 127.533 1.00 45.62 153 LYS B CA 1
ATOM 3031 C C . LYS B 1 153 ? -23.547 36.032 128.183 1.00 45.85 153 LYS B C 1
ATOM 3032 O O . LYS B 1 153 ? -23.927 36.006 129.353 1.00 46.10 153 LYS B O 1
ATOM 3038 N N . GLU B 1 154 ? -23.477 34.939 127.427 1.00 46.63 154 GLU B N 1
ATOM 3039 C CA . GLU B 1 154 ? -23.839 33.623 127.955 1.00 47.46 154 GLU B CA 1
ATOM 3040 C C . GLU B 1 154 ? -22.964 33.256 129.156 1.00 46.52 154 GLU B C 1
ATOM 3041 O O . GLU B 1 154 ? -23.459 32.729 130.152 1.00 44.01 154 GLU B O 1
ATOM 3047 N N . SER B 1 155 ? -21.664 33.535 129.059 1.00 44.89 155 SER B N 1
ATOM 3048 C CA . SER B 1 155 ? -20.746 33.239 130.153 1.00 43.82 155 SER B CA 1
ATOM 3049 C C . SER B 1 155 ? -21.116 34.072 131.369 1.00 41.42 155 SER B C 1
ATOM 3050 O O . SER B 1 155 ? -21.132 33.567 132.493 1.00 41.57 155 SER B O 1
ATOM 3053 N N . LEU B 1 156 ? -21.413 35.352 131.146 1.00 40.78 156 LEU B N 1
ATOM 3054 C CA . LEU B 1 156 ? -21.787 36.235 132.253 1.00 40.74 156 LEU B CA 1
ATOM 3055 C C . LEU B 1 156 ? -23.012 35.720 133.011 1.00 41.93 156 LEU B C 1
ATOM 3056 O O . LEU B 1 156 ? -23.077 35.822 134.239 1.00 42.59 156 LEU B O 1
ATOM 3061 N N . VAL B 1 157 ? -23.990 35.178 132.289 1.00 41.86 157 VAL B N 1
ATOM 3062 C CA . VAL B 1 157 ? -25.179 34.659 132.956 1.00 43.16 157 VAL B CA 1
ATOM 3063 C C . VAL B 1 157 ? -24.733 33.585 133.943 1.00 42.91 157 VAL B C 1
ATOM 3064 O O . VAL B 1 157 ? -25.174 33.559 135.095 1.00 42.49 157 VAL B O 1
ATOM 3068 N N . VAL B 1 158 ? -23.853 32.700 133.483 1.00 43.10 158 VAL B N 1
ATOM 3069 C CA . VAL B 1 158 ? -23.346 31.627 134.328 1.00 44.44 158 VAL B CA 1
ATOM 3070 C C . VAL B 1 158 ? -22.623 32.230 135.529 1.00 45.16 158 VAL B C 1
ATOM 3071 O O . VAL B 1 158 ? -22.687 31.699 136.641 1.00 44.52 158 VAL B O 1
ATOM 3075 N N . GLY B 1 159 ? -21.945 33.351 135.294 1.00 45.34 159 GLY B N 1
ATOM 3076 C CA . GLY B 1 159 ? -21.218 34.014 136.362 1.00 46.74 159 GLY B CA 1
ATOM 3077 C C . GLY B 1 159 ? -22.151 34.589 137.411 1.00 47.00 159 GLY B C 1
ATOM 3078 O O . GLY B 1 159 ? -21.812 34.640 138.595 1.00 47.35 159 GLY B O 1
ATOM 3079 N N . GLN B 1 160 ? -23.329 35.021 136.971 1.00 46.96 160 GLN B N 1
ATOM 3080 C CA . GLN B 1 160 ? -24.326 35.596 137.866 1.00 47.59 160 GLN B CA 1
ATOM 3081 C C . GLN B 1 160 ? -23.824 36.854 138.573 1.00 47.88 160 GLN B C 1
ATOM 3082 O O . GLN B 1 160 ? -24.299 37.186 139.659 1.00 47.99 160 GLN B O 1
ATOM 3088 N N . LYS B 1 161 ? -22.869 37.553 137.966 1.00 47.50 161 LYS B N 1
ATOM 3089 C CA . LYS B 1 161 ? -22.329 38.767 138.573 1.00 47.52 161 LYS B CA 1
ATOM 3090 C C . LYS B 1 161 ? -22.324 39.975 137.642 1.00 47.31 161 LYS B C 1
ATOM 3091 O O . LYS B 1 161 ? -22.802 41.049 138.008 1.00 48.85 161 LYS B O 1
ATOM 3097 N N . TYR B 1 162 ? -21.773 39.803 136.445 1.00 46.18 162 TYR B N 1
ATOM 3098 C CA . TYR B 1 162 ? -21.710 40.888 135.479 1.00 46.13 162 TYR B CA 1
ATOM 3099 C C . TYR B 1 162 ? -22.655 40.701 134.303 1.00 47.05 162 TYR B C 1
ATOM 3100 O O . TYR B 1 162 ? -23.068 39.584 133.982 1.00 46.74 162 TYR B O 1
ATOM 3109 N N . TRP B 1 163 ? -22.980 41.817 133.663 1.00 46.84 163 TRP B N 1
ATOM 3110 C CA . TRP B 1 163 ? -23.822 41.828 132.477 1.00 49.82 163 TRP B CA 1
ATOM 3111 C C . TRP B 1 163 ? -23.230 42.931 131.603 1.00 50.25 163 TRP B C 1
ATOM 3112 O O . TRP B 1 163 ? -22.668 43.893 132.125 1.00 51.15 163 TRP B O 1
ATOM 3123 N N . ILE B 1 164 ? -23.319 42.783 130.284 1.00 50.48 164 ILE B N 1
ATOM 3124 C CA . ILE B 1 164 ? -22.793 43.807 129.387 1.00 51.21 164 ILE B CA 1
ATOM 3125 C C . ILE B 1 164 ? -23.726 45.014 129.424 1.00 51.97 164 ILE B C 1
ATOM 3126 O O . ILE B 1 164 ? -24.834 44.969 128.893 1.00 52.09 164 ILE B O 1
ATOM 3131 N N . SER B 1 165 ? -23.270 46.092 130.051 1.00 52.20 165 SER B N 1
ATOM 3132 C CA . SER B 1 165 ? -24.082 47.293 130.170 1.00 53.72 165 SER B CA 1
ATOM 3133 C C . SER B 1 165 ? -24.019 48.232 128.970 1.00 54.68 165 SER B C 1
ATOM 3134 O O . SER B 1 165 ? -24.930 49.037 128.771 1.00 55.35 165 SER B O 1
ATOM 3137 N N . LYS B 1 166 ? -22.960 48.139 128.170 1.00 53.91 166 LYS B N 1
ATOM 3138 C CA . LYS B 1 166 ? -22.831 49.040 127.029 1.00 53.78 166 LYS B CA 1
ATOM 3139 C C . LYS B 1 166 ? -21.782 48.611 125.999 1.00 52.77 166 LYS B C 1
ATOM 3140 O O . LYS B 1 166 ? -20.737 48.055 126.353 1.00 51.52 166 LYS B O 1
ATOM 3146 N N . VAL B 1 167 ? -22.086 48.878 124.728 1.00 49.56 167 VAL B N 1
ATOM 3147 C CA . VAL B 1 167 ? -21.215 48.563 123.595 1.00 47.59 167 VAL B CA 1
ATOM 3148 C C . VAL B 1 167 ? -20.971 49.865 122.833 1.00 46.39 167 VAL B C 1
ATOM 3149 O O . VAL B 1 167 ? -21.802 50.277 122.026 1.00 45.43 167 VAL B O 1
ATOM 3153 N N . ILE B 1 168 ? -19.834 50.506 123.091 1.00 44.29 168 ILE B N 1
ATOM 3154 C CA . ILE B 1 168 ? -19.505 51.788 122.463 1.00 42.12 168 ILE B CA 1
ATOM 3155 C C . ILE B 1 168 ? -18.446 51.697 121.359 1.00 40.28 168 ILE B C 1
ATOM 3156 O O . ILE B 1 168 ? -17.247 51.566 121.634 1.00 38.29 168 ILE B O 1
ATOM 3161 N N . PRO B 1 169 ? -18.873 51.771 120.092 1.00 37.96 169 PRO B N 1
ATOM 3162 C CA . PRO B 1 169 ? -17.899 51.691 119.006 1.00 37.46 169 PRO B CA 1
ATOM 3163 C C . PRO B 1 169 ? -17.221 53.032 118.710 1.00 35.93 169 PRO B C 1
ATOM 3164 O O . PRO B 1 169 ? -17.707 54.091 119.093 1.00 33.88 169 PRO B O 1
ATOM 3168 N N . ASP B 1 170 ? -16.074 52.947 118.050 1.00 35.24 170 ASP B N 1
ATOM 3169 C CA . ASP B 1 170 ? -15.293 54.098 117.629 1.00 35.25 170 ASP B CA 1
ATOM 3170 C C . ASP B 1 170 ? -14.862 53.697 116.222 1.00 34.61 170 ASP B C 1
ATOM 3171 O O . ASP B 1 170 ? -13.803 53.093 116.034 1.00 31.06 170 ASP B O 1
ATOM 3176 N N . GLN B 1 171 ? -15.701 54.022 115.242 1.00 35.10 171 GLN B N 1
ATOM 3177 C CA . GLN B 1 171 ? -15.444 53.676 113.845 1.00 36.98 171 GLN B CA 1
ATOM 3178 C C . GLN B 1 171 ? -14.142 54.182 113.236 1.00 35.21 171 GLN B C 1
ATOM 3179 O O . GLN B 1 171 ? -13.459 53.442 112.535 1.00 35.54 171 GLN B O 1
ATOM 3185 N N . GLU B 1 172 ? -13.802 55.436 113.496 1.00 35.32 172 GLU B N 1
ATOM 3186 C CA . GLU B 1 172 ? -12.581 56.023 112.953 1.00 38.01 172 GLU B CA 1
ATOM 3187 C C . GLU B 1 172 ? -11.317 55.276 113.395 1.00 39.15 172 GLU B C 1
ATOM 3188 O O . GLU B 1 172 ? -10.374 55.125 112.614 1.00 40.04 172 GLU B O 1
ATOM 3194 N N . GLU B 1 173 ? -11.305 54.802 114.640 1.00 37.92 173 GLU B N 1
ATOM 3195 C CA . GLU B 1 173 ? -10.151 54.083 115.172 1.00 38.17 173 GLU B CA 1
ATOM 3196 C C . GLU B 1 173 ? -10.262 52.567 115.051 1.00 35.90 173 GLU B C 1
ATOM 3197 O O . GLU B 1 173 ? -9.333 51.843 115.403 1.00 35.69 173 GLU B O 1
ATOM 3203 N N . ARG B 1 174 ? -11.401 52.086 114.570 1.00 34.03 174 ARG B N 1
ATOM 3204 C CA . ARG B 1 174 ? -11.585 50.654 114.401 1.00 31.03 174 ARG B CA 1
ATOM 3205 C C . ARG B 1 174 ? -11.501 49.935 115.744 1.00 29.44 174 ARG B C 1
ATOM 3206 O O . ARG B 1 174 ? -10.801 48.932 115.873 1.00 26.48 174 ARG B O 1
ATOM 3214 N N . THR B 1 175 ? -12.188 50.471 116.750 1.00 26.16 175 THR B N 1
ATOM 3215 C CA . THR B 1 175 ? -12.210 49.849 118.073 1.00 28.48 175 THR B CA 1
ATOM 3216 C C . THR B 1 175 ? -13.606 49.936 118.672 1.00 29.22 175 THR B C 1
ATOM 3217 O O . THR B 1 175 ? -14.455 50.701 118.199 1.00 29.71 175 THR B O 1
ATOM 3221 N N . VAL B 1 176 ? -13.835 49.143 119.713 1.00 28.83 176 VAL B N 1
ATOM 3222 C CA . VAL B 1 176 ? -15.113 49.122 120.403 1.00 28.76 176 VAL B CA 1
ATOM 3223 C C . VAL B 1 176 ? -14.875 48.906 121.896 1.00 31.18 176 VAL B C 1
ATOM 3224 O O . VAL B 1 176 ? -13.939 48.204 122.300 1.00 30.31 176 VAL B O 1
ATOM 3228 N N . VAL B 1 177 ? -15.703 49.540 122.712 1.00 32.32 177 VAL B N 1
ATOM 3229 C CA . VAL B 1 177 ? -15.598 49.406 124.155 1.00 34.54 177 VAL B CA 1
ATOM 3230 C C . VAL B 1 177 ? -16.794 48.606 124.639 1.00 36.53 177 VAL B C 1
ATOM 3231 O O . VAL B 1 177 ? -17.906 48.772 124.146 1.00 37.00 177 VAL B O 1
ATOM 3235 N N . ILE B 1 178 ? -16.556 47.711 125.582 1.00 36.82 178 ILE B N 1
ATOM 3236 C CA . ILE B 1 178 ? -17.634 46.917 126.140 1.00 37.68 178 ILE B CA 1
ATOM 3237 C C . ILE B 1 178 ? -17.526 47.075 127.644 1.00 39.31 178 ILE B C 1
ATOM 3238 O O . ILE B 1 178 ? -16.483 46.801 128.230 1.00 37.56 178 ILE B O 1
ATOM 3243 N N . GLU B 1 179 ? -18.597 47.558 128.260 1.00 41.88 179 GLU B N 1
ATOM 3244 C CA . GLU B 1 179 ? -18.604 47.756 129.696 1.00 45.56 179 GLU B CA 1
ATOM 3245 C C . GLU B 1 179 ? -19.368 46.641 130.375 1.00 46.47 179 GLU B C 1
ATOM 3246 O O . GLU B 1 179 ? -20.524 46.373 130.044 1.00 46.85 179 GLU B O 1
ATOM 3252 N N . PHE B 1 180 ? -18.709 45.988 131.322 1.00 46.98 180 PHE B N 1
ATOM 3253 C CA . PHE B 1 180 ? -19.326 44.909 132.070 1.00 49.12 180 PHE B CA 1
ATOM 3254 C C . PHE B 1 180 ? -19.650 45.476 133.439 1.00 51.45 180 PHE B C 1
ATOM 3255 O O . PHE B 1 180 ? -18.750 45.775 134.225 1.00 53.65 180 PHE B O 1
ATOM 3263 N N . LYS B 1 181 ? -20.937 45.651 133.714 1.00 53.25 181 LYS B N 1
ATOM 3264 C CA . LYS B 1 181 ? -21.351 46.207 134.992 1.00 55.62 181 LYS B CA 1
ATOM 3265 C C . LYS B 1 181 ? -21.820 45.139 135.965 1.00 56.92 181 LYS B C 1
ATOM 3266 O O . LYS B 1 181 ? -22.362 44.105 135.571 1.00 55.15 181 LYS B O 1
ATOM 3272 N N . SER B 1 182 ? -21.604 45.411 137.245 1.00 58.88 182 SER B N 1
ATOM 3273 C CA . SER B 1 182 ? -22.000 44.514 138.309 1.00 62.25 182 SER B CA 1
ATOM 3274 C C . SER B 1 182 ? -22.564 45.308 139.475 1.00 64.99 182 SER B C 1
ATOM 3275 O O . SER B 1 182 ? -22.405 46.518 139.571 1.00 64.88 182 SER B O 1
ATOM 3278 N N . GLU B 1 183 ? -23.260 44.627 140.379 1.00 68.10 183 GLU B N 1
ATOM 3279 C CA . GLU B 1 183 ? -23.837 45.281 141.547 1.00 71.29 183 GLU B CA 1
ATOM 3280 C C . GLU B 1 183 ? -22.704 45.762 142.453 1.00 72.40 183 GLU B C 1
ATOM 3281 O O . GLU B 1 183 ? -22.770 46.847 143.030 1.00 72.06 183 GLU B O 1
ATOM 3287 N N . GLN B 1 184 ? -21.661 44.945 142.558 1.00 73.91 184 GLN B N 1
ATOM 3288 C CA . GLN B 1 184 ? -20.512 45.257 143.394 1.00 75.76 184 GLN B CA 1
ATOM 3289 C C . GLN B 1 184 ? -19.582 46.262 142.722 1.00 76.30 184 GLN B C 1
ATOM 3290 O O . GLN B 1 184 ? -19.291 47.323 143.276 1.00 77.31 184 GLN B O 1
ATOM 3296 N N . ASP B 1 185 ? -19.119 45.919 141.524 1.00 75.97 185 ASP B N 1
ATOM 3297 C CA . ASP B 1 185 ? -18.213 46.779 140.773 1.00 75.16 185 ASP B CA 1
ATOM 3298 C C . ASP B 1 185 ? -18.522 46.718 139.282 1.00 74.15 185 ASP B C 1
ATOM 3299 O O . ASP B 1 185 ? -19.638 46.388 138.884 1.00 74.60 185 ASP B O 1
ATOM 3304 N N . SER B 1 186 ? -17.530 47.041 138.459 1.00 72.27 186 SER B N 1
ATOM 3305 C CA . SER B 1 186 ? -17.701 47.008 137.011 1.00 69.76 186 SER B CA 1
ATOM 3306 C C . SER B 1 186 ? -16.366 47.248 136.325 1.00 67.23 186 SER B C 1
ATOM 3307 O O . SER B 1 186 ? -15.418 47.735 136.944 1.00 67.89 186 SER B O 1
ATOM 3310 N N . PHE B 1 187 ? -16.292 46.896 135.047 1.00 63.68 187 PHE B N 1
ATOM 3311 C CA . PHE B 1 187 ? -15.071 47.092 134.280 1.00 58.99 187 PHE B CA 1
ATOM 3312 C C . PHE B 1 187 ? -15.385 47.140 132.797 1.00 56.18 187 PHE B C 1
ATOM 3313 O O . PHE B 1 187 ? -16.471 46.763 132.364 1.00 53.74 187 PHE B O 1
ATOM 3321 N N . ARG B 1 188 ? -14.425 47.611 132.017 1.00 54.62 188 ARG B N 1
ATOM 3322 C CA . ARG B 1 188 ? -14.654 47.478 130.589 1.00 52.59 188 ARG B CA 1
ATOM 3323 C C . ARG B 1 188 ? -13.334 47.338 129.839 1.00 48.21 188 ARG B C 1
ATOM 3324 O O . ARG B 1 188 ? -12.254 47.489 130.396 1.00 48.68 188 ARG B O 1
ATOM 3332 N N . VAL B 1 189 ? -13.490 46.855 128.616 1.00 43.08 189 VAL B N 1
ATOM 3333 C CA . VAL B 1 189 ? -12.348 46.473 127.801 1.00 39.40 189 VAL B CA 1
ATOM 3334 C C . VAL B 1 189 ? -12.512 47.092 126.422 1.00 34.67 189 VAL B C 1
ATOM 3335 O O . VAL B 1 189 ? -13.633 47.296 125.963 1.00 33.77 189 VAL B O 1
ATOM 3339 N N . ARG B 1 190 ? -11.400 47.398 125.768 1.00 32.24 190 ARG B N 1
ATOM 3340 C CA . ARG B 1 190 ? -11.456 47.959 124.425 1.00 32.30 190 ARG B CA 1
ATOM 3341 C C . ARG B 1 190 ? -10.811 46.975 123.454 1.00 29.53 190 ARG B C 1
ATOM 3342 O O . ARG B 1 190 ? -9.690 46.530 123.659 1.00 31.65 190 ARG B O 1
ATOM 3350 N N . PHE B 1 191 ? -11.534 46.624 122.404 1.00 26.81 191 PHE B N 1
ATOM 3351 C CA . PHE B 1 191 ? -11.025 45.699 121.405 1.00 27.78 191 PHE B CA 1
ATOM 3352 C C . PHE B 1 191 ? -10.681 46.414 120.108 1.00 26.12 191 PHE B C 1
ATOM 3353 O O . PHE B 1 191 ? -11.289 47.432 119.772 1.00 25.02 191 PHE B O 1
ATOM 3361 N N . ASN B 1 192 ? -9.699 45.887 119.390 1.00 23.74 192 ASN B N 1
ATOM 3362 C CA . ASN B 1 192 ? -9.388 46.399 118.067 1.00 21.48 192 ASN B CA 1
ATOM 3363 C C . ASN B 1 192 ? -10.373 45.575 117.227 1.00 23.64 192 ASN B C 1
ATOM 3364 O O . ASN B 1 192 ? -10.432 44.349 117.362 1.00 21.52 192 ASN B O 1
ATOM 3369 N N . VAL B 1 193 ? -11.174 46.237 116.398 1.00 22.59 193 VAL B N 1
ATOM 3370 C CA . VAL B 1 193 ? -12.161 45.527 115.592 1.00 23.88 193 VAL B CA 1
ATOM 3371 C C . VAL B 1 193 ? -11.607 45.184 114.224 1.00 23.31 193 VAL B C 1
ATOM 3372 O O . VAL B 1 193 ? -11.055 46.038 113.523 1.00 24.41 193 VAL B O 1
ATOM 3376 N N . TRP B 1 194 ? -11.756 43.922 113.847 1.00 21.32 194 TRP B N 1
ATOM 3377 C CA . TRP B 1 194 ? -11.244 43.460 112.572 1.00 23.08 194 TRP B CA 1
ATOM 3378 C C . TRP B 1 194 ? -12.278 42.763 111.702 1.00 25.59 194 TRP B C 1
ATOM 3379 O O . TRP B 1 194 ? -13.076 41.953 112.182 1.00 24.78 194 TRP B O 1
ATOM 3390 N N . GLY B 1 195 ? -12.240 43.075 110.411 1.00 25.80 195 GLY B N 1
ATOM 3391 C CA . GLY B 1 195 ? -13.145 42.438 109.477 1.00 27.26 195 GLY B CA 1
ATOM 3392 C C . GLY B 1 195 ? -12.357 41.472 108.610 1.00 28.77 195 GLY B C 1
ATOM 3393 O O . GLY B 1 195 ? -11.161 41.679 108.359 1.00 28.17 195 GLY B O 1
ATOM 3394 N N . LYS B 1 196 ? -13.021 40.414 108.155 1.00 27.75 196 LYS B N 1
ATOM 3395 C CA . LYS B 1 196 ? -12.396 39.415 107.296 1.00 30.07 196 LYS B CA 1
ATOM 3396 C C . LYS B 1 196 ? -11.581 40.084 106.186 1.00 30.84 196 LYS B C 1
ATOM 3397 O O . LYS B 1 196 ? -10.434 39.715 105.938 1.00 32.41 196 LYS B O 1
ATOM 3403 N N . THR B 1 197 ? -12.183 41.068 105.526 1.00 28.91 197 THR B N 1
ATOM 3404 C CA . THR B 1 197 ? -11.528 41.784 104.437 1.00 33.24 197 THR B CA 1
ATOM 3405 C C . THR B 1 197 ? -10.293 42.575 104.864 1.00 32.63 197 THR B C 1
ATOM 3406 O O . THR B 1 197 ? -9.289 42.574 104.159 1.00 33.86 197 THR B O 1
ATOM 3410 N N . GLY B 1 198 ? -10.357 43.253 106.008 1.00 31.75 198 GLY B N 1
ATOM 3411 C CA . GLY B 1 198 ? -9.194 44.003 106.458 1.00 30.00 198 GLY B CA 1
ATOM 3412 C C . GLY B 1 198 ? -8.029 43.074 106.790 1.00 31.06 198 GLY B C 1
ATOM 3413 O O . GLY B 1 198 ? -6.890 43.312 106.392 1.00 28.22 198 GLY B O 1
ATOM 3414 N N . VAL B 1 199 ? -8.313 42.003 107.528 1.00 30.34 199 VAL B N 1
ATOM 3415 C CA . VAL B 1 199 ? -7.278 41.048 107.905 1.00 30.81 199 VAL B CA 1
ATOM 3416 C C . VAL B 1 199 ? -6.587 40.492 106.660 1.00 32.18 199 VAL B C 1
ATOM 3417 O O . VAL B 1 199 ? -5.352 40.456 106.576 1.00 30.29 199 VAL B O 1
ATOM 3421 N N . GLU B 1 200 ? -7.395 40.062 105.695 1.00 31.97 200 GLU B N 1
ATOM 3422 C CA . GLU B 1 200 ? -6.878 39.507 104.452 1.00 34.03 200 GLU B CA 1
ATOM 3423 C C . GLU B 1 200 ? -6.035 40.521 103.688 1.00 31.54 200 GLU B C 1
ATOM 3424 O O . GLU B 1 200 ? -4.975 40.181 103.171 1.00 32.25 200 GLU B O 1
ATOM 3430 N N . LEU B 1 201 ? -6.503 41.762 103.625 1.00 31.11 201 LEU B N 1
ATOM 3431 C CA . LEU B 1 201 ? -5.765 42.821 102.930 1.00 31.00 201 LEU B CA 1
ATOM 3432 C C . LEU B 1 201 ? -4.319 42.847 103.417 1.00 29.66 201 LEU B C 1
ATOM 3433 O O . LEU B 1 201 ? -3.391 42.831 102.615 1.00 30.53 201 LEU B O 1
ATOM 3438 N N . LEU B 1 202 ? -4.125 42.883 104.735 1.00 28.83 202 LEU B N 1
ATOM 3439 C CA . LEU B 1 202 ? -2.772 42.922 105.287 1.00 26.67 202 LEU B CA 1
ATOM 3440 C C . LEU B 1 202 ? -2.046 41.589 105.157 1.00 25.81 202 LEU B C 1
ATOM 3441 O O . LEU B 1 202 ? -0.849 41.553 104.851 1.00 23.23 202 LEU B O 1
ATOM 3446 N N . ALA B 1 203 ? -2.760 40.491 105.386 1.00 24.68 203 ALA B N 1
ATOM 3447 C CA . ALA B 1 203 ? -2.134 39.175 105.289 1.00 27.38 203 ALA B CA 1
ATOM 3448 C C . ALA B 1 203 ? -1.530 38.942 103.905 1.00 29.70 203 ALA B C 1
ATOM 3449 O O . ALA B 1 203 ? -0.389 38.489 103.786 1.00 29.21 203 ALA B O 1
ATOM 3451 N N . LYS B 1 204 ? -2.295 39.271 102.868 1.00 29.57 204 LYS B N 1
ATOM 3452 C CA . LYS B 1 204 ? -1.859 39.058 101.496 1.00 31.85 204 LYS B CA 1
ATOM 3453 C C . LYS B 1 204 ? -0.659 39.875 101.028 1.00 33.53 204 LYS B C 1
ATOM 3454 O O . LYS B 1 204 ? -0.192 39.710 99.899 1.00 33.41 204 LYS B O 1
ATOM 3460 N N . LEU B 1 205 ? -0.156 40.754 101.881 1.00 33.16 205 LEU B N 1
ATOM 3461 C CA . LEU B 1 205 ? 1.018 41.526 101.516 1.00 35.41 205 LEU B CA 1
ATOM 3462 C C . LEU B 1 205 ? 2.227 40.613 101.704 1.00 36.22 205 LEU B C 1
ATOM 3463 O O . LEU B 1 205 ? 3.249 40.765 101.036 1.00 35.48 205 LEU B O 1
ATOM 3468 N N . TYR B 1 206 ? 2.080 39.645 102.605 1.00 35.92 206 TYR B N 1
ATOM 3469 C CA . TYR B 1 206 ? 3.166 38.732 102.940 1.00 36.46 206 TYR B CA 1
ATOM 3470 C C . TYR B 1 206 ? 2.894 37.254 102.682 1.00 36.14 206 TYR B C 1
ATOM 3471 O O . TYR B 1 206 ? 3.811 36.439 102.734 1.00 38.40 206 TYR B O 1
ATOM 3480 N N . PHE B 1 207 ? 1.641 36.902 102.434 1.00 35.70 207 PHE B N 1
ATOM 3481 C CA . PHE B 1 207 ? 1.307 35.503 102.204 1.00 36.52 207 PHE B CA 1
ATOM 3482 C C . PHE B 1 207 ? 0.353 35.313 101.049 1.00 36.28 207 PHE B C 1
ATOM 3483 O O . PHE B 1 207 ? -0.262 36.258 100.561 1.00 35.56 207 PHE B O 1
ATOM 3491 N N . THR B 1 208 ? 0.234 34.058 100.640 1.00 35.95 208 THR B N 1
ATOM 3492 C CA . THR B 1 208 ? -0.692 33.656 99.593 1.00 38.25 208 THR B CA 1
ATOM 3493 C C . THR B 1 208 ? -1.682 32.757 100.346 1.00 39.09 208 THR B C 1
ATOM 3494 O O . THR B 1 208 ? -1.282 31.962 101.208 1.00 38.32 208 THR B O 1
ATOM 3498 N N . LYS B 1 209 ? -2.966 32.897 100.037 1.00 39.96 209 LYS B N 1
ATOM 3499 C CA . LYS B 1 209 ? -4.017 32.137 100.710 1.00 42.73 209 LYS B CA 1
ATOM 3500 C C . LYS B 1 209 ? -4.181 30.707 100.205 1.00 44.81 209 LYS B C 1
ATOM 3501 O O . LYS B 1 209 ? -4.616 30.493 99.075 1.00 46.23 209 LYS B O 1
ATOM 3507 N N . GLU B 1 210 ? -3.847 29.733 101.051 1.00 45.13 210 GLU B N 1
ATOM 3508 C CA . GLU B 1 210 ? -3.968 28.328 100.679 1.00 46.06 210 GLU B CA 1
ATOM 3509 C C . GLU B 1 210 ? -5.421 27.882 100.793 1.00 47.03 210 GLU B C 1
ATOM 3510 O O . GLU B 1 210 ? -6.017 27.430 99.818 1.00 46.76 210 GLU B O 1
ATOM 3516 N N . ALA B 1 211 ? -5.994 28.020 101.984 1.00 47.53 211 ALA B N 1
ATOM 3517 C CA . ALA B 1 211 ? -7.374 27.603 102.203 1.00 48.50 211 ALA B CA 1
ATOM 3518 C C . ALA B 1 211 ? -8.156 28.494 103.161 1.00 49.35 211 ALA B C 1
ATOM 3519 O O . ALA B 1 211 ? -7.641 29.482 103.694 1.00 49.35 211 ALA B O 1
ATOM 3521 N N . GLU B 1 212 ? -9.408 28.112 103.388 1.00 50.46 212 GLU B N 1
ATOM 3522 C CA . GLU B 1 212 ? -10.298 28.859 104.263 1.00 51.96 212 GLU B CA 1
ATOM 3523 C C . GLU B 1 212 ? -11.401 27.922 104.771 1.00 51.35 212 GLU B C 1
ATOM 3524 O O . GLU B 1 212 ? -11.822 27.007 104.063 1.00 52.34 212 GLU B O 1
ATOM 3530 N N . GLU B 1 213 ? -11.855 28.148 105.998 1.00 49.43 213 GLU B N 1
ATOM 3531 C CA . GLU B 1 213 ? -12.902 27.327 106.597 1.00 47.39 213 GLU B CA 1
ATOM 3532 C C . GLU B 1 213 ? -13.806 28.207 107.449 1.00 47.18 213 GLU B C 1
ATOM 3533 O O . GLU B 1 213 ? -13.373 28.735 108.473 1.00 45.31 213 GLU B O 1
ATOM 3539 N N . LYS B 1 214 ? -15.059 28.364 107.038 1.00 45.95 214 LYS B N 1
ATOM 3540 C CA . LYS B 1 214 ? -15.980 29.184 107.805 1.00 45.33 214 LYS B CA 1
ATOM 3541 C C . LYS B 1 214 ? -16.426 28.443 109.061 1.00 45.37 214 LYS B C 1
ATOM 3542 O O . LYS B 1 214 ? -16.762 27.259 109.015 1.00 46.53 214 LYS B O 1
ATOM 3548 N N . VAL B 1 215 ? -16.406 29.149 110.184 1.00 42.51 215 VAL B N 1
ATOM 3549 C CA . VAL B 1 215 ? -16.823 28.595 111.461 1.00 41.23 215 VAL B CA 1
ATOM 3550 C C . VAL B 1 215 ? -17.917 29.525 111.963 1.00 42.60 215 VAL B C 1
ATOM 3551 O O . VAL B 1 215 ? -17.729 30.741 112.025 1.00 40.81 215 VAL B O 1
ATOM 3555 N N . GLY B 1 216 ? -19.065 28.957 112.311 1.00 44.02 216 GLY B N 1
ATOM 3556 C CA . GLY B 1 216 ? -20.163 29.786 112.763 1.00 46.01 216 GLY B CA 1
ATOM 3557 C C . GLY B 1 216 ? -20.680 30.539 111.553 1.00 47.99 216 GLY B C 1
ATOM 3558 O O . GLY B 1 216 ? -20.637 30.015 110.439 1.00 48.40 216 GLY B O 1
ATOM 3559 N N . ASN B 1 217 ? -21.145 31.769 111.747 1.00 49.26 217 ASN B N 1
ATOM 3560 C CA . ASN B 1 217 ? -21.663 32.544 110.629 1.00 51.17 217 ASN B CA 1
ATOM 3561 C C . ASN B 1 217 ? -20.718 33.622 110.097 1.00 51.51 217 ASN B C 1
ATOM 3562 O O . ASN B 1 217 ? -20.798 33.983 108.921 1.00 51.99 217 ASN B O 1
ATOM 3567 N N . TYR B 1 218 ? -19.817 34.123 110.940 1.00 50.34 218 TYR B N 1
ATOM 3568 C CA . TYR B 1 218 ? -18.895 35.175 110.505 1.00 48.99 218 TYR B CA 1
ATOM 3569 C C . TYR B 1 218 ? -17.414 34.964 110.838 1.00 46.34 218 TYR B C 1
ATOM 3570 O O . TYR B 1 218 ? -16.602 35.869 110.641 1.00 46.42 218 TYR B O 1
ATOM 3579 N N . SER B 1 219 ? -17.053 33.789 111.341 1.00 42.28 219 SER B N 1
ATOM 3580 C CA . SER B 1 219 ? -15.658 33.529 111.680 1.00 38.09 219 SER B CA 1
ATOM 3581 C C . SER B 1 219 ? -14.977 32.627 110.663 1.00 37.36 219 SER B C 1
ATOM 3582 O O . SER B 1 219 ? -15.627 31.853 109.959 1.00 35.77 219 SER B O 1
ATOM 3585 N N . TYR B 1 220 ? -13.656 32.721 110.594 1.00 35.89 220 TYR B N 1
ATOM 3586 C CA . TYR B 1 220 ? -12.897 31.923 109.643 1.00 35.16 220 TYR B CA 1
ATOM 3587 C C . TYR B 1 220 ? -11.581 31.393 110.183 1.00 35.60 220 TYR B C 1
ATOM 3588 O O . TYR B 1 220 ? -10.963 32.007 111.055 1.00 34.58 220 TYR B O 1
ATOM 3597 N N . LEU B 1 221 ? -11.160 30.243 109.674 1.00 33.34 221 LEU B N 1
ATOM 3598 C CA . LEU B 1 221 ? -9.873 29.691 110.022 1.00 32.75 221 LEU B CA 1
ATOM 3599 C C . LEU B 1 221 ? -9.216 29.780 108.647 1.00 33.54 221 LEU B C 1
ATOM 3600 O O . LEU B 1 221 ? -9.712 29.193 107.686 1.00 35.38 221 LEU B O 1
ATOM 3605 N N . THR B 1 222 ? -8.136 30.545 108.535 1.00 33.62 222 THR B N 1
ATOM 3606 C CA . THR B 1 222 ? -7.477 30.723 107.253 1.00 33.38 222 THR B CA 1
ATOM 3607 C C . THR B 1 222 ? -6.083 30.122 107.246 1.00 34.52 222 THR B C 1
ATOM 3608 O O . THR B 1 222 ? -5.360 30.179 108.241 1.00 34.56 222 THR B O 1
ATOM 3612 N N . VAL B 1 223 ? -5.716 29.544 106.109 1.00 34.46 223 VAL B N 1
ATOM 3613 C CA . VAL B 1 223 ? -4.411 28.925 105.938 1.00 36.38 223 VAL B CA 1
ATOM 3614 C C . VAL B 1 223 ? -3.624 29.723 104.907 1.00 35.76 223 VAL B C 1
ATOM 3615 O O . VAL B 1 223 ? -4.081 29.922 103.782 1.00 37.19 223 VAL B O 1
ATOM 3619 N N . TYR B 1 224 ? -2.442 30.176 105.304 1.00 35.90 224 TYR B N 1
ATOM 3620 C CA . TYR B 1 224 ? -1.595 30.973 104.436 1.00 36.11 224 TYR B CA 1
ATOM 3621 C C . TYR B 1 224 ? -0.243 30.333 104.205 1.00 36.80 224 TYR B C 1
ATOM 3622 O O . TYR B 1 224 ? 0.255 29.554 105.034 1.00 36.88 224 TYR B O 1
ATOM 3631 N N . ASN B 1 225 ? 0.328 30.660 103.048 1.00 37.71 225 ASN B N 1
ATOM 3632 C CA . ASN B 1 225 ? 1.660 30.214 102.664 1.00 40.26 225 ASN B CA 1
ATOM 3633 C C . ASN B 1 225 ? 2.409 31.523 102.406 1.00 41.26 225 ASN B C 1
ATOM 3634 O O . ASN B 1 225 ? 1.847 32.465 101.868 1.00 41.23 225 ASN B O 1
ATOM 3639 N N . PRO B 1 226 ? 3.661 31.616 102.823 1.00 44.43 226 PRO B N 1
ATOM 3640 C CA . PRO B 1 226 ? 4.583 32.756 102.693 1.00 48.79 226 PRO B CA 1
ATOM 3641 C C . PRO B 1 226 ? 5.002 33.055 101.247 1.00 53.00 226 PRO B C 1
ATOM 3642 O O . PRO B 1 226 ? 4.461 32.474 100.302 1.00 53.85 226 PRO B O 1
ATOM 3646 N N . LYS B 1 227 ? 5.976 33.956 101.078 1.00 57.54 227 LYS B N 1
ATOM 3647 C CA . LYS B 1 227 ? 6.443 34.345 99.740 1.00 61.31 227 LYS B CA 1
ATOM 3648 C C . LYS B 1 227 ? 7.475 35.479 99.812 1.00 64.10 227 LYS B C 1
ATOM 3649 O O . LYS B 1 227 ? 8.459 35.302 100.580 1.00 65.70 227 LYS B O 1
#

Secondary structure (DSSP, 8-state):
--HHHHHH-STTT-TTSHHHHHHHHHHTTT-------EEEEET-TTSHHHHHHHHTT-EEEEEES----HHHHHHHHHTT--PEEEE--TTS--SPTT-EEEEE--S-GGG--HHHHHHHHHHHHHHEEEEEEE--EE-HHHHGGG-----EEEEETTTTEEEEE---EEEEE---HHHHHHHHTTTEEEEEEEEETTTEEEEEEEE-/--HHHHHH-GGGT-TTSHHHHHHHHHHTTT-------EEEEET-TTSHHHHHHHHTT-EEEEEES----HHHHHHHHHHT---EEEE-BTTB--SPTT-EEEEE--S-GGG--HHHHHHHHHHHHHHEEEEEEE--B--HHHHHHHHHHHHHHHTSEEEEEEEEETTTTEEEEEEEESS-EEEEEEE---HHHHHHHHHHH-EEEEEEEETTTEEEEEEE--

Sequence (430 aa):
GFKEYYRVFPTYTDINSQEYRSRIETLEPLLKYKKRGKVLDLACGVGGFSFLLEDYGFEVVGVDISEDIRKAREYAKSRESNVEFIVGDARKLSFEDKTFDYVIFIDSIVHFEPLELNQVFKEVRRVLKPSGKFIYFTDLRELLPRLKEISKVIPDQEERTVVIEFSFRVRFNVWGKTGVELLAKLYFTKEAEEKVGNYSYLTVYNPKGFKEYYRVFPTYTDINSQEYRSRIETLEPLLKYKKRGKVLDLACGVGGFSFLLEDYGFEVVGVDISEDIRKAREYAKSRESNVEFIVGDARKLSFEDKTFDYVIFIDSIVHFEPLELNQVFKEVRRVLKPSGKFIYFTDLRELLPRLKESLVVGQKYWISKVIPDQEERTVVIEFKSEQDSFRVRFNVWGKTGVELLAKLYFTKEAEEKVGNYSYLTVYNPK

Organism: Pyrococcus horikoshii (strain ATCC 700860 / DSM 12428 / JCM 9974 / NBRC 100139 / OT-3) (NCBI:txid70601)

Solvent-accessible surface area: 22104 Å² total

Foldseek 3Di:
DDDVVCVVDCLQAPLPDPNVVVVCVQCVVVVVCDDAWEEEEEQCRLPNVVVVSVVVPHAAEYEHQDPVLVNNVVVCVVVVHPHHYDRDQLLDDPAQFQQTQEYEYPADQQPDAVVSVLSNLVVCLGNHHLNHKYKKYFQVVVVLVPVVCADDWADDVVRQWIWGCPVDIDITRHHHPVSNVVSNVVFWDWPDKDADDPTMIMTMTGGD/DDDVLCVLFCLQAVCVDPNVVVVCVLCVVVVVCDDAEEEEAEQCRLPSVQVVSVVVVHAAEYEHQDPVLVNNVVVCVVVVHPHHYYNDQLLDDPAQFQATQEYEYEADQQVDFVVSVLSNLVVRLGNHHQNHKYKWHDAPVGVLVVSQVSVVVVVFWHFPDWADDVVRQKIKTKIAGPVGIDIDMTRHDAPVVSCVSNVVFWDWDDWDDDDDGMIMTMTGGD

CATH classification: 3.40.50.150

InterPro domains:
  IPR029063 S-adenosyl-L-methionine-dependent methyltransferase superfamily [G3DSA:3.40.50.150] (1-227)
  IPR029063 S-adenosyl-L-methionine-dependent methyltransferase superfamily [SSF53335] (4-225)
  IPR041698 Methyltransferase domain 25 [PF13649] (42-136)

B-factor: mean 40.18, std 11.4, range [17.75, 85.03]

Radius of gyration: 29.02 Å; Cα contacts (8 Å, |Δi|>4): 792; chains: 2; bounding box: 71×68×72 Å